Protein AF-A0A349J5E4-F1 (afdb_monomer_lite)

Foldseek 3Di:
DVVVVVLLVVQQPDFWDWDWPFADDQFAKTKIWTAGADDFQAKKKKKKFKAAPVGTQWIWIDIDRGNNCSNVIDITITGGPHDHDDKIKIKMWMWTDDVVDHTDIGIDIDTGQHLVNLLVLLVVLVVVCVVVVPLFLFLVLLSQLLVVLVVVPDDRVSSVSSNVSSVVSVVVVVVDDDAQDPAAKDKGWFADPPPRDIWIKMKGFADDADAAEEEEEEELEPDQADSNRDFDADVVVVVLCSVVRHMYMYTRQNRVNPCLDDRVVCVVRVVVVCVVRGVYDVVVDYHYDYDYGPDDDDPDDRPPPDDDDDVVSVVVVVVVDPDDDDDFDAQVLPVVFAAAEEFFAQDDPVQSVQSVVLLVVVQVQCCLAVVDGHHYDYLPDDPVRRPRHAYEYGAACNRRVVVVVQPFPFQWHDDQFWIAGPPGDIDGVVSFFWFWAWDAHPVGHIYIYTYGHHDPCPSHNVSRPDHRDRSDDDPPPVD

Structure (mmCIF, N/CA/C/O backbone):
data_AF-A0A349J5E4-F1
#
_entry.id   AF-A0A349J5E4-F1
#
loop_
_atom_site.group_PDB
_atom_site.id
_atom_site.type_symbol
_atom_site.label_atom_id
_atom_site.label_alt_id
_atom_site.label_comp_id
_atom_site.label_asym_id
_atom_site.label_entity_id
_atom_site.label_seq_id
_atom_site.pdbx_PDB_ins_code
_atom_site.Cartn_x
_atom_site.Cartn_y
_atom_site.Cartn_z
_atom_site.occupancy
_atom_site.B_iso_or_equiv
_atom_site.auth_seq_id
_atom_site.auth_comp_id
_atom_site.auth_asym_id
_atom_site.auth_atom_id
_atom_site.pdbx_PDB_model_num
ATOM 1 N N . MET A 1 1 ? 15.452 -4.633 -60.585 1.00 49.34 1 MET A N 1
ATOM 2 C CA . MET A 1 1 ? 15.510 -3.163 -60.392 1.00 49.34 1 MET A CA 1
ATOM 3 C C . MET A 1 1 ? 14.248 -2.551 -59.779 1.00 49.34 1 MET A C 1
ATOM 5 O O . MET A 1 1 ? 14.249 -2.421 -58.568 1.00 49.34 1 MET A O 1
ATOM 9 N N . PHE A 1 2 ? 13.167 -2.200 -60.501 1.00 36.41 2 PHE A N 1
ATOM 10 C CA . PHE A 1 2 ? 12.018 -1.497 -59.868 1.00 36.41 2 PHE A CA 1
ATOM 11 C C . PHE A 1 2 ? 11.253 -2.345 -58.825 1.00 36.41 2 PHE A C 1
ATOM 13 O O . PHE A 1 2 ? 10.823 -1.817 -57.806 1.00 36.41 2 PHE A O 1
ATOM 20 N N . GLY A 1 3 ? 11.136 -3.664 -59.037 1.00 39.84 3 GLY A N 1
ATOM 21 C CA . GLY A 1 3 ? 10.510 -4.585 -58.073 1.00 39.84 3 GLY A CA 1
ATOM 22 C C . GLY A 1 3 ? 11.336 -4.827 -56.800 1.00 39.84 3 GLY A C 1
ATOM 23 O O . GLY A 1 3 ? 10.765 -4.922 -55.721 1.00 39.84 3 GLY A O 1
ATOM 24 N N . GLU A 1 4 ? 12.669 -4.846 -56.902 1.00 45.88 4 GLU A N 1
ATOM 25 C CA . GLU A 1 4 ? 13.575 -4.957 -55.740 1.00 45.88 4 GLU A CA 1
ATOM 26 C C . GLU A 1 4 ? 13.586 -3.669 -54.908 1.00 45.88 4 GLU A C 1
ATOM 28 O O . GLU A 1 4 ? 13.624 -3.730 -53.685 1.00 45.88 4 GLU A O 1
ATOM 33 N N . LEU A 1 5 ? 13.465 -2.505 -55.557 1.00 43.25 5 LEU A N 1
ATOM 34 C CA . LEU A 1 5 ? 13.349 -1.206 -54.887 1.00 43.25 5 LEU A CA 1
ATOM 35 C C . LEU A 1 5 ? 12.043 -1.070 -54.081 1.00 43.25 5 LEU A C 1
ATOM 37 O O . LEU A 1 5 ? 12.052 -0.513 -52.983 1.00 43.25 5 LEU A O 1
ATOM 41 N N . ILE A 1 6 ? 10.929 -1.605 -54.595 1.00 46.94 6 ILE A N 1
ATOM 42 C CA . ILE A 1 6 ? 9.629 -1.609 -53.900 1.00 46.94 6 ILE A CA 1
ATOM 43 C C . ILE A 1 6 ? 9.631 -2.604 -52.732 1.00 46.94 6 ILE A C 1
ATOM 45 O O . ILE A 1 6 ? 9.138 -2.267 -51.657 1.00 46.94 6 ILE A O 1
ATOM 49 N N . LEU A 1 7 ? 10.229 -3.791 -52.901 1.00 47.06 7 LEU A N 1
ATOM 50 C CA . LEU A 1 7 ? 10.351 -4.778 -51.823 1.00 47.06 7 LEU A CA 1
ATOM 51 C C . LEU A 1 7 ? 11.263 -4.267 -50.691 1.00 47.06 7 LEU A C 1
ATOM 53 O O . LEU A 1 7 ? 10.892 -4.361 -49.526 1.00 47.06 7 LEU A O 1
ATOM 57 N N . ALA A 1 8 ? 12.396 -3.635 -51.026 1.00 47.28 8 ALA A N 1
ATOM 58 C CA . ALA A 1 8 ? 13.285 -3.003 -50.049 1.00 47.28 8 ALA A CA 1
ATOM 59 C C . ALA A 1 8 ? 12.616 -1.828 -49.309 1.00 47.28 8 ALA A C 1
ATOM 61 O O . ALA A 1 8 ? 12.838 -1.651 -48.116 1.00 47.28 8 ALA A O 1
ATOM 62 N N . SER A 1 9 ? 11.752 -1.058 -49.982 1.00 42.22 9 SER A N 1
ATOM 63 C CA . SER A 1 9 ? 11.014 0.052 -49.354 1.00 42.22 9 SER A CA 1
ATOM 64 C C . SER A 1 9 ? 9.872 -0.421 -48.441 1.00 42.22 9 SER A C 1
ATOM 66 O O . SER A 1 9 ? 9.592 0.229 -47.439 1.00 42.22 9 SER A O 1
ATOM 68 N N . LEU A 1 10 ? 9.219 -1.545 -48.763 1.00 43.94 10 LEU A N 1
ATOM 69 C CA . LEU A 1 10 ? 8.153 -2.137 -47.940 1.00 43.94 10 LEU A CA 1
ATOM 70 C C . LEU A 1 10 ? 8.703 -2.871 -46.710 1.00 43.94 10 LEU A C 1
ATOM 72 O O . LEU A 1 10 ? 8.102 -2.790 -45.645 1.00 43.94 10 LEU A O 1
ATOM 76 N N . LEU A 1 11 ? 9.860 -3.531 -46.831 1.00 48.22 11 LEU A N 1
ATOM 77 C CA . LEU A 1 11 ? 10.562 -4.153 -45.699 1.00 48.22 11 LEU A CA 1
ATOM 78 C C . LEU A 1 11 ? 11.217 -3.126 -44.761 1.00 48.22 11 LEU A C 1
ATOM 80 O O . LEU A 1 11 ? 11.439 -3.423 -43.592 1.00 48.22 11 LEU A O 1
ATOM 84 N N . ALA A 1 12 ? 11.492 -1.913 -45.250 1.00 50.94 12 ALA A N 1
ATOM 85 C CA . ALA A 1 12 ? 12.039 -0.813 -44.456 1.00 50.94 12 ALA A CA 1
ATOM 86 C C . ALA A 1 12 ? 10.985 -0.025 -43.653 1.00 50.94 12 ALA A C 1
ATOM 88 O O . ALA A 1 12 ? 11.364 0.851 -42.875 1.00 50.94 12 ALA A O 1
ATOM 89 N N . ALA A 1 13 ? 9.685 -0.286 -43.844 1.00 54.62 13 ALA A N 1
ATOM 90 C CA . ALA A 1 13 ? 8.632 0.473 -43.165 1.00 54.62 13 ALA A CA 1
ATOM 91 C C . ALA A 1 13 ? 8.558 0.159 -41.661 1.00 54.62 13 ALA A C 1
ATOM 93 O O . ALA A 1 13 ? 8.334 1.068 -40.863 1.00 54.62 13 ALA A O 1
ATOM 94 N N . ASP A 1 14 ? 8.835 -1.090 -41.283 1.00 69.69 14 ASP A N 1
ATOM 95 C CA . ASP A 1 14 ? 8.861 -1.537 -39.895 1.00 69.69 14 ASP A CA 1
ATOM 96 C C . ASP A 1 14 ? 10.302 -1.937 -39.540 1.00 69.69 14 ASP A C 1
ATOM 98 O O . ASP A 1 14 ? 10.790 -3.010 -39.903 1.00 69.69 14 ASP A O 1
ATOM 102 N N . GLY A 1 15 ? 11.022 -1.027 -38.875 1.00 78.69 15 GLY A N 1
ATOM 103 C CA . GLY A 1 15 ? 12.356 -1.307 -38.335 1.00 78.69 15 GLY A CA 1
ATOM 104 C C . GLY A 1 15 ? 12.347 -2.475 -37.333 1.00 78.69 15 GLY A C 1
ATOM 105 O O . GLY A 1 15 ? 11.280 -2.960 -36.950 1.00 78.69 15 GLY A O 1
ATOM 106 N N . PRO A 1 16 ? 13.521 -2.945 -36.872 1.00 82.88 16 PRO A N 1
ATOM 107 C CA . PRO A 1 16 ? 13.572 -4.036 -35.906 1.00 82.88 16 PRO A CA 1
ATOM 108 C C . PRO A 1 16 ? 12.811 -3.687 -34.626 1.00 82.88 16 PRO A C 1
ATOM 110 O O . PRO A 1 16 ? 12.990 -2.613 -34.048 1.00 82.88 16 PRO A O 1
ATOM 113 N N . GLU A 1 17 ? 12.005 -4.628 -34.145 1.00 86.81 17 GLU A N 1
ATOM 114 C CA . GLU A 1 17 ? 11.397 -4.544 -32.828 1.00 86.81 17 GLU A CA 1
ATOM 115 C C . GLU A 1 17 ? 12.475 -4.835 -31.779 1.00 86.81 17 GLU A C 1
ATOM 117 O O . GLU A 1 17 ? 13.118 -5.890 -31.778 1.00 86.81 17 GLU A O 1
ATOM 122 N N . ILE A 1 18 ? 12.681 -3.873 -30.881 1.00 85.44 18 ILE A N 1
ATOM 123 C CA . ILE A 1 18 ? 13.620 -3.989 -29.770 1.00 85.44 18 ILE A CA 1
ATOM 124 C C . ILE A 1 18 ? 12.820 -4.135 -28.488 1.00 85.44 18 ILE A C 1
ATOM 126 O O . ILE A 1 18 ? 12.049 -3.247 -28.121 1.00 85.44 18 ILE A O 1
ATOM 130 N N . ARG A 1 19 ? 13.078 -5.214 -27.752 1.00 81.38 19 ARG A N 1
ATOM 131 C CA . ARG A 1 19 ? 12.546 -5.404 -26.408 1.00 81.38 19 ARG A CA 1
ATOM 132 C C . ARG A 1 19 ? 13.677 -5.579 -25.409 1.00 81.38 19 ARG A C 1
ATOM 134 O O . ARG A 1 19 ? 14.389 -6.580 -25.403 1.00 81.38 19 ARG A O 1
ATOM 141 N N . VAL A 1 20 ? 13.812 -4.608 -24.516 1.00 78.62 20 VAL A N 1
ATOM 142 C CA . VAL A 1 20 ? 14.740 -4.684 -23.388 1.00 78.62 20 VAL A CA 1
ATOM 143 C C . VAL A 1 20 ? 14.203 -5.695 -22.366 1.00 78.62 20 VAL A C 1
ATOM 145 O O . VAL A 1 20 ? 13.078 -5.578 -21.883 1.00 78.62 20 VAL A O 1
ATOM 148 N N . LEU A 1 21 ? 14.990 -6.726 -22.055 1.00 75.50 21 LEU A N 1
ATOM 149 C CA . LEU A 1 21 ? 14.620 -7.828 -21.159 1.00 75.50 21 LEU A CA 1
ATOM 150 C C . LEU A 1 21 ? 15.159 -7.591 -19.738 1.00 75.50 21 LEU A C 1
ATOM 152 O O . LEU A 1 21 ? 15.882 -8.424 -19.184 1.00 75.50 21 LEU A O 1
ATOM 156 N N . GLY A 1 22 ? 14.805 -6.441 -19.162 1.00 62.94 22 GLY A N 1
ATOM 157 C CA . GLY A 1 22 ? 15.201 -6.009 -17.819 1.00 62.94 22 GLY A CA 1
ATOM 158 C C . GLY A 1 22 ? 16.167 -4.812 -17.807 1.00 62.94 22 GLY A C 1
ATOM 159 O O . GLY A 1 22 ? 16.689 -4.425 -18.846 1.00 62.94 22 GLY A O 1
ATOM 160 N N . PRO A 1 23 ? 16.410 -4.207 -16.636 1.00 61.22 23 PRO A N 1
ATOM 161 C CA . PRO A 1 23 ? 17.174 -2.966 -16.494 1.00 61.22 23 PRO A CA 1
ATOM 162 C C . PRO A 1 23 ? 18.687 -3.178 -16.653 1.00 61.22 23 PRO A C 1
ATOM 164 O O . PRO A 1 23 ? 19.223 -4.233 -16.294 1.00 61.22 23 PRO A O 1
ATOM 167 N N . ALA A 1 24 ? 19.396 -2.149 -17.131 1.00 57.97 24 ALA A N 1
ATOM 168 C CA . ALA A 1 24 ? 20.861 -2.141 -17.179 1.00 57.97 24 ALA A CA 1
ATOM 169 C C . ALA A 1 24 ? 21.450 -2.064 -15.760 1.00 57.97 24 ALA A C 1
ATOM 171 O O . ALA A 1 24 ? 20.980 -1.290 -14.927 1.00 57.97 24 ALA A O 1
ATOM 172 N N . ARG A 1 25 ? 22.482 -2.866 -15.470 1.00 57.94 25 ARG A N 1
ATOM 173 C CA . ARG A 1 25 ? 23.154 -2.896 -14.160 1.00 57.94 25 ARG A CA 1
ATOM 174 C C . ARG A 1 25 ? 24.533 -2.245 -14.244 1.00 57.94 25 ARG A C 1
ATOM 176 O O . ARG A 1 25 ? 25.195 -2.332 -15.271 1.00 57.94 25 ARG A O 1
ATOM 183 N N . GLN A 1 26 ? 24.997 -1.709 -13.117 1.00 52.22 26 GLN A N 1
ATOM 184 C CA . GLN A 1 26 ? 26.356 -1.180 -12.945 1.00 52.22 26 GLN A CA 1
ATOM 185 C C . GLN A 1 26 ? 27.452 -2.263 -13.067 1.00 52.22 26 GLN A C 1
ATOM 187 O O . GLN A 1 26 ? 28.595 -1.935 -13.352 1.00 52.22 26 GLN A O 1
ATOM 192 N N . GLU A 1 27 ? 27.093 -3.546 -12.932 1.00 58.06 27 GLU A N 1
ATOM 193 C CA . GLU A 1 27 ? 27.999 -4.704 -13.077 1.00 58.06 27 GLU A CA 1
ATOM 194 C C . GLU A 1 27 ? 27.299 -5.922 -13.701 1.00 58.06 27 GLU A C 1
ATOM 196 O O . GLU A 1 27 ? 27.617 -7.077 -13.414 1.00 58.06 27 GLU A O 1
ATOM 201 N N . GLY A 1 28 ? 26.254 -5.708 -14.500 1.00 64.06 28 GLY A N 1
ATOM 202 C CA . GLY A 1 28 ? 25.465 -6.838 -14.964 1.00 64.06 28 GLY A CA 1
ATOM 203 C C . GLY A 1 28 ? 24.870 -6.681 -16.340 1.00 64.06 28 GLY A C 1
ATOM 204 O O . GLY A 1 28 ? 24.734 -5.598 -16.896 1.00 64.06 28 GLY A O 1
ATOM 205 N N . LEU A 1 29 ? 24.560 -7.848 -16.874 1.00 78.25 29 LEU A N 1
ATOM 206 C CA . LEU A 1 29 ? 24.224 -8.066 -18.260 1.00 78.25 29 LEU A CA 1
ATOM 207 C C . LEU A 1 29 ? 22.841 -7.481 -18.573 1.00 78.25 29 LEU A C 1
ATOM 209 O O . LEU A 1 29 ? 21.845 -7.897 -17.981 1.00 78.25 29 LEU A O 1
ATOM 213 N N . LEU A 1 30 ? 22.783 -6.549 -19.520 1.00 80.38 30 LEU A N 1
ATOM 214 C CA . LEU A 1 30 ? 21.549 -6.085 -20.140 1.00 80.38 30 LEU A CA 1
ATOM 215 C C . LEU A 1 30 ? 21.208 -7.031 -21.292 1.00 80.38 30 LEU A C 1
ATOM 217 O O . LEU A 1 30 ? 22.001 -7.226 -22.209 1.00 80.38 30 LEU A O 1
ATOM 221 N N . ARG A 1 31 ? 20.023 -7.632 -21.249 1.00 83.81 31 ARG A N 1
ATOM 222 C CA . ARG A 1 31 ? 19.535 -8.512 -22.313 1.00 83.81 31 ARG A CA 1
ATOM 223 C C . ARG A 1 31 ? 18.613 -7.736 -23.239 1.00 83.81 31 ARG A C 1
ATOM 225 O O . ARG A 1 31 ? 17.676 -7.096 -22.773 1.00 83.81 31 ARG A O 1
ATOM 232 N N . VAL A 1 32 ? 18.849 -7.826 -24.538 1.00 84.50 32 VAL A N 1
ATOM 233 C CA . VAL A 1 32 ? 18.045 -7.161 -25.565 1.00 84.50 32 VAL A CA 1
ATOM 234 C C . VAL A 1 32 ? 17.529 -8.221 -26.519 1.00 84.50 32 VAL A C 1
ATOM 236 O O . VAL A 1 32 ? 18.319 -8.878 -27.192 1.00 84.50 32 VAL A O 1
ATOM 239 N N . ALA A 1 33 ? 16.211 -8.400 -26.555 1.00 86.88 33 ALA A N 1
ATOM 240 C CA . ALA A 1 33 ? 15.566 -9.172 -27.599 1.00 86.88 33 ALA A CA 1
ATOM 241 C C . ALA A 1 33 ? 15.408 -8.306 -28.851 1.00 86.88 33 ALA A C 1
ATOM 243 O O . ALA A 1 33 ? 14.899 -7.187 -28.770 1.00 86.88 33 ALA A O 1
ATOM 244 N N . VAL A 1 34 ? 15.848 -8.835 -29.987 1.00 87.69 34 VAL A N 1
ATOM 245 C CA . VAL A 1 34 ? 15.713 -8.207 -31.302 1.00 87.69 34 VAL A CA 1
ATOM 246 C C . VAL A 1 34 ? 14.918 -9.146 -32.188 1.00 87.69 34 VAL A C 1
ATOM 248 O O . VAL A 1 34 ? 15.314 -10.301 -32.357 1.00 87.69 34 VAL A O 1
ATOM 251 N N . SER A 1 35 ? 13.821 -8.657 -32.756 1.00 89.38 35 SER A N 1
ATOM 252 C CA . SER A 1 35 ? 13.017 -9.391 -33.732 1.00 89.38 35 SER A CA 1
ATOM 253 C C . SER A 1 35 ? 12.677 -8.515 -34.927 1.00 89.38 35 SER A C 1
ATOM 255 O O . SER A 1 35 ? 12.452 -7.317 -34.794 1.00 89.38 35 SER A O 1
ATOM 257 N N . GLN A 1 36 ? 12.625 -9.117 -36.110 1.00 89.94 36 GLN A N 1
ATOM 258 C CA . GLN A 1 36 ? 12.110 -8.464 -37.309 1.00 89.94 36 GLN A CA 1
ATOM 259 C C . GLN A 1 36 ? 11.474 -9.521 -38.204 1.00 89.94 36 GLN A C 1
ATOM 261 O O . GLN A 1 36 ? 12.076 -10.560 -38.483 1.00 89.94 36 GLN A O 1
ATOM 266 N N . ALA A 1 37 ? 10.233 -9.270 -38.606 1.00 88.56 37 ALA A N 1
ATOM 267 C CA . ALA A 1 37 ? 9.499 -10.145 -39.504 1.00 88.56 37 ALA A CA 1
ATOM 268 C C . ALA A 1 37 ? 9.799 -9.794 -40.968 1.00 88.56 37 ALA A C 1
ATOM 270 O O . ALA A 1 37 ? 10.146 -8.662 -41.291 1.00 88.56 37 ALA A O 1
ATOM 271 N N . GLY A 1 38 ? 9.630 -10.769 -41.862 1.00 8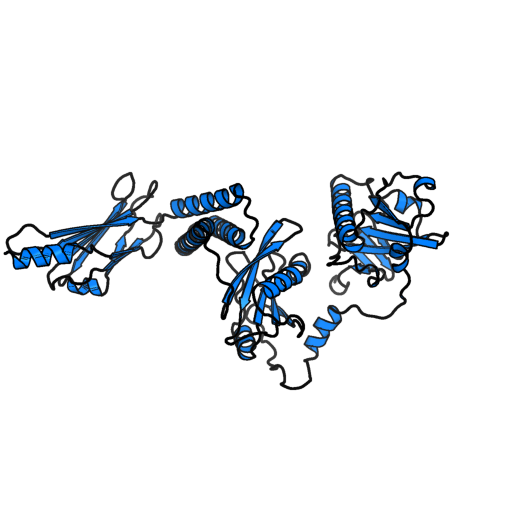5.38 38 GLY A N 1
ATOM 272 C CA . GLY A 1 38 ? 9.664 -10.533 -43.309 1.00 85.38 38 GLY A CA 1
ATOM 273 C C . GLY A 1 38 ? 11.054 -10.377 -43.932 1.00 85.38 38 GLY A C 1
ATOM 274 O O . GLY A 1 38 ? 11.136 -10.111 -45.127 1.00 85.38 38 GLY A O 1
ATOM 275 N N . LEU A 1 39 ? 12.142 -10.570 -43.181 1.00 86.31 39 LEU A N 1
ATOM 276 C CA . LEU A 1 39 ? 13.487 -10.514 -43.755 1.00 86.31 39 LEU A CA 1
ATOM 277 C C . LEU A 1 39 ? 13.750 -11.702 -44.702 1.00 86.31 39 LEU A C 1
ATOM 279 O O . LEU A 1 39 ? 13.326 -12.824 -44.403 1.00 86.31 39 LEU A O 1
ATOM 283 N N . PRO A 1 40 ? 14.450 -11.482 -45.833 1.00 88.31 40 PRO A N 1
ATOM 284 C CA . PRO A 1 40 ? 14.850 -12.560 -46.734 1.00 88.31 40 PRO A CA 1
ATOM 285 C C . PRO A 1 40 ? 15.832 -13.518 -46.044 1.00 88.31 40 PRO A C 1
ATOM 287 O O . PRO A 1 40 ? 16.489 -13.150 -45.072 1.00 88.31 40 PRO A O 1
ATOM 290 N N . ALA A 1 41 ? 15.956 -14.747 -46.554 1.00 91.94 41 ALA A N 1
ATOM 291 C CA . ALA A 1 41 ? 16.883 -15.758 -46.033 1.00 91.94 41 ALA A CA 1
ATOM 292 C C . ALA A 1 41 ? 18.339 -15.481 -46.458 1.00 91.94 41 ALA A C 1
ATOM 294 O O . ALA A 1 41 ? 18.971 -16.271 -47.157 1.00 91.94 41 ALA A O 1
ATOM 295 N N . GLU A 1 42 ? 18.844 -14.313 -46.071 1.00 93.31 42 GLU A N 1
ATOM 296 C CA . GLU A 1 42 ? 20.182 -13.807 -46.372 1.00 93.31 42 GLU A CA 1
ATOM 297 C C . GLU A 1 42 ? 20.957 -13.557 -45.072 1.00 93.31 42 GLU A C 1
ATOM 299 O O . GLU A 1 42 ? 20.334 -13.373 -44.022 1.00 93.31 42 GLU A O 1
ATOM 304 N N . PRO A 1 43 ? 22.300 -13.528 -45.099 1.00 95.50 43 PRO A N 1
ATOM 305 C CA . PRO A 1 43 ? 23.077 -13.200 -43.914 1.00 95.50 43 PRO A CA 1
ATOM 306 C C . PRO A 1 43 ? 22.736 -11.808 -43.371 1.00 95.50 43 PRO A C 1
ATOM 308 O O . PRO A 1 43 ? 22.534 -10.867 -44.134 1.00 95.50 43 PRO A O 1
ATOM 311 N N . VAL A 1 44 ? 22.716 -11.647 -42.050 1.00 95.94 44 VAL A N 1
ATOM 312 C CA . VAL A 1 44 ? 22.540 -10.338 -41.405 1.00 95.94 44 VAL A CA 1
ATOM 313 C C . VAL A 1 44 ? 23.506 -10.184 -40.244 1.00 95.94 44 VAL A C 1
ATOM 315 O O . VAL A 1 44 ? 23.670 -11.087 -39.419 1.00 95.94 44 VAL A O 1
ATOM 318 N N . GLN A 1 45 ? 24.137 -9.015 -40.176 1.00 96.75 45 GLN A N 1
ATOM 319 C CA . GLN A 1 45 ? 24.918 -8.592 -39.023 1.00 96.75 45 GLN A CA 1
ATOM 320 C C . GLN A 1 45 ? 24.064 -7.707 -38.130 1.00 96.75 45 GLN A C 1
ATOM 322 O O . GLN A 1 45 ? 23.342 -6.831 -38.602 1.00 96.75 45 GLN A O 1
ATOM 327 N N . ILE A 1 46 ? 24.162 -7.941 -36.830 1.00 95.75 46 ILE A N 1
ATOM 328 C CA . ILE A 1 46 ? 23.362 -7.276 -35.813 1.00 95.75 46 ILE A CA 1
ATOM 329 C C . ILE A 1 46 ? 24.334 -6.673 -34.820 1.00 95.75 46 ILE A C 1
ATOM 331 O O . ILE A 1 46 ? 25.155 -7.393 -34.257 1.00 95.75 46 ILE A O 1
ATOM 335 N N . LEU A 1 47 ? 24.228 -5.371 -34.593 1.00 96.75 47 LEU A N 1
ATOM 336 C CA . LEU A 1 47 ? 24.985 -4.646 -33.585 1.00 96.75 47 LEU A CA 1
ATOM 337 C C . LEU A 1 47 ? 23.999 -3.986 -32.628 1.00 96.75 47 LEU A C 1
ATOM 339 O O . LEU A 1 47 ? 23.184 -3.174 -33.054 1.00 96.75 47 LEU A O 1
ATOM 343 N N . ALA A 1 48 ? 24.072 -4.325 -31.347 1.00 95.44 48 ALA A N 1
ATOM 344 C CA . ALA A 1 48 ? 23.403 -3.587 -30.290 1.00 95.44 48 ALA A CA 1
ATOM 345 C C . ALA A 1 48 ? 24.434 -2.752 -29.531 1.00 95.44 48 ALA A C 1
ATOM 347 O O . ALA A 1 48 ? 25.458 -3.272 -29.095 1.00 95.44 48 ALA A O 1
ATOM 348 N N . GLU A 1 49 ? 24.134 -1.476 -29.332 1.00 95.38 49 GLU A N 1
ATOM 349 C CA . GLU A 1 49 ? 24.942 -0.542 -28.557 1.00 95.38 49 GLU A CA 1
ATOM 350 C C . GLU A 1 49 ? 24.097 0.039 -27.428 1.00 95.38 49 GLU A C 1
ATOM 352 O O . GLU A 1 49 ? 23.047 0.631 -27.672 1.00 95.38 49 GLU A O 1
ATOM 357 N N . LEU A 1 50 ? 24.561 -0.085 -26.188 1.00 92.56 50 LEU A N 1
ATOM 358 C CA . LEU A 1 50 ? 24.028 0.686 -25.071 1.00 92.56 50 LEU A CA 1
ATOM 359 C C . LEU A 1 50 ? 24.715 2.052 -25.061 1.00 92.56 50 LEU A C 1
ATOM 361 O O . LEU A 1 50 ? 25.925 2.120 -24.866 1.00 92.56 50 LEU A O 1
ATOM 365 N N . GLN A 1 51 ? 23.959 3.129 -25.232 1.00 93.06 51 GLN A N 1
ATOM 366 C CA . GLN A 1 51 ? 24.461 4.498 -25.324 1.00 93.06 51 GLN A CA 1
ATOM 367 C C . GLN A 1 51 ? 23.931 5.369 -24.181 1.00 93.06 51 GLN A C 1
ATOM 369 O O . GLN A 1 51 ? 22.779 5.230 -23.766 1.00 93.06 51 GLN A O 1
ATOM 374 N N . ASP A 1 52 ? 24.764 6.294 -23.708 1.00 89.25 52 ASP A N 1
ATOM 375 C CA . ASP A 1 52 ? 24.408 7.396 -22.810 1.00 89.25 52 ASP A CA 1
ATOM 376 C C . ASP A 1 52 ? 24.908 8.743 -23.376 1.00 89.25 52 ASP A C 1
ATOM 378 O O . ASP A 1 52 ? 25.403 8.818 -24.504 1.00 89.25 52 ASP A O 1
ATOM 382 N N . ALA A 1 53 ? 24.796 9.828 -22.601 1.00 87.00 53 ALA A N 1
ATOM 383 C CA . ALA A 1 53 ? 25.282 11.149 -23.017 1.00 87.00 53 ALA A CA 1
ATOM 384 C C . ALA A 1 53 ? 26.804 11.197 -23.275 1.00 87.00 53 ALA A C 1
ATOM 386 O O . ALA A 1 53 ? 27.282 12.089 -23.973 1.00 87.00 53 ALA A O 1
ATOM 387 N N . GLY A 1 54 ? 27.569 10.253 -22.720 1.00 88.06 54 GLY A N 1
ATOM 388 C CA . GLY A 1 54 ? 29.010 10.129 -22.912 1.00 88.06 54 GLY A CA 1
ATOM 389 C C . GLY A 1 54 ? 29.415 9.171 -24.038 1.00 88.06 54 GLY A C 1
ATOM 390 O O . GLY A 1 54 ? 30.603 8.854 -24.137 1.00 88.06 54 GLY A O 1
ATOM 391 N N . GLY A 1 55 ? 28.475 8.619 -24.817 1.00 92.38 55 GLY A N 1
ATOM 392 C CA . GLY A 1 55 ? 28.730 7.663 -25.908 1.00 92.38 55 GLY A CA 1
ATOM 393 C C . GLY A 1 55 ? 28.355 6.206 -25.593 1.00 92.38 55 GLY A C 1
ATOM 394 O O . GLY A 1 55 ? 27.502 5.941 -24.748 1.00 92.38 55 GLY A O 1
ATOM 395 N N . THR A 1 56 ? 28.975 5.251 -26.294 1.00 93.88 56 THR A N 1
ATOM 396 C CA . THR A 1 56 ? 28.690 3.810 -26.149 1.00 93.88 56 THR A CA 1
ATOM 397 C C . THR A 1 56 ? 29.290 3.256 -24.849 1.00 93.88 56 THR A C 1
ATOM 399 O O . THR A 1 56 ? 30.498 3.304 -24.628 1.00 93.88 56 THR A O 1
ATOM 402 N N . ALA A 1 57 ? 28.429 2.742 -23.970 1.00 89.56 57 ALA A N 1
ATOM 403 C CA . ALA A 1 57 ? 28.767 2.129 -22.686 1.00 89.56 57 ALA A CA 1
ATOM 404 C C . ALA A 1 57 ? 28.942 0.600 -22.776 1.00 89.56 57 ALA A C 1
ATOM 406 O O . ALA A 1 57 ? 29.664 0.015 -21.962 1.00 89.56 57 ALA A O 1
ATOM 407 N N . ALA A 1 58 ? 28.283 -0.047 -23.741 1.00 91.75 58 ALA A N 1
ATOM 408 C CA . ALA A 1 58 ? 28.416 -1.472 -24.042 1.00 91.75 58 ALA A CA 1
ATOM 409 C C . ALA A 1 58 ? 28.079 -1.735 -25.508 1.00 91.75 58 ALA A C 1
ATOM 411 O O . ALA A 1 58 ? 27.209 -1.064 -26.062 1.00 91.75 58 ALA A O 1
ATOM 412 N N . GLU A 1 59 ? 28.670 -2.773 -26.085 1.00 96.00 59 GLU A N 1
ATOM 413 C CA . GLU A 1 59 ? 28.304 -3.275 -27.405 1.00 96.00 59 GLU A CA 1
ATOM 414 C C . GLU A 1 59 ? 28.205 -4.801 -27.395 1.00 96.00 59 GLU A C 1
ATOM 416 O O . GLU A 1 59 ? 28.859 -5.481 -26.602 1.00 96.00 59 GLU A O 1
ATOM 421 N N . ALA A 1 60 ? 27.345 -5.337 -28.252 1.00 95.81 60 ALA A N 1
ATOM 422 C CA . ALA A 1 60 ? 27.231 -6.761 -28.513 1.00 95.81 60 ALA A CA 1
ATOM 423 C C . ALA A 1 60 ? 26.837 -6.955 -29.972 1.00 95.81 60 ALA A C 1
ATOM 425 O O . ALA A 1 60 ? 25.949 -6.263 -30.473 1.00 95.81 60 ALA A O 1
ATOM 426 N N . SER A 1 61 ? 27.467 -7.916 -30.640 1.00 96.56 61 SER A N 1
ATOM 427 C CA . SER A 1 61 ? 27.159 -8.241 -32.025 1.00 96.56 61 SER A CA 1
ATOM 428 C C . SER A 1 61 ? 26.816 -9.714 -32.207 1.00 96.56 61 SER A C 1
ATOM 430 O O . SER A 1 61 ? 27.221 -10.578 -31.426 1.00 96.56 61 SER A O 1
ATOM 432 N N . ALA A 1 62 ? 26.030 -9.990 -33.240 1.00 95.69 62 ALA A N 1
ATOM 433 C CA . ALA A 1 62 ? 25.758 -11.333 -33.719 1.00 95.69 62 ALA A CA 1
ATOM 434 C C . ALA A 1 62 ? 25.718 -11.334 -35.245 1.00 95.69 62 ALA A C 1
ATOM 436 O O . ALA A 1 62 ? 25.301 -10.361 -35.873 1.00 95.69 62 ALA A O 1
ATOM 437 N N . GLU A 1 63 ? 26.118 -12.454 -35.829 1.00 96.88 63 GLU A N 1
ATOM 438 C CA . GLU A 1 63 ? 25.963 -12.722 -37.250 1.00 96.88 63 GLU A CA 1
ATOM 439 C C . GLU A 1 63 ? 25.036 -13.922 -37.406 1.00 96.88 63 GLU A C 1
ATOM 441 O O . GLU A 1 63 ? 25.248 -14.975 -36.799 1.00 96.88 63 GLU A O 1
ATOM 446 N N . LEU A 1 64 ? 23.978 -13.748 -38.191 1.00 94.88 64 LEU A N 1
ATOM 447 C CA . LEU A 1 64 ? 23.066 -14.823 -38.544 1.00 94.88 64 LEU A CA 1
ATOM 448 C C . LEU A 1 64 ? 23.281 -15.153 -40.012 1.00 94.88 64 LEU A C 1
ATOM 450 O O . LEU A 1 64 ? 23.203 -14.269 -40.859 1.00 94.88 64 LEU A O 1
ATOM 454 N N . ALA A 1 65 ? 23.499 -16.432 -40.313 1.00 95.69 65 ALA A N 1
ATOM 455 C CA . ALA A 1 65 ? 23.589 -16.905 -41.694 1.00 95.69 65 ALA A CA 1
ATOM 456 C C . ALA A 1 65 ? 22.252 -16.778 -42.453 1.00 95.69 65 ALA A C 1
ATOM 458 O O . ALA A 1 65 ? 22.242 -16.788 -43.679 1.00 95.69 65 ALA A O 1
ATOM 459 N N . ASP A 1 66 ? 21.140 -16.672 -41.719 1.00 93.69 66 ASP A N 1
ATOM 460 C CA . ASP A 1 66 ? 19.779 -16.578 -42.241 1.00 93.69 66 ASP A CA 1
ATOM 461 C C . ASP A 1 66 ? 18.979 -15.558 -41.415 1.00 93.69 66 ASP A C 1
ATOM 463 O O . ASP A 1 66 ? 18.619 -15.814 -40.259 1.00 93.69 66 ASP A O 1
ATOM 467 N N . ALA A 1 67 ? 18.703 -14.392 -42.001 1.00 90.88 67 ALA A N 1
ATOM 468 C CA . ALA A 1 67 ? 17.980 -13.306 -41.352 1.00 90.88 67 ALA A CA 1
ATOM 469 C C . ALA A 1 67 ? 16.522 -13.658 -41.031 1.00 90.88 67 ALA A C 1
ATOM 471 O O . ALA A 1 67 ? 15.954 -13.064 -40.115 1.00 90.88 67 ALA A O 1
ATOM 472 N N . SER A 1 68 ? 15.922 -14.667 -41.675 1.00 89.94 68 SER A N 1
ATOM 473 C CA . SER A 1 68 ? 14.571 -15.124 -41.323 1.00 89.94 68 SER A CA 1
ATOM 474 C C . SER A 1 68 ? 14.495 -15.660 -39.885 1.00 89.94 68 SER A C 1
ATOM 476 O O . SER A 1 68 ? 13.432 -15.611 -39.252 1.00 89.94 68 SER A O 1
ATOM 478 N N . ALA A 1 69 ? 15.634 -16.080 -39.311 1.00 90.12 69 ALA A N 1
ATOM 479 C CA . ALA A 1 69 ? 15.741 -16.488 -37.915 1.00 90.12 69 ALA A CA 1
ATOM 480 C C . ALA A 1 69 ? 15.377 -15.365 -36.927 1.00 90.12 69 ALA A C 1
ATOM 482 O O . ALA A 1 69 ? 14.932 -15.680 -35.819 1.00 90.12 69 ALA A O 1
ATOM 483 N N . LEU A 1 70 ? 15.471 -14.088 -37.327 1.00 89.44 70 LEU A N 1
ATOM 484 C CA . LEU A 1 70 ? 15.029 -12.945 -36.517 1.00 89.44 70 LEU A CA 1
ATOM 485 C C . LEU A 1 70 ? 13.528 -12.941 -36.233 1.00 89.44 70 LEU A C 1
ATOM 487 O O . LEU A 1 70 ? 13.107 -12.349 -35.241 1.00 89.44 70 LEU A O 1
ATOM 491 N N . THR A 1 71 ? 12.725 -13.671 -37.008 1.00 86.94 71 THR A N 1
ATOM 492 C CA . THR A 1 71 ? 11.293 -13.850 -36.721 1.00 86.94 71 THR A CA 1
ATOM 493 C C . THR A 1 71 ? 11.066 -14.553 -35.376 1.00 86.94 71 THR A C 1
ATOM 495 O O . THR A 1 71 ? 10.055 -14.329 -34.717 1.00 86.94 71 THR A O 1
ATOM 498 N N . ARG A 1 72 ? 12.014 -15.392 -34.931 1.00 82.56 72 ARG A N 1
ATOM 499 C CA . ARG A 1 72 ? 11.968 -16.057 -33.612 1.00 82.56 72 ARG A CA 1
ATOM 500 C C . ARG A 1 72 ? 12.553 -15.204 -32.483 1.00 82.56 72 ARG A C 1
ATOM 502 O O . ARG A 1 72 ? 12.464 -15.599 -31.323 1.00 82.56 72 ARG A O 1
ATOM 509 N N . GLY A 1 73 ? 13.137 -14.060 -32.827 1.00 87.56 73 GLY A N 1
ATOM 510 C CA . GLY A 1 73 ? 13.904 -13.216 -31.930 1.00 87.56 73 GLY A CA 1
ATOM 511 C C . GLY A 1 73 ? 15.289 -13.783 -31.615 1.00 87.56 73 GLY A C 1
ATOM 512 O O . GLY A 1 73 ? 15.490 -14.995 -31.515 1.00 87.56 73 GLY A O 1
ATOM 513 N N . ILE A 1 74 ? 16.255 -12.893 -31.417 1.00 88.75 74 ILE A N 1
ATOM 514 C CA . ILE A 1 74 ? 17.541 -13.222 -30.795 1.00 88.75 74 ILE A CA 1
ATOM 515 C C . ILE A 1 74 ? 17.723 -12.419 -29.517 1.00 88.75 74 ILE A C 1
ATOM 517 O O . ILE A 1 74 ? 17.169 -11.332 -29.393 1.00 88.75 74 ILE A O 1
ATOM 521 N N . VAL A 1 75 ? 18.517 -12.933 -28.578 1.00 90.25 75 VAL A N 1
ATOM 522 C CA . VAL A 1 75 ? 18.863 -12.209 -27.350 1.00 90.25 75 VAL A CA 1
ATOM 523 C C . VAL A 1 75 ? 20.337 -11.838 -27.386 1.00 90.25 75 VAL A C 1
ATOM 525 O O . VAL A 1 75 ? 21.200 -12.709 -27.296 1.00 90.25 75 VAL A O 1
ATOM 528 N N . LEU A 1 76 ? 20.614 -10.542 -27.480 1.00 87.62 76 LEU A N 1
ATOM 529 C CA . LEU A 1 76 ? 21.947 -9.975 -27.313 1.00 87.62 76 LEU A CA 1
ATOM 530 C C . LEU A 1 76 ? 22.178 -9.624 -25.847 1.00 87.62 76 LEU A C 1
ATOM 532 O O . LEU A 1 76 ? 21.251 -9.245 -25.127 1.00 87.62 76 LEU A O 1
ATOM 536 N N . VAL A 1 77 ? 23.421 -9.772 -25.400 1.00 87.62 77 VAL A N 1
ATOM 537 C CA . VAL A 1 77 ? 23.813 -9.552 -24.010 1.00 87.62 77 VAL A CA 1
ATOM 538 C C . VAL A 1 77 ? 24.867 -8.453 -23.965 1.00 87.62 77 VAL A C 1
ATOM 540 O O . VAL A 1 77 ? 26.009 -8.666 -24.350 1.00 87.62 77 VAL A O 1
ATOM 543 N N . LEU A 1 78 ? 24.469 -7.279 -23.490 1.00 88.19 78 LEU A N 1
ATOM 544 C CA . LEU A 1 78 ? 25.305 -6.093 -23.348 1.00 88.19 78 LEU A CA 1
ATOM 545 C C . LEU A 1 78 ? 25.894 -6.062 -21.935 1.00 88.19 78 LEU A C 1
ATOM 547 O O . LEU A 1 78 ? 25.152 -6.125 -20.956 1.00 88.19 78 LEU A O 1
ATOM 551 N N . ALA A 1 79 ? 27.216 -5.960 -21.819 1.00 85.50 79 ALA A N 1
ATOM 552 C CA . ALA A 1 79 ? 27.918 -5.829 -20.543 1.00 85.50 79 ALA A CA 1
ATOM 553 C C . ALA A 1 79 ? 28.454 -4.391 -20.395 1.00 85.50 79 ALA A C 1
ATOM 555 O O . ALA A 1 79 ? 29.465 -4.066 -21.020 1.00 85.50 79 ALA A O 1
ATOM 556 N N . PRO A 1 80 ? 27.787 -3.510 -19.623 1.00 82.81 80 PRO A N 1
ATOM 557 C CA . PRO A 1 80 ? 28.234 -2.132 -19.428 1.00 82.81 80 PRO A CA 1
ATOM 558 C C . PRO A 1 80 ? 29.644 -2.083 -18.849 1.00 82.81 80 PRO A C 1
ATOM 560 O O . PRO A 1 80 ? 29.924 -2.690 -17.820 1.00 82.81 80 PRO A O 1
ATOM 563 N N . THR A 1 81 ? 30.529 -1.342 -19.510 1.00 81.62 81 THR A N 1
ATOM 564 C CA . THR A 1 81 ? 31.916 -1.133 -19.058 1.00 81.62 81 THR A CA 1
ATOM 565 C C . THR A 1 81 ? 32.045 0.038 -18.084 1.00 81.62 81 THR A C 1
ATOM 567 O O . THR A 1 81 ? 33.086 0.221 -17.456 1.00 81.62 81 THR A O 1
ATOM 570 N N . ARG A 1 82 ? 30.983 0.840 -17.953 1.00 79.06 82 ARG A N 1
ATOM 571 C CA . ARG A 1 82 ? 30.898 2.003 -17.070 1.00 79.06 82 ARG A CA 1
ATOM 572 C C . ARG A 1 82 ? 29.467 2.226 -16.593 1.00 79.06 82 ARG A C 1
ATOM 574 O O . ARG A 1 82 ? 28.512 1.790 -17.237 1.00 79.06 82 ARG A O 1
ATOM 581 N N . THR A 1 83 ? 29.324 2.974 -15.504 1.00 69.44 83 THR A N 1
ATOM 582 C CA . THR A 1 83 ? 28.041 3.549 -15.093 1.00 69.44 83 THR A CA 1
ATOM 583 C C . THR A 1 83 ? 27.567 4.561 -16.118 1.00 69.44 83 THR A C 1
ATOM 585 O O . THR A 1 83 ? 28.304 5.489 -16.456 1.00 69.44 83 THR A O 1
ATOM 588 N N . GLY A 1 84 ? 26.332 4.390 -16.582 1.00 67.12 84 GLY A N 1
ATOM 589 C CA . GLY A 1 84 ? 25.675 5.392 -17.402 1.00 67.12 84 GLY A CA 1
ATOM 590 C C . GLY A 1 84 ? 25.415 6.668 -16.618 1.00 67.12 84 GLY A C 1
ATOM 591 O O . GLY A 1 84 ? 24.903 6.602 -15.504 1.00 67.12 84 GLY A O 1
ATOM 592 N N . ASN A 1 85 ? 25.711 7.820 -17.213 1.00 65.62 85 ASN A N 1
ATOM 593 C CA . ASN A 1 85 ? 25.255 9.103 -16.683 1.00 65.62 85 ASN A CA 1
ATOM 594 C C . ASN A 1 85 ? 23.999 9.546 -17.444 1.00 65.62 85 ASN A C 1
ATOM 596 O O . ASN A 1 85 ? 24.077 9.976 -18.596 1.00 65.62 85 ASN A O 1
ATOM 600 N N . GLY A 1 86 ? 22.839 9.458 -16.789 1.00 71.31 86 GLY A N 1
ATOM 601 C CA . GLY A 1 86 ? 21.563 9.943 -17.320 1.00 71.31 86 GLY A CA 1
ATOM 602 C C . GLY A 1 86 ? 20.749 8.895 -18.086 1.00 71.31 86 GLY A C 1
ATOM 603 O O . GLY A 1 86 ? 20.781 7.705 -17.772 1.00 71.31 86 GLY A O 1
ATOM 604 N N . ALA A 1 87 ? 19.956 9.360 -19.055 1.00 78.94 87 ALA A N 1
ATOM 605 C CA . ALA A 1 87 ? 19.095 8.498 -19.860 1.00 78.94 87 ALA A CA 1
ATOM 606 C C . ALA A 1 87 ? 19.941 7.594 -20.766 1.00 78.94 87 ALA A C 1
ATOM 608 O O . ALA A 1 87 ? 20.750 8.084 -21.555 1.00 78.94 87 ALA A O 1
ATOM 609 N N . MET A 1 88 ? 19.734 6.283 -20.657 1.00 85.69 88 MET A N 1
ATOM 610 C CA . MET A 1 88 ? 20.371 5.301 -21.527 1.00 85.69 88 MET A CA 1
ATOM 611 C C . MET A 1 88 ? 19.417 4.868 -22.637 1.00 85.69 88 MET A C 1
ATOM 613 O O . MET A 1 88 ? 18.197 4.865 -22.468 1.00 85.69 88 MET A O 1
ATOM 617 N N . GLN A 1 89 ? 19.971 4.475 -23.776 1.00 92.31 89 GLN A N 1
ATOM 618 C CA . GLN A 1 89 ? 19.225 3.909 -24.895 1.00 92.31 89 GLN A CA 1
ATOM 619 C C . GLN A 1 89 ? 20.002 2.748 -25.507 1.00 92.31 89 GLN A C 1
ATOM 621 O O . GLN A 1 89 ? 21.227 2.771 -25.543 1.00 92.31 89 GLN A O 1
ATOM 626 N N . VAL A 1 90 ? 19.298 1.746 -26.013 1.00 92.31 90 VAL A N 1
ATOM 627 C CA . VAL A 1 90 ? 19.867 0.731 -26.893 1.00 92.31 90 VAL A CA 1
ATOM 628 C C . VAL A 1 90 ? 19.619 1.158 -28.330 1.00 92.31 90 VAL A C 1
ATOM 630 O O . VAL A 1 90 ? 18.473 1.373 -28.726 1.00 92.31 90 VAL A O 1
ATOM 633 N N . LEU A 1 91 ? 20.690 1.268 -29.105 1.00 95.62 91 LEU A N 1
ATOM 634 C CA . LEU A 1 91 ? 20.661 1.380 -30.556 1.00 95.62 91 LEU A CA 1
ATOM 635 C C . LEU A 1 91 ? 20.921 -0.011 -31.134 1.00 95.62 91 LEU A C 1
ATOM 637 O O . LEU A 1 91 ? 21.986 -0.572 -30.902 1.00 95.62 91 LEU A O 1
ATOM 641 N N . VAL A 1 92 ? 19.964 -0.572 -31.870 1.00 95.25 92 VAL A N 1
ATOM 642 C CA . VAL A 1 92 ? 20.194 -1.789 -32.660 1.00 95.25 92 VAL A CA 1
ATOM 643 C C . VAL A 1 92 ? 20.334 -1.395 -34.115 1.00 95.25 92 VAL A C 1
ATOM 645 O O . VAL A 1 92 ? 19.459 -0.715 -34.644 1.00 95.25 92 VAL A O 1
ATOM 648 N N . THR A 1 93 ? 21.409 -1.847 -34.748 1.00 96.31 93 THR A N 1
ATOM 649 C CA . THR A 1 93 ? 21.683 -1.690 -36.173 1.00 96.31 93 THR A CA 1
ATOM 650 C C . THR A 1 93 ? 21.744 -3.065 -36.823 1.00 96.31 93 THR A C 1
ATOM 652 O O . THR A 1 93 ? 22.474 -3.944 -36.364 1.00 96.31 93 THR A O 1
ATOM 655 N N . LEU A 1 94 ? 20.972 -3.242 -37.890 1.00 95.00 94 LEU A N 1
ATOM 656 C CA . LEU A 1 94 ? 21.008 -4.411 -38.757 1.00 95.00 94 LEU A CA 1
ATOM 657 C C . LEU A 1 94 ? 21.664 -4.023 -40.072 1.00 95.00 94 LEU A C 1
ATOM 659 O O . LEU A 1 94 ? 21.255 -3.044 -40.697 1.00 95.00 94 LEU A O 1
ATOM 663 N N . THR A 1 95 ? 22.651 -4.806 -40.485 1.00 96.00 95 THR A N 1
ATOM 664 C CA . THR A 1 95 ? 23.374 -4.624 -41.742 1.00 96.00 95 THR A CA 1
ATOM 665 C C . THR A 1 95 ? 23.178 -5.868 -42.594 1.00 96.00 95 THR A C 1
ATOM 667 O O . THR A 1 95 ? 23.642 -6.954 -42.236 1.00 96.00 95 THR A O 1
ATOM 670 N N . GLN A 1 96 ? 22.491 -5.709 -43.722 1.00 93.19 96 GLN A N 1
ATOM 671 C CA . GLN A 1 96 ? 22.250 -6.773 -44.693 1.00 93.19 96 GLN A CA 1
ATOM 672 C C . GLN A 1 96 ? 23.089 -6.527 -45.955 1.00 93.19 96 GLN A C 1
ATOM 674 O O . GLN A 1 96 ? 23.027 -5.434 -46.529 1.00 93.19 96 GLN A O 1
ATOM 679 N N . PRO A 1 97 ? 23.896 -7.501 -46.406 1.00 91.50 97 PRO A N 1
ATOM 680 C CA . PRO A 1 97 ? 24.643 -7.380 -47.645 1.00 91.50 97 PRO A CA 1
ATOM 681 C C . PRO A 1 97 ? 23.679 -7.433 -48.833 1.00 91.50 97 PRO A C 1
ATOM 683 O O . PRO A 1 97 ? 22.895 -8.363 -48.960 1.00 91.50 97 PRO A O 1
ATOM 686 N N . VAL A 1 98 ? 23.772 -6.456 -49.735 1.00 90.00 98 VAL A N 1
ATOM 687 C CA . VAL A 1 98 ? 23.002 -6.450 -50.985 1.00 90.00 98 VAL A CA 1
ATOM 688 C C . VAL A 1 98 ? 23.928 -6.882 -52.124 1.00 90.00 98 VAL A C 1
ATOM 690 O O . VAL A 1 98 ? 24.961 -6.235 -52.333 1.00 90.00 98 VAL A O 1
ATOM 693 N N . PRO A 1 99 ? 23.609 -7.946 -52.883 1.00 88.06 99 PRO A N 1
ATOM 694 C CA . PRO A 1 99 ? 24.438 -8.386 -54.001 1.00 88.06 99 PRO A CA 1
ATOM 695 C C . PRO A 1 99 ? 24.694 -7.259 -55.012 1.00 88.06 99 PRO A C 1
ATOM 697 O O . PRO A 1 99 ? 23.772 -6.732 -55.629 1.00 88.06 99 PRO A O 1
ATOM 700 N N . GLY A 1 100 ? 25.965 -6.879 -55.181 1.00 91.81 100 GLY A N 1
ATOM 701 C CA . GLY A 1 100 ? 26.375 -5.828 -56.121 1.00 91.81 100 GLY A CA 1
ATOM 702 C C . GLY A 1 100 ? 25.989 -4.398 -55.717 1.00 91.81 100 GLY A C 1
ATOM 703 O O . GLY A 1 100 ? 26.122 -3.493 -56.540 1.00 91.81 100 GLY A O 1
ATOM 704 N N . GLY A 1 101 ? 25.527 -4.183 -54.482 1.00 91.75 101 GLY A N 1
ATOM 705 C CA . GLY A 1 101 ? 25.100 -2.883 -53.966 1.00 91.75 101 GLY A CA 1
ATOM 706 C C . GLY A 1 101 ? 25.766 -2.502 -52.644 1.00 91.75 101 GLY A C 1
ATOM 707 O O . GLY A 1 101 ? 26.559 -3.250 -52.074 1.00 91.75 101 GLY A O 1
ATOM 708 N N . ALA A 1 102 ? 25.435 -1.306 -52.153 1.00 90.75 102 ALA A N 1
ATOM 709 C CA . ALA A 1 102 ? 25.746 -0.919 -50.781 1.00 90.75 102 ALA A CA 1
ATOM 710 C C . ALA A 1 102 ? 24.877 -1.737 -49.804 1.00 90.75 102 ALA A C 1
ATOM 712 O O . ALA A 1 102 ? 23.732 -2.045 -50.144 1.00 90.75 102 ALA A O 1
ATOM 713 N N . PRO A 1 103 ? 25.384 -2.086 -48.608 1.00 91.62 103 PRO A N 1
ATOM 714 C CA . PRO A 1 103 ? 24.597 -2.818 -47.626 1.00 91.62 103 PRO A CA 1
ATOM 715 C C . PRO A 1 103 ? 23.365 -2.011 -47.204 1.00 91.62 103 PRO A C 1
ATOM 717 O O . PRO A 1 103 ? 23.431 -0.789 -47.045 1.00 91.62 103 PRO A O 1
ATOM 720 N N . LEU A 1 104 ? 22.247 -2.706 -47.001 1.00 89.44 104 LEU A N 1
ATOM 721 C CA . LEU A 1 104 ? 21.052 -2.123 -46.410 1.00 89.44 104 LEU A CA 1
ATOM 722 C C . LEU A 1 104 ? 21.267 -2.023 -44.898 1.00 89.44 104 LEU A C 1
ATOM 724 O O . LEU A 1 104 ? 21.580 -3.021 -44.248 1.00 89.44 104 LEU A O 1
ATOM 728 N N . ILE A 1 105 ? 21.114 -0.816 -44.354 1.00 92.50 105 ILE A N 1
ATOM 729 C CA . ILE A 1 105 ? 21.298 -0.537 -42.930 1.00 92.50 105 ILE A CA 1
ATOM 730 C C . ILE A 1 105 ? 19.978 -0.033 -42.362 1.00 92.50 105 ILE A C 1
ATOM 732 O O . ILE A 1 105 ? 19.460 0.993 -42.804 1.00 92.50 105 ILE A O 1
ATOM 736 N N . THR A 1 106 ? 19.458 -0.730 -41.358 1.00 91.75 106 THR A N 1
ATOM 737 C CA . THR A 1 106 ? 18.294 -0.285 -40.584 1.00 91.75 106 THR A CA 1
ATOM 738 C C . THR A 1 106 ? 18.670 -0.175 -39.120 1.00 91.75 106 THR A C 1
ATOM 740 O O . THR A 1 106 ? 19.258 -1.106 -38.568 1.00 91.75 106 THR A O 1
ATOM 743 N N . SER A 1 107 ? 18.296 0.928 -38.478 1.00 92.50 107 SER A N 1
ATOM 744 C CA . SER A 1 107 ? 18.589 1.148 -37.064 1.00 92.50 107 SER A CA 1
ATOM 745 C C . SER A 1 107 ? 17.345 1.565 -36.293 1.00 92.50 107 SER A C 1
ATOM 747 O O . SER A 1 107 ? 16.561 2.379 -36.775 1.00 92.50 107 SER A O 1
ATOM 749 N N . GLN A 1 108 ? 17.204 1.062 -35.069 1.00 93.62 108 GLN A N 1
ATOM 750 C CA . GLN A 1 108 ? 16.132 1.432 -34.147 1.00 93.62 108 GLN A CA 1
ATOM 751 C C . GLN A 1 108 ? 16.721 1.781 -32.779 1.00 93.62 108 GLN A C 1
ATOM 753 O O . GLN A 1 108 ? 17.692 1.173 -32.327 1.00 93.62 108 GLN A O 1
ATOM 758 N N . ARG A 1 109 ? 16.131 2.776 -32.108 1.00 93.44 109 ARG A N 1
ATOM 759 C CA . ARG A 1 109 ? 16.482 3.152 -30.732 1.00 93.44 109 ARG A CA 1
ATOM 760 C C . ARG A 1 109 ? 15.375 2.747 -29.771 1.00 93.44 109 ARG A C 1
ATOM 762 O O . ARG A 1 109 ? 14.196 2.928 -30.067 1.00 93.44 109 ARG A O 1
ATOM 769 N N . CYS A 1 110 ? 15.765 2.243 -28.609 1.00 88.31 110 CYS A N 1
ATOM 770 C CA . CYS A 1 110 ? 14.869 1.891 -27.516 1.00 88.31 110 CYS A CA 1
ATOM 771 C C . CYS A 1 110 ? 15.422 2.478 -26.208 1.00 88.31 110 CYS A C 1
ATOM 773 O O . CYS A 1 110 ? 16.576 2.198 -25.880 1.00 88.31 110 CYS A O 1
ATOM 775 N N . PRO A 1 111 ? 14.668 3.304 -25.462 1.00 85.62 111 PRO A N 1
ATOM 776 C CA . PRO A 1 111 ? 15.128 3.791 -24.166 1.00 85.62 111 PRO A CA 1
ATOM 777 C C . PRO A 1 111 ? 15.335 2.621 -23.195 1.00 85.62 111 PRO A C 1
ATOM 779 O O . PRO A 1 111 ? 14.556 1.670 -23.174 1.00 85.62 111 PRO A O 1
ATOM 782 N N . VAL A 1 112 ? 16.380 2.705 -22.375 1.00 82.00 112 VAL A N 1
ATOM 783 C CA . VAL A 1 112 ? 16.650 1.749 -21.300 1.00 82.00 112 VAL A CA 1
ATOM 784 C C . VAL A 1 112 ? 16.370 2.416 -19.971 1.00 82.00 112 VAL A C 1
ATOM 786 O O . VAL A 1 112 ? 16.979 3.426 -19.615 1.00 82.00 112 VAL A O 1
ATOM 789 N N . ALA A 1 113 ? 15.474 1.804 -19.211 1.00 73.31 113 ALA A N 1
ATOM 790 C CA . ALA A 1 113 ? 15.243 2.149 -17.827 1.00 73.31 113 ALA A CA 1
ATOM 791 C C . ALA A 1 113 ? 16.495 1.799 -16.999 1.00 73.31 113 ALA A C 1
ATOM 793 O O . ALA A 1 113 ? 16.810 0.628 -16.766 1.00 73.31 113 ALA A O 1
ATOM 794 N N . THR A 1 114 ? 17.254 2.818 -16.592 1.00 72.81 114 THR A N 1
ATOM 795 C CA . THR A 1 114 ? 18.312 2.655 -15.587 1.00 72.81 114 THR A CA 1
ATOM 796 C C . THR A 1 114 ? 17.688 2.659 -14.192 1.00 72.81 114 THR A C 1
ATOM 798 O O . THR A 1 114 ? 16.644 3.291 -14.007 1.00 72.81 114 THR A O 1
ATOM 801 N N . PRO A 1 115 ? 18.302 2.006 -13.189 1.00 71.94 115 PRO A N 1
ATOM 802 C CA . PRO A 1 115 ? 17.826 2.088 -11.810 1.00 71.94 115 PRO A CA 1
ATOM 803 C C . PRO A 1 115 ? 17.616 3.534 -11.337 1.00 71.94 115 PRO A C 1
ATOM 805 O O . PRO A 1 115 ? 16.583 3.831 -10.742 1.00 71.94 115 PRO A O 1
ATOM 808 N N . ASP A 1 116 ? 18.527 4.446 -11.689 1.00 72.19 116 ASP A N 1
ATOM 809 C CA . ASP A 1 116 ? 18.430 5.868 -11.338 1.00 72.19 116 ASP A CA 1
ATOM 810 C C . ASP A 1 116 ? 17.287 6.586 -12.066 1.00 72.19 116 ASP A C 1
ATOM 812 O O . ASP A 1 116 ? 16.575 7.383 -11.459 1.00 72.19 116 ASP A O 1
ATOM 816 N N . ALA A 1 117 ? 17.067 6.300 -13.354 1.00 75.31 117 ALA A N 1
ATOM 817 C CA . ALA A 1 117 ? 15.954 6.883 -14.104 1.00 75.31 117 ALA A CA 1
ATOM 818 C C . ALA A 1 117 ? 14.599 6.377 -13.588 1.00 75.31 117 ALA A C 1
ATOM 820 O O . ALA A 1 117 ? 13.653 7.154 -13.461 1.00 75.31 117 ALA A O 1
ATOM 821 N N . VAL A 1 118 ? 14.517 5.090 -13.245 1.00 77.38 118 VAL A N 1
ATOM 822 C CA . VAL A 1 118 ? 13.335 4.466 -12.638 1.00 77.38 118 VAL A CA 1
ATOM 823 C C . VAL A 1 118 ? 13.056 5.062 -11.257 1.00 77.38 118 VAL A C 1
ATOM 825 O O . VAL A 1 118 ? 11.916 5.420 -10.959 1.00 77.38 118 VAL A O 1
ATOM 828 N N . LEU A 1 119 ? 14.099 5.247 -10.442 1.00 78.19 119 LEU A N 1
ATOM 829 C CA . LEU A 1 119 ? 14.026 5.939 -9.157 1.00 78.19 119 LEU A CA 1
ATOM 830 C C . LEU A 1 119 ? 13.517 7.376 -9.328 1.00 78.19 119 LEU A C 1
ATOM 832 O O . LEU A 1 119 ? 12.551 7.767 -8.673 1.00 78.19 119 LEU A O 1
ATOM 836 N N . ALA A 1 120 ? 14.127 8.151 -10.226 1.00 80.75 120 ALA A N 1
ATOM 837 C CA . ALA A 1 120 ? 13.736 9.532 -10.483 1.00 80.75 120 ALA A CA 1
ATOM 838 C C . ALA A 1 120 ? 12.276 9.632 -10.953 1.00 80.75 120 ALA A C 1
ATOM 840 O O . ALA A 1 120 ? 11.536 10.494 -10.478 1.00 80.75 120 ALA A O 1
ATOM 841 N N . ALA A 1 121 ? 11.835 8.721 -11.825 1.00 81.81 121 ALA A N 1
ATOM 842 C CA . ALA A 1 121 ? 10.453 8.657 -12.287 1.00 81.81 121 ALA A CA 1
ATOM 843 C C . ALA A 1 121 ? 9.472 8.333 -11.146 1.00 81.81 121 ALA A C 1
ATOM 845 O O . ALA A 1 121 ? 8.445 9.001 -11.017 1.00 81.81 121 ALA A O 1
ATOM 846 N N . ALA A 1 122 ? 9.792 7.358 -10.288 1.00 83.75 122 ALA A N 1
ATOM 847 C CA . ALA A 1 122 ? 8.958 7.004 -9.139 1.00 83.75 122 ALA A CA 1
ATOM 848 C C . ALA A 1 122 ? 8.853 8.155 -8.120 1.00 83.75 122 ALA A C 1
ATOM 850 O O . ALA A 1 122 ? 7.755 8.466 -7.651 1.00 83.75 122 ALA A O 1
ATOM 851 N N . VAL A 1 123 ? 9.969 8.834 -7.821 1.00 87.12 123 VAL A N 1
ATOM 852 C CA . VAL A 1 123 ? 9.999 10.011 -6.935 1.00 87.12 123 VAL A CA 1
ATOM 853 C C . VAL A 1 123 ? 9.172 11.154 -7.520 1.00 87.12 123 VAL A C 1
ATOM 855 O O . VAL A 1 123 ? 8.296 11.683 -6.835 1.00 87.12 123 VAL A O 1
ATOM 858 N N . ALA A 1 124 ? 9.382 11.493 -8.795 1.00 87.94 124 ALA A N 1
ATOM 859 C CA . ALA A 1 124 ? 8.631 12.549 -9.469 1.00 87.94 124 ALA A CA 1
ATOM 860 C C . ALA A 1 124 ? 7.121 12.256 -9.482 1.00 87.94 124 ALA A C 1
ATOM 862 O O . ALA A 1 124 ? 6.304 13.148 -9.228 1.00 87.94 124 ALA A O 1
ATOM 863 N N . ALA A 1 125 ? 6.735 10.998 -9.717 1.00 88.25 125 AL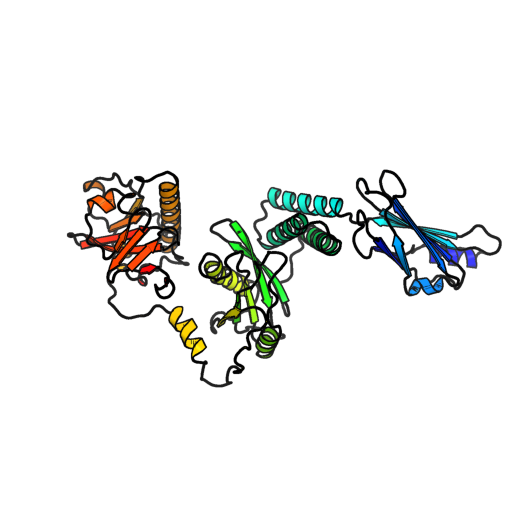A A N 1
ATOM 864 C CA . ALA A 1 125 ? 5.340 10.585 -9.677 1.00 88.25 125 ALA A CA 1
ATOM 865 C C . ALA A 1 125 ? 4.737 10.715 -8.265 1.00 88.25 125 ALA A C 1
ATOM 867 O O . ALA A 1 125 ? 3.638 11.252 -8.117 1.00 88.25 125 ALA A O 1
ATOM 868 N N . ALA A 1 126 ? 5.460 10.305 -7.219 1.00 89.00 126 ALA A N 1
ATOM 869 C CA . ALA A 1 126 ? 5.023 10.460 -5.830 1.00 89.00 126 ALA A CA 1
ATOM 870 C C . ALA A 1 126 ? 4.896 11.939 -5.408 1.00 89.00 126 ALA A C 1
ATOM 872 O O . ALA A 1 126 ? 3.947 12.325 -4.722 1.00 89.00 126 ALA A O 1
ATOM 873 N N . GLU A 1 127 ? 5.814 12.802 -5.843 1.00 92.69 127 GLU A N 1
ATOM 874 C CA . GLU A 1 127 ? 5.724 14.247 -5.610 1.00 92.69 127 GLU A CA 1
ATOM 875 C C . GLU A 1 127 ? 4.530 14.881 -6.322 1.00 92.69 127 GLU A C 1
ATOM 877 O O . GLU A 1 127 ? 3.876 15.768 -5.769 1.00 92.69 127 GLU A O 1
ATOM 882 N N . GLN A 1 128 ? 4.222 14.429 -7.536 1.00 93.56 128 GLN A N 1
ATOM 883 C CA . GLN A 1 128 ? 3.045 14.879 -8.269 1.00 93.56 128 GLN A CA 1
ATOM 884 C C . GLN A 1 128 ? 1.747 14.458 -7.559 1.00 93.56 128 GLN A C 1
ATOM 886 O O . GLN A 1 128 ? 0.850 15.294 -7.432 1.00 93.56 128 GLN A O 1
ATOM 891 N N . LEU A 1 129 ? 1.661 13.232 -7.015 1.00 94.31 129 LEU A N 1
ATOM 892 C CA . LEU A 1 129 ? 0.531 12.823 -6.161 1.00 94.31 129 LEU A CA 1
ATOM 893 C C . LEU A 1 129 ? 0.363 13.789 -4.984 1.00 94.31 129 LEU A C 1
ATOM 895 O O . LEU A 1 129 ? -0.726 14.324 -4.774 1.00 94.31 129 LEU A O 1
ATOM 899 N N . ARG A 1 130 ? 1.461 14.090 -4.278 1.00 94.38 130 ARG A N 1
ATOM 900 C CA . ARG A 1 130 ? 1.464 15.035 -3.153 1.00 94.38 130 ARG A CA 1
ATOM 901 C C . ARG A 1 130 ? 0.958 16.420 -3.560 1.00 94.38 130 ARG A C 1
ATOM 903 O O . ARG A 1 130 ? 0.104 16.973 -2.876 1.00 94.38 130 ARG A O 1
ATOM 910 N N . ARG A 1 131 ? 1.457 16.969 -4.674 1.00 96.25 131 ARG A N 1
ATOM 911 C CA . ARG A 1 131 ? 1.061 18.295 -5.185 1.00 96.25 131 ARG A CA 1
ATOM 912 C C . ARG A 1 131 ? -0.400 18.351 -5.624 1.00 96.25 131 ARG A C 1
ATOM 914 O O . ARG A 1 131 ? -1.039 19.379 -5.438 1.00 96.25 131 ARG A O 1
ATOM 921 N N . SER A 1 132 ? -0.928 17.260 -6.176 1.00 95.94 132 SER A N 1
ATOM 922 C CA . SER A 1 132 ? -2.332 17.174 -6.597 1.00 95.94 132 SER A CA 1
ATOM 923 C C . SER A 1 132 ? -3.326 17.057 -5.435 1.00 95.94 132 SER A C 1
ATOM 925 O O . SER A 1 132 ? -4.524 17.220 -5.643 1.00 95.94 132 SER A O 1
ATOM 927 N N . GLY A 1 133 ? -2.848 16.773 -4.217 1.00 96.19 133 GLY A N 1
ATOM 928 C CA . GLY A 1 133 ? -3.714 16.507 -3.071 1.00 96.19 133 GLY A CA 1
ATOM 929 C C . GLY A 1 133 ? -4.448 15.165 -3.154 1.00 96.19 133 GLY A C 1
ATOM 930 O O . GLY A 1 133 ? -5.450 14.999 -2.463 1.00 96.19 133 GLY A O 1
ATOM 931 N N . GLU A 1 134 ? -3.969 14.221 -3.975 1.00 97.12 134 GLU A N 1
ATOM 932 C CA . GLU A 1 134 ? -4.544 12.878 -4.105 1.00 97.12 134 GLU A CA 1
ATOM 933 C C . GLU A 1 134 ? -4.626 12.188 -2.734 1.00 97.12 134 GLU A C 1
ATOM 935 O O . GLU A 1 134 ? -3.644 12.133 -1.986 1.00 97.12 134 GLU A O 1
ATOM 940 N N . ARG A 1 135 ? -5.804 11.653 -2.402 1.00 96.06 135 ARG A N 1
ATOM 941 C CA . ARG A 1 135 ? -6.092 10.996 -1.115 1.00 96.06 135 ARG A CA 1
ATOM 942 C C . ARG A 1 135 ? -6.367 9.507 -1.255 1.00 96.06 135 ARG A C 1
ATOM 944 O O . ARG A 1 135 ? -6.300 8.806 -0.239 1.00 96.06 135 ARG A O 1
ATOM 951 N N . ASP A 1 136 ? -6.634 9.020 -2.465 1.00 96.25 136 ASP A N 1
ATOM 952 C CA . ASP A 1 136 ? -6.872 7.602 -2.710 1.00 96.25 136 ASP A CA 1
ATOM 953 C C . ASP A 1 136 ? -5.676 6.769 -2.212 1.00 96.25 136 ASP A C 1
ATOM 955 O O . ASP A 1 136 ? -4.535 7.071 -2.562 1.00 96.25 136 ASP A O 1
ATOM 959 N N . PRO A 1 137 ? -5.877 5.759 -1.351 1.00 96.81 137 PRO A N 1
ATOM 960 C CA . PRO A 1 137 ? -4.774 4.970 -0.808 1.00 96.81 137 PRO A CA 1
ATOM 961 C C . PRO A 1 137 ? -4.008 4.180 -1.877 1.00 96.81 137 PRO A C 1
ATOM 963 O O . PRO A 1 137 ? -2.827 3.902 -1.686 1.00 96.81 137 PRO A O 1
ATOM 966 N N . GLN A 1 138 ? -4.633 3.823 -2.999 1.00 96.81 138 GLN A N 1
ATOM 967 C CA . GLN A 1 138 ? -4.048 2.929 -3.993 1.00 96.81 138 GLN A CA 1
ATOM 968 C C . GLN A 1 138 ? -2.751 3.456 -4.636 1.00 96.81 138 GLN A C 1
ATOM 970 O O . GLN A 1 138 ? -1.747 2.741 -4.600 1.00 96.81 138 GLN A O 1
ATOM 975 N N . PRO A 1 139 ? -2.702 4.676 -5.204 1.00 97.25 139 PRO A N 1
ATOM 976 C CA . PRO A 1 139 ? -1.463 5.220 -5.757 1.00 97.25 139 PRO A CA 1
ATOM 977 C C . PRO A 1 139 ? -0.397 5.468 -4.681 1.00 97.25 139 PRO A C 1
ATOM 979 O O . PRO A 1 139 ? 0.795 5.326 -4.945 1.00 97.25 139 PRO A O 1
ATOM 982 N N . TRP A 1 140 ? -0.800 5.783 -3.449 1.00 97.31 140 TRP A N 1
ATOM 983 C CA . TRP A 1 140 ? 0.142 5.960 -2.345 1.00 97.31 140 TRP A CA 1
ATOM 984 C C . TRP A 1 140 ? 0.792 4.646 -1.912 1.00 97.31 140 TRP A C 1
ATOM 986 O O . TRP A 1 140 ? 1.991 4.642 -1.644 1.00 97.31 140 TRP A O 1
ATOM 996 N N . LEU A 1 141 ? 0.053 3.532 -1.930 1.00 96.12 141 LEU A N 1
ATOM 997 C CA . LEU A 1 141 ? 0.632 2.209 -1.706 1.00 96.12 141 LEU A CA 1
ATOM 998 C C . LEU A 1 141 ? 1.750 1.934 -2.713 1.00 96.12 141 LEU A C 1
ATOM 1000 O O . LEU A 1 141 ? 2.841 1.528 -2.326 1.00 96.12 141 LEU A O 1
ATOM 1004 N N . TRP A 1 142 ? 1.496 2.178 -4.000 1.00 96.25 142 TRP A N 1
ATOM 1005 C CA . TRP A 1 142 ? 2.497 1.959 -5.041 1.00 96.25 142 TRP A CA 1
ATOM 1006 C C . TRP A 1 142 ? 3.736 2.835 -4.823 1.00 96.25 142 TRP A C 1
ATOM 1008 O O . TRP A 1 142 ? 4.857 2.343 -4.913 1.00 96.25 142 TRP A O 1
ATOM 1018 N N . ALA A 1 143 ? 3.558 4.109 -4.467 1.00 94.94 143 ALA A N 1
ATOM 1019 C CA . ALA A 1 143 ? 4.676 4.997 -4.153 1.00 94.94 143 ALA A CA 1
ATOM 1020 C C . ALA A 1 143 ? 5.521 4.488 -2.966 1.00 94.94 143 ALA A C 1
ATOM 1022 O O . ALA A 1 143 ? 6.750 4.511 -3.026 1.00 94.94 143 ALA A O 1
ATOM 1023 N N . GLU A 1 144 ? 4.882 3.990 -1.906 1.00 93.88 144 GLU A N 1
ATOM 1024 C CA . GLU A 1 144 ? 5.579 3.403 -0.758 1.00 93.88 144 GLU A CA 1
ATOM 1025 C C . GLU A 1 144 ? 6.283 2.087 -1.111 1.00 93.88 144 GLU A C 1
ATOM 1027 O O . GLU A 1 144 ? 7.401 1.857 -0.658 1.00 93.88 144 GLU A O 1
ATOM 1032 N N . GLN A 1 145 ? 5.670 1.247 -1.949 1.00 93.44 145 GLN A N 1
ATOM 1033 C CA . GLN A 1 145 ? 6.282 0.019 -2.460 1.00 93.44 145 GLN A CA 1
ATOM 1034 C C . GLN A 1 145 ? 7.535 0.317 -3.288 1.00 93.44 145 GLN A C 1
ATOM 1036 O O . GLN A 1 145 ? 8.570 -0.315 -3.086 1.00 93.44 145 GLN A O 1
ATOM 1041 N N . ALA A 1 146 ? 7.479 1.320 -4.171 1.00 92.12 146 ALA A N 1
ATOM 1042 C CA . ALA A 1 146 ? 8.658 1.774 -4.898 1.00 92.12 146 ALA A CA 1
ATOM 1043 C C . ALA A 1 146 ? 9.755 2.233 -3.932 1.00 92.12 146 ALA A C 1
ATOM 1045 O O . ALA A 1 146 ? 10.889 1.770 -4.034 1.00 92.12 146 ALA A O 1
ATOM 1046 N N . ALA A 1 147 ? 9.420 3.097 -2.970 1.00 90.06 147 ALA A N 1
ATOM 1047 C CA . ALA A 1 147 ? 10.380 3.593 -1.987 1.00 90.06 147 ALA A CA 1
ATOM 1048 C C . ALA A 1 147 ? 11.036 2.455 -1.187 1.00 90.06 147 ALA A C 1
ATOM 1050 O O . ALA A 1 147 ? 12.241 2.485 -0.941 1.00 90.06 147 ALA A O 1
ATOM 1051 N N . GLU A 1 148 ? 10.267 1.432 -0.817 1.00 90.62 148 GLU A N 1
ATOM 1052 C CA . GLU A 1 148 ? 10.783 0.281 -0.084 1.00 90.62 148 GLU A CA 1
ATOM 1053 C C . GLU A 1 148 ? 11.720 -0.593 -0.935 1.00 90.62 148 GLU A C 1
ATOM 1055 O O . GLU A 1 148 ? 12.798 -0.969 -0.473 1.00 90.62 148 GLU A O 1
ATOM 1060 N N . LEU A 1 149 ? 11.359 -0.863 -2.197 1.00 88.12 149 LEU A N 1
ATOM 1061 C CA . LEU A 1 149 ? 12.219 -1.585 -3.147 1.00 88.12 149 LEU A CA 1
ATOM 1062 C C . LEU A 1 149 ? 13.548 -0.865 -3.377 1.00 88.12 149 LEU A C 1
ATOM 1064 O O . LEU A 1 149 ? 14.588 -1.510 -3.497 1.00 88.12 149 LEU A O 1
ATOM 1068 N N . LEU A 1 150 ? 13.512 0.465 -3.416 1.00 83.19 150 LEU A N 1
ATOM 1069 C CA . LEU A 1 150 ? 14.692 1.308 -3.572 1.00 83.19 150 LEU A CA 1
ATOM 1070 C C . LEU A 1 150 ? 15.571 1.281 -2.315 1.00 83.19 150 LEU A C 1
ATOM 1072 O O . LEU A 1 150 ? 16.789 1.144 -2.421 1.00 83.19 150 LEU A O 1
ATOM 1076 N N . ALA A 1 151 ? 14.963 1.334 -1.127 1.00 84.81 151 ALA A N 1
ATOM 1077 C CA . ALA A 1 151 ? 15.676 1.229 0.146 1.00 84.81 151 ALA A CA 1
ATOM 1078 C C . ALA A 1 151 ? 16.322 -0.153 0.359 1.00 84.81 151 ALA A C 1
ATOM 1080 O O . ALA A 1 151 ? 17.373 -0.250 0.989 1.00 84.81 151 ALA A O 1
ATOM 1081 N N . GLY A 1 152 ? 15.723 -1.216 -0.191 1.00 82.00 152 GLY A N 1
ATOM 1082 C CA . GLY A 1 152 ? 16.256 -2.582 -0.153 1.00 82.00 152 GLY A CA 1
ATOM 1083 C C . GLY A 1 152 ? 17.474 -2.833 -1.053 1.00 82.00 152 GLY A C 1
ATOM 1084 O O . GLY A 1 152 ? 18.030 -3.931 -1.020 1.00 82.00 152 GLY A O 1
ATOM 1085 N N . GLY A 1 153 ? 17.896 -1.836 -1.837 1.00 76.62 153 GLY A N 1
ATOM 1086 C CA . GLY A 1 153 ? 18.993 -1.931 -2.794 1.00 76.62 153 GLY A CA 1
ATOM 1087 C C . GLY A 1 153 ? 18.514 -2.230 -4.218 1.00 76.62 153 GLY A C 1
ATOM 1088 O O . GLY A 1 153 ? 17.621 -3.049 -4.461 1.00 76.62 153 GLY A O 1
ATOM 1089 N N . ALA A 1 154 ? 19.134 -1.560 -5.189 1.00 65.06 154 ALA A N 1
ATOM 1090 C CA . ALA A 1 154 ? 18.838 -1.760 -6.600 1.00 65.06 154 ALA A CA 1
ATOM 1091 C C . ALA A 1 154 ? 19.323 -3.148 -7.059 1.00 65.06 154 ALA A C 1
ATOM 1093 O O . ALA A 1 154 ? 20.515 -3.419 -7.175 1.00 65.06 154 ALA A O 1
ATOM 1094 N N . SER A 1 155 ? 18.377 -4.032 -7.351 1.00 67.06 155 SER A N 1
ATOM 1095 C CA . SER A 1 155 ? 18.573 -5.292 -8.063 1.00 67.06 155 SER A CA 1
ATOM 1096 C C . SER A 1 155 ? 17.805 -5.217 -9.385 1.00 67.06 155 SER A C 1
ATOM 1098 O O . SER A 1 155 ? 16.936 -4.362 -9.545 1.00 67.06 155 SER A O 1
ATOM 1100 N N . SER A 1 156 ? 18.060 -6.110 -10.348 1.00 56.88 156 SER A N 1
ATOM 1101 C CA . SER A 1 156 ? 17.245 -6.092 -11.579 1.00 56.88 156 SER A CA 1
ATOM 1102 C C . SER A 1 156 ? 15.778 -6.420 -11.322 1.00 56.88 156 SER A C 1
ATOM 1104 O O . SER A 1 156 ? 14.918 -5.887 -12.009 1.00 56.88 156 SER A O 1
ATOM 1106 N N . ALA A 1 157 ? 15.504 -7.298 -10.351 1.00 63.31 157 ALA A N 1
ATOM 1107 C CA . ALA A 1 157 ? 14.141 -7.639 -9.970 1.00 63.31 157 ALA A CA 1
ATOM 1108 C C . ALA A 1 157 ? 13.432 -6.404 -9.398 1.00 63.31 157 ALA A C 1
ATOM 1110 O O . ALA A 1 157 ? 12.369 -6.037 -9.887 1.00 63.31 157 ALA A O 1
ATOM 1111 N N . SER A 1 158 ? 14.079 -5.692 -8.466 1.00 77.62 158 SER A N 1
ATOM 1112 C CA . SER A 1 158 ? 13.502 -4.471 -7.901 1.00 77.62 158 SER A CA 1
ATOM 1113 C C . SER A 1 158 ? 13.387 -3.344 -8.927 1.00 77.62 158 SER A C 1
ATOM 1115 O O . SER A 1 158 ? 12.374 -2.664 -8.935 1.00 77.62 158 SER A O 1
ATOM 1117 N N . ALA A 1 159 ? 14.335 -3.164 -9.848 1.00 76.06 159 ALA A N 1
ATOM 1118 C CA . ALA A 1 159 ? 14.220 -2.112 -10.859 1.00 76.06 159 ALA A CA 1
ATOM 1119 C C . ALA A 1 159 ? 13.090 -2.374 -11.878 1.00 76.06 159 ALA A C 1
ATOM 1121 O O . ALA A 1 159 ? 12.352 -1.442 -12.186 1.00 76.06 159 ALA A O 1
ATOM 1122 N N . SER A 1 160 ? 12.867 -3.618 -12.326 1.00 75.56 160 SER A N 1
ATOM 1123 C CA . SER A 1 160 ? 11.682 -3.942 -13.143 1.00 75.56 160 SER A CA 1
ATOM 1124 C C . SER A 1 160 ? 10.367 -3.753 -12.378 1.00 75.56 160 SER A C 1
ATOM 1126 O O . SER A 1 160 ? 9.384 -3.280 -12.946 1.00 75.56 160 SER A O 1
ATOM 1128 N N . GLU A 1 161 ? 10.329 -4.096 -11.088 1.00 84.31 161 GLU A N 1
ATOM 1129 C CA . GLU A 1 161 ? 9.149 -3.871 -10.245 1.00 84.31 161 GLU A CA 1
ATOM 1130 C C . GLU A 1 161 ? 8.873 -2.377 -10.025 1.00 84.31 161 GLU A C 1
ATOM 1132 O O . GLU A 1 161 ? 7.729 -1.941 -10.156 1.00 84.31 161 GLU A O 1
ATOM 1137 N N . VAL A 1 162 ? 9.907 -1.573 -9.753 1.00 86.75 162 VAL A N 1
ATOM 1138 C CA . VAL A 1 162 ? 9.772 -0.117 -9.593 1.00 86.75 162 VAL A CA 1
ATOM 1139 C C . VAL A 1 162 ? 9.359 0.534 -10.915 1.00 86.75 162 VAL A C 1
ATOM 1141 O O . VAL A 1 162 ? 8.524 1.432 -10.899 1.00 86.75 162 VAL A O 1
ATOM 1144 N N . GLU A 1 163 ? 9.861 0.069 -12.062 1.00 84.50 163 GLU A N 1
ATOM 1145 C CA . GLU A 1 163 ? 9.424 0.552 -13.378 1.00 84.50 163 GLU A CA 1
ATOM 1146 C C . GLU A 1 163 ? 7.933 0.268 -13.611 1.00 84.50 163 GLU A C 1
ATOM 1148 O O . GLU A 1 163 ? 7.177 1.167 -13.986 1.00 84.50 163 GLU A O 1
ATOM 1153 N N . ALA A 1 164 ? 7.475 -0.950 -13.306 1.00 88.00 164 ALA A N 1
ATOM 1154 C CA . ALA A 1 164 ? 6.059 -1.302 -13.392 1.00 88.00 164 ALA A CA 1
ATOM 1155 C C . ALA A 1 164 ? 5.190 -0.457 -12.443 1.00 88.00 164 ALA A C 1
ATOM 1157 O O . ALA A 1 164 ? 4.070 -0.076 -12.791 1.00 88.00 164 ALA A O 1
ATOM 1158 N N . ILE A 1 165 ? 5.694 -0.140 -11.249 1.00 91.19 165 ILE A N 1
ATOM 1159 C CA . ILE A 1 165 ? 5.037 0.769 -10.305 1.00 91.19 165 ILE A CA 1
ATOM 1160 C C . ILE A 1 165 ? 4.980 2.200 -10.859 1.00 91.19 165 ILE A C 1
ATOM 1162 O O . ILE A 1 165 ? 3.918 2.825 -10.817 1.00 91.19 165 ILE A O 1
ATOM 1166 N N . ALA A 1 166 ? 6.084 2.713 -11.404 1.00 89.31 166 ALA A N 1
ATOM 1167 C CA . ALA A 1 166 ? 6.151 4.046 -11.994 1.00 89.31 166 ALA A CA 1
ATOM 1168 C C . ALA A 1 166 ? 5.164 4.189 -13.164 1.00 89.31 166 ALA A C 1
ATOM 1170 O O . ALA A 1 166 ? 4.466 5.200 -13.258 1.00 89.31 166 ALA A O 1
ATOM 1171 N N . ASP A 1 167 ? 5.026 3.154 -13.999 1.00 88.88 167 ASP A N 1
ATOM 1172 C CA . ASP A 1 167 ? 4.021 3.127 -15.062 1.00 88.88 167 ASP A CA 1
ATOM 1173 C C . ASP A 1 167 ? 2.588 3.213 -14.513 1.00 88.88 167 ASP A C 1
ATOM 1175 O O . ASP A 1 167 ? 1.799 4.042 -14.971 1.00 88.88 167 ASP A O 1
ATOM 1179 N N . ARG A 1 168 ? 2.253 2.428 -13.477 1.00 94.56 168 ARG A N 1
ATOM 1180 C CA . ARG A 1 168 ? 0.929 2.491 -12.825 1.00 94.56 168 ARG A CA 1
ATOM 1181 C C . ARG A 1 168 ? 0.634 3.875 -12.255 1.00 94.56 168 ARG A C 1
ATOM 1183 O O . ARG A 1 168 ? -0.483 4.367 -12.405 1.00 94.56 168 ARG A O 1
ATOM 1190 N N . LEU A 1 169 ? 1.624 4.503 -11.622 1.00 94.06 169 LEU A N 1
ATOM 1191 C CA . LEU A 1 169 ? 1.504 5.849 -11.062 1.00 94.06 169 LEU A CA 1
ATOM 1192 C C . LEU A 1 169 ? 1.255 6.899 -12.149 1.00 94.06 169 LEU A C 1
ATOM 1194 O O . LEU A 1 169 ? 0.367 7.736 -11.997 1.00 94.06 169 LEU A O 1
ATOM 1198 N N . ARG A 1 170 ? 1.989 6.836 -13.263 1.00 91.31 170 ARG A N 1
ATOM 1199 C CA . ARG A 1 170 ? 1.775 7.719 -14.416 1.00 91.31 170 ARG A CA 1
ATOM 1200 C C . ARG A 1 170 ? 0.380 7.529 -15.009 1.00 91.31 170 ARG A C 1
ATOM 1202 O O . ARG A 1 170 ? -0.361 8.496 -15.146 1.00 91.31 170 ARG A O 1
ATOM 1209 N N . ARG A 1 171 ? -0.028 6.284 -15.266 1.00 94.81 171 ARG A N 1
ATOM 1210 C CA . ARG A 1 171 ? -1.372 5.979 -15.778 1.00 94.81 171 ARG A CA 1
ATOM 1211 C C . ARG A 1 171 ? -2.462 6.491 -14.836 1.00 94.81 171 ARG A C 1
ATOM 1213 O O . ARG A 1 171 ? -3.465 7.033 -15.292 1.00 94.81 171 ARG A O 1
ATOM 1220 N N . TRP A 1 172 ? -2.267 6.371 -13.521 1.00 95.69 172 TRP A N 1
ATOM 1221 C CA . TRP A 1 172 ? -3.181 6.949 -12.533 1.00 95.69 172 TRP A CA 1
ATOM 1222 C C . TRP A 1 172 ? -3.339 8.462 -12.697 1.00 95.69 172 TRP A C 1
ATOM 1224 O O . TRP A 1 172 ? -4.458 8.980 -12.667 1.00 95.69 172 TRP A O 1
ATOM 1234 N N . GLN A 1 173 ? -2.234 9.176 -12.898 1.00 93.62 173 GLN A N 1
ATOM 1235 C CA . GLN A 1 173 ? -2.242 10.623 -13.132 1.00 93.62 173 GLN A CA 1
ATOM 1236 C C . GLN A 1 173 ? -2.943 10.995 -14.445 1.00 93.62 173 GLN A C 1
ATOM 1238 O O . GLN A 1 173 ? -3.577 12.043 -14.519 1.00 93.62 173 GLN A O 1
ATOM 1243 N N . GLU A 1 174 ? -2.909 10.110 -15.440 1.00 95.12 174 GLU A N 1
ATOM 1244 C CA . GLU A 1 174 ? -3.633 10.233 -16.715 1.00 95.12 174 GLU A CA 1
ATOM 1245 C C . GLU A 1 174 ? -5.126 9.855 -16.609 1.00 95.12 174 GLU A C 1
ATOM 1247 O O . GLU A 1 174 ? -5.843 9.833 -17.607 1.00 95.12 174 GLU A O 1
ATOM 1252 N N . GLY A 1 175 ? -5.621 9.561 -15.403 1.00 96.38 175 GLY A N 1
ATOM 1253 C CA . GLY A 1 175 ? -7.028 9.244 -15.146 1.00 96.38 175 GLY A CA 1
ATOM 1254 C C . GLY A 1 175 ? -7.368 7.756 -15.220 1.00 96.38 175 GLY A C 1
ATOM 1255 O O . GLY A 1 175 ? -8.511 7.384 -14.955 1.00 96.38 175 GLY A O 1
ATOM 1256 N N . TRP A 1 176 ? -6.402 6.877 -15.506 1.00 96.81 176 TRP A N 1
ATOM 1257 C CA . TRP A 1 176 ? -6.630 5.437 -15.406 1.00 96.81 176 TRP A CA 1
ATOM 1258 C C . TRP A 1 176 ? -6.907 5.044 -13.950 1.00 96.81 176 TRP A C 1
ATOM 1260 O O . TRP A 1 176 ? -6.270 5.534 -13.017 1.00 96.81 176 TRP A O 1
ATOM 1270 N N . ARG A 1 177 ? -7.860 4.137 -13.741 1.00 94.00 177 ARG A N 1
ATOM 1271 C CA . ARG A 1 177 ? -8.166 3.551 -12.433 1.00 94.00 177 ARG A CA 1
ATOM 1272 C C . ARG A 1 177 ? -8.228 2.030 -12.583 1.00 94.00 177 ARG A C 1
ATOM 1274 O O . ARG A 1 177 ? -8.757 1.562 -13.596 1.00 94.00 177 ARG A O 1
ATOM 1281 N N . PRO A 1 178 ? -7.700 1.247 -11.625 1.00 90.38 178 PRO A N 1
ATOM 1282 C CA . PRO A 1 178 ? -7.878 -0.198 -11.631 1.00 90.38 178 PRO A CA 1
ATOM 1283 C C . PRO A 1 178 ? -9.370 -0.532 -11.654 1.00 90.38 178 PRO A C 1
ATOM 1285 O O . PRO A 1 178 ? -10.143 0.026 -10.873 1.00 90.38 178 PRO A O 1
ATOM 1288 N N . ALA A 1 179 ? -9.783 -1.426 -12.551 1.00 87.62 179 ALA A N 1
ATOM 1289 C CA . ALA A 1 179 ? -11.148 -1.931 -12.532 1.00 87.62 179 ALA A CA 1
ATOM 1290 C C . ALA A 1 179 ? -11.392 -2.690 -11.221 1.00 87.62 179 ALA A C 1
ATOM 1292 O O . ALA A 1 179 ? -10.499 -3.383 -10.726 1.00 87.62 179 ALA A O 1
ATOM 1293 N N . ALA A 1 180 ? -12.607 -2.582 -10.681 1.00 82.81 180 ALA A N 1
ATOM 1294 C CA . ALA A 1 180 ? -13.024 -3.450 -9.591 1.00 82.81 180 ALA A CA 1
ATOM 1295 C C . ALA A 1 180 ? -12.883 -4.917 -10.041 1.00 82.81 180 ALA A C 1
ATOM 1297 O O . ALA A 1 180 ? -13.284 -5.248 -11.164 1.00 82.81 180 ALA A O 1
ATOM 1298 N N . PRO A 1 181 ? -12.297 -5.799 -9.217 1.00 83.25 181 PRO A N 1
ATOM 1299 C CA . PRO A 1 181 ? -12.151 -7.192 -9.597 1.00 83.25 181 PRO A CA 1
ATOM 1300 C C . PRO A 1 181 ? -13.517 -7.836 -9.798 1.00 83.25 181 PRO A C 1
ATOM 1302 O O . PRO A 1 181 ? -14.360 -7.806 -8.907 1.00 83.25 181 PRO A O 1
ATOM 1305 N N . ALA A 1 182 ? -13.713 -8.454 -10.960 1.00 85.25 182 ALA A N 1
ATOM 1306 C CA . ALA A 1 182 ? -14.845 -9.348 -11.183 1.00 85.25 182 ALA A CA 1
ATOM 1307 C C . ALA A 1 182 ? -14.539 -10.766 -10.674 1.00 85.25 182 ALA A C 1
ATOM 1309 O O . ALA A 1 182 ? -15.421 -11.442 -10.161 1.00 85.25 182 ALA A O 1
ATOM 1310 N N . THR A 1 183 ? -13.284 -11.207 -10.806 1.00 89.56 183 THR A N 1
ATOM 1311 C CA . THR A 1 183 ? -12.797 -12.538 -10.413 1.00 89.56 183 THR A CA 1
ATOM 1312 C C . THR A 1 183 ? -11.297 -12.494 -10.128 1.00 89.56 183 THR A C 1
ATOM 1314 O O . THR A 1 183 ? -10.595 -11.621 -10.642 1.00 89.56 183 THR A O 1
ATOM 1317 N N . GLY A 1 184 ? -10.776 -13.490 -9.411 1.00 92.44 184 GLY A N 1
ATOM 1318 C CA . GLY A 1 184 ? -9.338 -13.670 -9.223 1.00 92.44 184 GLY A CA 1
ATOM 1319 C C . GLY A 1 184 ? -8.772 -12.809 -8.097 1.00 92.44 184 GLY A C 1
ATOM 1320 O O . GLY A 1 184 ? -9.485 -12.448 -7.165 1.00 92.44 184 GLY A O 1
ATOM 1321 N N . ARG A 1 185 ? -7.469 -12.525 -8.159 1.00 93.25 185 ARG A N 1
ATOM 1322 C CA . ARG A 1 185 ? -6.732 -11.806 -7.112 1.00 93.25 185 ARG A CA 1
ATOM 1323 C C . ARG A 1 185 ? -6.564 -10.333 -7.472 1.00 93.25 185 ARG A C 1
ATOM 1325 O O . ARG A 1 185 ? -6.136 -10.008 -8.575 1.00 93.25 185 ARG A O 1
ATOM 1332 N N . SER A 1 186 ? -6.816 -9.454 -6.512 1.00 93.00 186 SER A N 1
ATOM 1333 C CA . SER A 1 186 ? -6.502 -8.028 -6.585 1.00 93.00 186 SER A CA 1
ATOM 1334 C C . SER A 1 186 ? -5.738 -7.571 -5.362 1.00 93.00 186 SER A C 1
ATOM 1336 O O . SER A 1 186 ? -6.016 -8.007 -4.250 1.00 93.00 186 SER A O 1
ATOM 1338 N N . GLU A 1 187 ? -4.779 -6.680 -5.584 1.00 94.06 187 GLU A N 1
ATOM 1339 C CA . GLU A 1 187 ? -4.066 -5.986 -4.522 1.00 94.06 187 GLU A CA 1
ATOM 1340 C C . GLU A 1 187 ? -4.613 -4.571 -4.403 1.00 94.06 187 GLU A C 1
ATOM 1342 O O . GLU A 1 187 ? -4.687 -3.829 -5.383 1.00 94.06 187 GLU A O 1
ATOM 1347 N N . LEU A 1 188 ? -5.033 -4.242 -3.193 1.00 95.38 188 LEU A N 1
ATOM 1348 C CA . LEU A 1 188 ? -5.792 -3.058 -2.855 1.00 95.38 188 LEU A CA 1
ATOM 1349 C C . LEU A 1 188 ? -5.138 -2.358 -1.667 1.00 95.38 188 LEU A C 1
ATOM 1351 O O . LEU A 1 188 ? -4.254 -2.907 -1.009 1.00 95.38 188 LEU A O 1
ATOM 1355 N N . ALA A 1 189 ? -5.568 -1.135 -1.389 1.00 96.38 189 ALA A N 1
ATOM 1356 C CA . ALA A 1 189 ? -5.015 -0.335 -0.310 1.00 96.38 189 ALA A CA 1
ATOM 1357 C C . ALA A 1 189 ? -6.112 0.333 0.513 1.00 96.38 189 ALA A C 1
ATOM 1359 O O . ALA A 1 189 ? -7.112 0.790 -0.040 1.00 96.38 189 ALA A O 1
ATOM 1360 N N . VAL A 1 190 ? -5.889 0.446 1.820 1.00 95.56 190 VAL A N 1
ATOM 1361 C CA . VAL A 1 190 ? -6.707 1.236 2.744 1.00 95.56 190 VAL A CA 1
ATOM 1362 C C . VAL A 1 190 ? -5.831 2.259 3.463 1.00 95.56 190 VAL A C 1
ATOM 1364 O O . VAL A 1 190 ? -4.647 2.021 3.690 1.00 95.56 190 VAL A O 1
ATOM 1367 N N . ARG A 1 191 ? -6.408 3.408 3.811 1.00 94.56 191 ARG A N 1
ATOM 1368 C CA . ARG A 1 191 ? -5.749 4.465 4.585 1.00 94.56 191 ARG A CA 1
ATOM 1369 C C . ARG A 1 191 ? -6.202 4.369 6.037 1.00 94.56 191 ARG A C 1
ATOM 1371 O O . ARG A 1 191 ? -7.405 4.350 6.293 1.00 94.56 191 ARG A O 1
ATOM 1378 N N . ASP A 1 192 ? -5.259 4.282 6.965 1.00 89.00 192 ASP A N 1
ATOM 1379 C CA . ASP A 1 192 ? -5.555 4.268 8.394 1.00 89.00 192 ASP A CA 1
ATOM 1380 C C . ASP A 1 192 ? -5.902 5.693 8.861 1.00 89.00 192 ASP A C 1
ATOM 1382 O O . ASP A 1 192 ? -5.095 6.608 8.687 1.00 89.00 192 ASP A O 1
ATOM 1386 N N . PRO A 1 193 ? -7.091 5.930 9.440 1.00 86.19 193 PRO A N 1
ATOM 1387 C CA . PRO A 1 193 ? -7.509 7.271 9.839 1.00 86.19 193 PRO A CA 1
ATOM 1388 C C . PRO A 1 193 ? -6.721 7.836 11.032 1.00 86.19 193 PRO A C 1
ATOM 1390 O O . PRO A 1 193 ? -6.846 9.024 11.316 1.00 86.19 193 PRO A O 1
ATOM 1393 N N . ILE A 1 194 ? -5.949 7.016 11.755 1.00 80.06 194 ILE A N 1
ATOM 1394 C CA . ILE A 1 194 ? -5.230 7.451 12.962 1.00 80.06 194 ILE A CA 1
ATOM 1395 C C . ILE A 1 194 ? -3.907 8.133 12.617 1.00 80.06 194 ILE A C 1
ATOM 1397 O O . ILE A 1 194 ? -3.566 9.153 13.215 1.00 80.06 194 ILE A O 1
ATOM 1401 N N . ASP A 1 195 ? -3.148 7.560 11.687 1.00 84.62 195 ASP A N 1
ATOM 1402 C CA . ASP A 1 195 ? -1.793 8.010 11.345 1.00 84.62 195 ASP A CA 1
ATOM 1403 C C . ASP A 1 195 ? -1.604 8.305 9.850 1.00 84.62 195 ASP A C 1
ATOM 1405 O O . ASP A 1 195 ? -0.494 8.621 9.426 1.00 84.62 195 ASP A O 1
ATOM 1409 N N . ASP A 1 196 ? -2.685 8.248 9.067 1.00 88.19 196 ASP A N 1
ATOM 1410 C CA . ASP A 1 196 ? -2.706 8.480 7.619 1.00 88.19 196 ASP A CA 1
ATOM 1411 C C . ASP A 1 196 ? -1.834 7.494 6.819 1.00 88.19 196 ASP A C 1
ATOM 1413 O O . ASP A 1 196 ? -1.552 7.708 5.636 1.00 88.19 196 ASP A O 1
ATOM 1417 N N . SER A 1 197 ? -1.396 6.397 7.444 1.00 91.69 197 SER A N 1
ATOM 1418 C CA . SER A 1 197 ? -0.566 5.403 6.775 1.00 91.69 197 SER A CA 1
ATOM 1419 C C . SER A 1 197 ? -1.392 4.539 5.826 1.00 91.69 197 SER A C 1
ATOM 1421 O O . SER A 1 197 ? -2.578 4.269 6.034 1.00 91.69 197 SER A O 1
ATOM 1423 N N . VAL A 1 198 ? -0.761 4.121 4.729 1.00 95.06 198 VAL A N 1
ATOM 1424 C CA . VAL A 1 198 ? -1.401 3.270 3.729 1.00 95.06 198 VAL A CA 1
ATOM 1425 C C . VAL A 1 198 ? -1.030 1.816 3.976 1.00 95.06 198 VAL A C 1
ATOM 1427 O O . VAL A 1 198 ? 0.141 1.467 4.156 1.00 95.06 198 VAL A O 1
ATOM 1430 N N . HIS A 1 199 ? -2.046 0.959 3.988 1.00 94.00 199 HIS A N 1
ATOM 1431 C CA . HIS A 1 199 ? -1.907 -0.463 4.245 1.00 94.00 199 HIS A CA 1
ATOM 1432 C C . HIS A 1 199 ? -2.452 -1.282 3.086 1.00 94.00 199 HIS A C 1
ATOM 1434 O O . HIS A 1 199 ? -3.616 -1.112 2.708 1.00 94.00 199 HIS A O 1
ATOM 1440 N N . PRO A 1 200 ? -1.634 -2.187 2.533 1.00 95.44 200 PRO A N 1
ATOM 1441 C CA . PRO A 1 200 ? -2.099 -3.053 1.476 1.00 95.44 200 PRO A CA 1
ATOM 1442 C C . PRO A 1 200 ? -3.015 -4.155 2.037 1.00 95.44 200 PRO A C 1
ATOM 1444 O O . PRO A 1 200 ? -2.910 -4.561 3.198 1.00 95.44 200 PRO A O 1
ATOM 1447 N N . TRP A 1 201 ? -3.907 -4.655 1.194 1.00 95.19 201 TRP A N 1
ATOM 1448 C CA . TRP A 1 201 ? -4.744 -5.829 1.428 1.00 95.19 201 TRP A CA 1
ATOM 1449 C C . TRP A 1 201 ? -5.025 -6.532 0.102 1.00 95.19 201 TRP A C 1
ATOM 1451 O O . TRP A 1 201 ? -4.961 -5.912 -0.958 1.00 95.19 201 TRP A O 1
ATOM 1461 N N . ARG A 1 202 ? -5.281 -7.839 0.126 1.00 94.50 202 ARG A N 1
ATOM 1462 C CA . ARG A 1 202 ? -5.606 -8.604 -1.085 1.00 94.50 202 ARG A CA 1
ATOM 1463 C C . ARG A 1 202 ? -7.035 -9.097 -1.026 1.00 94.50 202 ARG A C 1
ATOM 1465 O O . ARG A 1 202 ? -7.495 -9.525 0.027 1.00 94.50 202 ARG A O 1
ATOM 1472 N N . LEU A 1 203 ? -7.711 -9.049 -2.166 1.00 94.88 203 LEU A N 1
ATOM 1473 C CA . LEU A 1 203 ? -9.040 -9.609 -2.371 1.00 94.88 203 LEU A CA 1
ATOM 1474 C C . LEU A 1 203 ? -8.956 -10.739 -3.388 1.00 94.88 203 LEU A C 1
ATOM 1476 O O . LEU A 1 203 ? -8.413 -10.555 -4.477 1.00 94.88 203 LEU A O 1
ATOM 1480 N N . HIS A 1 204 ? -9.530 -11.881 -3.046 1.00 94.56 204 HIS A N 1
ATOM 1481 C CA . HIS A 1 204 ? -9.620 -13.054 -3.897 1.00 94.56 204 HIS A CA 1
ATOM 1482 C C . HIS A 1 204 ? -11.093 -13.357 -4.109 1.00 94.56 204 HIS A C 1
ATOM 1484 O O . HIS A 1 204 ? -11.807 -13.656 -3.153 1.00 94.56 204 HIS A O 1
ATOM 1490 N N . LEU A 1 205 ? -11.547 -13.257 -5.353 1.00 94.62 205 LEU A N 1
ATOM 1491 C CA . LEU A 1 205 ? -12.924 -13.540 -5.729 1.00 94.62 205 LEU A CA 1
ATOM 1492 C C . LEU A 1 205 ? -13.002 -14.875 -6.477 1.00 94.62 205 LEU A C 1
ATOM 1494 O O . LEU A 1 205 ? -12.226 -15.083 -7.421 1.00 94.62 205 LEU A O 1
ATOM 1498 N N . PRO A 1 206 ? -13.925 -15.771 -6.088 1.00 94.06 206 PRO A N 1
ATOM 1499 C CA . PRO A 1 206 ? -14.183 -16.992 -6.836 1.00 94.06 206 PRO A CA 1
ATOM 1500 C C . PRO A 1 206 ? -14.818 -16.651 -8.198 1.00 94.06 206 PRO A C 1
ATOM 1502 O O . PRO A 1 206 ? -15.308 -15.537 -8.399 1.00 94.06 206 PRO A O 1
ATOM 1505 N N . PRO A 1 207 ? -14.805 -17.578 -9.169 1.00 93.31 207 PRO A N 1
ATOM 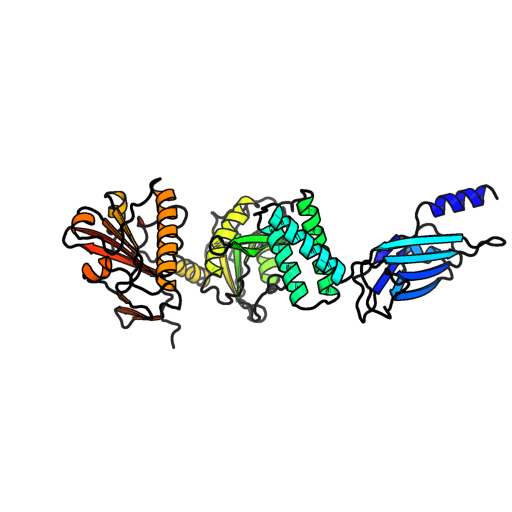1506 C CA . PRO A 1 207 ? -15.526 -17.380 -10.418 1.00 93.31 207 PRO A CA 1
ATOM 1507 C C . PRO A 1 207 ? -17.045 -17.376 -10.188 1.00 93.31 207 PRO A C 1
ATOM 1509 O O . PRO A 1 207 ? -17.563 -18.131 -9.366 1.00 93.31 207 PRO A O 1
ATOM 1512 N N . GLY A 1 208 ? -17.762 -16.580 -10.983 1.00 89.38 208 GLY A N 1
ATOM 1513 C CA . GLY A 1 208 ? -19.225 -16.515 -10.982 1.00 89.38 208 GLY A CA 1
ATOM 1514 C C . GLY A 1 208 ? -19.783 -15.207 -10.411 1.00 89.38 208 GLY A C 1
ATOM 1515 O O . GLY A 1 208 ? -19.038 -14.397 -9.867 1.00 89.38 208 GLY A O 1
ATOM 1516 N N . PRO A 1 209 ? -21.092 -14.957 -10.582 1.00 87.94 209 PRO A N 1
ATOM 1517 C CA . PRO A 1 209 ? -21.734 -13.771 -10.033 1.00 87.94 209 PRO A CA 1
ATOM 1518 C C . PRO A 1 209 ? -21.856 -13.868 -8.505 1.00 87.94 209 PRO A C 1
ATOM 1520 O O . PRO A 1 209 ? -22.118 -14.940 -7.957 1.00 87.94 209 PRO A O 1
ATOM 1523 N N . GLY A 1 210 ? -21.692 -12.731 -7.827 1.00 85.81 210 GLY A N 1
ATOM 1524 C CA . GLY A 1 210 ? -21.911 -12.607 -6.388 1.00 85.81 210 GLY A CA 1
ATOM 1525 C C . GLY A 1 210 ? -23.397 -12.661 -5.971 1.00 85.81 210 GLY A C 1
ATOM 1526 O O . GLY A 1 210 ? -24.281 -12.761 -6.824 1.00 85.81 210 GLY A O 1
ATOM 1527 N N . PRO A 1 211 ? -23.690 -12.550 -4.661 1.00 89.31 211 PRO A N 1
ATOM 1528 C CA . PRO A 1 211 ? -22.738 -12.184 -3.623 1.00 89.31 211 PRO A CA 1
ATOM 1529 C C . PRO A 1 211 ? -22.054 -13.385 -2.959 1.00 89.31 211 PRO A C 1
ATOM 1531 O O . PRO A 1 211 ? -22.664 -14.432 -2.738 1.00 89.31 211 PRO A O 1
ATOM 1534 N N . HIS A 1 212 ? -20.768 -13.229 -2.640 1.00 88.00 212 HIS A N 1
ATOM 1535 C CA . HIS A 1 212 ? -19.952 -14.303 -2.068 1.00 88.00 212 HIS A CA 1
ATOM 1536 C C . HIS A 1 212 ? -19.883 -14.197 -0.537 1.00 88.00 212 HIS A C 1
ATOM 1538 O O . HIS A 1 212 ? -19.704 -13.085 -0.027 1.00 88.00 212 HIS A O 1
ATOM 1544 N N . PRO A 1 213 ? -19.974 -15.323 0.202 1.00 88.12 213 PRO A N 1
ATOM 1545 C CA . PRO A 1 213 ? -19.584 -15.366 1.611 1.00 88.12 213 PRO A CA 1
ATOM 1546 C C . PRO A 1 213 ? -18.098 -15.021 1.766 1.00 88.12 213 PRO A C 1
ATOM 1548 O O . PRO A 1 213 ? -17.314 -15.217 0.836 1.00 88.12 213 PRO A O 1
ATOM 1551 N N . LEU A 1 214 ? -17.706 -14.516 2.939 1.00 88.50 214 LEU A N 1
ATOM 1552 C CA . LEU A 1 214 ? -16.398 -13.892 3.135 1.00 88.50 214 LEU A CA 1
ATOM 1553 C C . LEU A 1 214 ? -15.543 -14.585 4.204 1.00 88.50 214 LEU A C 1
ATOM 1555 O O . LEU A 1 214 ? -15.977 -14.814 5.336 1.00 88.50 214 LEU A O 1
ATOM 1559 N N . ALA A 1 215 ? -14.281 -14.833 3.862 1.00 89.81 215 ALA A N 1
ATOM 1560 C CA . ALA A 1 215 ? -13.223 -15.164 4.806 1.00 89.81 215 ALA A CA 1
ATOM 1561 C C . A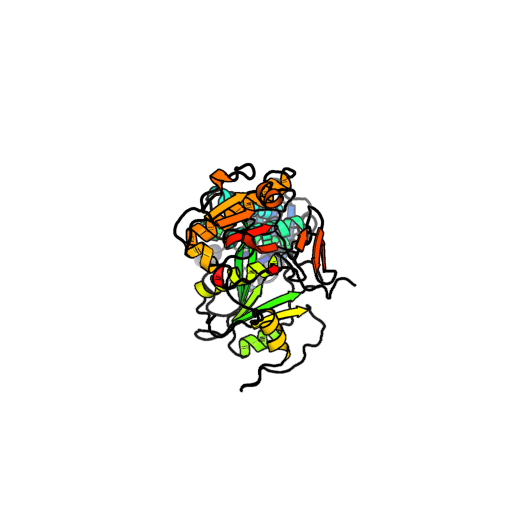LA A 1 215 ? -12.169 -14.051 4.864 1.00 89.81 215 ALA A C 1
ATOM 1563 O O . ALA A 1 215 ? -11.753 -13.518 3.842 1.00 89.81 215 ALA A O 1
ATOM 1564 N N . VAL A 1 216 ? -11.720 -13.716 6.068 1.00 89.25 216 VAL A N 1
ATOM 1565 C CA . VAL A 1 216 ? -10.604 -12.820 6.365 1.00 89.25 216 VAL A CA 1
ATOM 1566 C C . VAL A 1 216 ? -9.492 -13.656 6.980 1.00 89.25 216 VAL A C 1
ATOM 1568 O O . VAL A 1 216 ? -9.682 -14.349 7.982 1.00 89.25 216 VAL A O 1
ATOM 1571 N N . ILE A 1 217 ? -8.313 -13.580 6.382 1.00 87.19 217 ILE A N 1
ATOM 1572 C CA . ILE A 1 217 ? -7.140 -14.329 6.807 1.00 87.19 217 ILE A CA 1
ATOM 1573 C C . ILE A 1 217 ? -6.112 -13.355 7.369 1.00 87.19 217 ILE A C 1
ATOM 1575 O O . ILE A 1 217 ? -5.718 -12.380 6.723 1.00 87.19 217 ILE A O 1
ATOM 1579 N N . LEU A 1 218 ? -5.688 -13.645 8.595 1.00 86.25 218 LEU A N 1
ATOM 1580 C CA . LEU A 1 218 ? -4.718 -12.893 9.372 1.00 86.25 218 LEU A CA 1
ATOM 1581 C C . LEU A 1 218 ? -3.420 -13.705 9.424 1.00 86.25 218 LEU A C 1
ATOM 1583 O O . LEU A 1 218 ? -3.251 -14.605 10.247 1.00 86.25 218 LEU A O 1
ATOM 1587 N N . ALA A 1 219 ? -2.499 -13.428 8.504 1.00 81.38 219 ALA A N 1
ATOM 1588 C CA . ALA A 1 219 ? -1.222 -14.133 8.477 1.00 81.38 219 ALA A CA 1
ATOM 1589 C C . ALA A 1 219 ? -0.376 -13.763 9.705 1.00 81.38 219 ALA A C 1
ATOM 1591 O O . ALA A 1 219 ? -0.258 -12.584 10.051 1.00 81.38 219 ALA A O 1
ATOM 1592 N N . THR A 1 220 ? 0.241 -14.761 10.337 1.00 80.94 220 THR A N 1
ATOM 1593 C CA . THR A 1 220 ? 1.217 -14.593 11.426 1.00 80.94 220 THR A CA 1
ATOM 1594 C C . THR A 1 220 ? 2.604 -14.940 10.877 1.00 80.94 220 THR A C 1
ATOM 1596 O O . THR A 1 220 ? 3.037 -16.090 10.974 1.00 80.94 220 THR A O 1
ATOM 1599 N N . PRO A 1 221 ? 3.281 -14.002 10.190 1.00 79.69 221 PRO A N 1
ATOM 1600 C CA . PRO A 1 221 ? 4.490 -14.334 9.455 1.00 79.69 221 PRO A CA 1
ATOM 1601 C C . PRO A 1 221 ? 5.690 -14.530 10.379 1.00 79.69 221 PRO A C 1
ATOM 1603 O O . PRO A 1 221 ? 5.894 -13.768 11.327 1.00 79.69 221 PRO A O 1
ATOM 1606 N N . GLU A 1 222 ? 6.525 -15.518 10.053 1.00 78.81 222 GLU A N 1
ATOM 1607 C CA . GLU A 1 222 ? 7.796 -15.752 10.753 1.00 78.81 222 GLU A CA 1
ATOM 1608 C C . GLU A 1 222 ? 8.752 -14.557 10.610 1.00 78.81 222 GLU A C 1
ATOM 1610 O O . GLU A 1 222 ? 9.404 -14.136 11.570 1.00 78.81 222 GLU A O 1
ATOM 1615 N N . GLN A 1 223 ? 8.803 -13.972 9.410 1.00 80.19 223 GLN A N 1
ATOM 1616 C CA . GLN A 1 223 ? 9.606 -12.789 9.112 1.00 80.19 223 GLN A CA 1
ATOM 1617 C C . GLN A 1 223 ? 8.760 -11.509 9.175 1.00 80.19 223 GLN A C 1
ATOM 1619 O O . GLN A 1 223 ? 7.567 -11.547 8.868 1.00 80.19 223 GLN A O 1
ATOM 1624 N N . PRO A 1 224 ? 9.347 -10.355 9.549 1.00 81.81 224 PRO A N 1
ATOM 1625 C CA . PRO A 1 224 ? 8.657 -9.073 9.476 1.00 81.81 224 PRO A CA 1
ATOM 1626 C C . PRO A 1 224 ? 8.169 -8.820 8.041 1.00 81.81 224 PRO A C 1
ATOM 1628 O O . PRO A 1 224 ? 8.994 -8.731 7.130 1.00 81.81 224 PRO A O 1
ATOM 1631 N N . PRO A 1 225 ? 6.851 -8.723 7.816 1.00 85.38 225 PRO A N 1
ATOM 1632 C CA . PRO A 1 225 ? 6.317 -8.521 6.485 1.00 85.38 225 PRO A CA 1
ATOM 1633 C C . PRO A 1 225 ? 6.534 -7.074 6.074 1.00 85.38 225 PRO A C 1
ATOM 1635 O O . PRO A 1 225 ? 6.484 -6.158 6.901 1.00 85.38 225 PRO A O 1
ATOM 1638 N N . THR A 1 226 ? 6.708 -6.866 4.780 1.00 90.25 226 THR A N 1
ATOM 1639 C CA . THR A 1 226 ? 6.909 -5.537 4.218 1.00 90.25 226 THR A CA 1
ATOM 1640 C C . THR A 1 226 ? 5.846 -5.226 3.172 1.00 90.25 226 THR A C 1
ATOM 1642 O O . THR A 1 226 ? 5.067 -6.111 2.807 1.00 90.25 226 THR A O 1
ATOM 1645 N N . LYS A 1 227 ? 5.723 -3.972 2.720 1.00 90.38 227 LYS A N 1
ATOM 1646 C CA . LYS A 1 227 ? 4.653 -3.599 1.773 1.00 90.38 227 LYS A CA 1
ATOM 1647 C C . LYS A 1 227 ? 4.854 -4.254 0.407 1.00 90.38 227 LYS A C 1
ATOM 1649 O O . LYS A 1 227 ? 3.880 -4.425 -0.326 1.00 90.38 227 LYS A O 1
ATOM 1654 N N . VAL A 1 228 ? 6.088 -4.651 0.099 1.00 89.00 228 VAL A N 1
ATOM 1655 C CA . VAL A 1 228 ? 6.470 -5.329 -1.151 1.00 89.00 228 VAL A CA 1
ATOM 1656 C C . VAL A 1 228 ? 6.608 -6.833 -0.965 1.00 89.00 228 VAL A C 1
ATOM 1658 O O . VAL A 1 228 ? 6.265 -7.598 -1.860 1.00 89.00 228 VAL A O 1
ATOM 1661 N N . ARG A 1 229 ? 7.031 -7.283 0.223 1.00 84.00 229 ARG A N 1
ATOM 1662 C CA . ARG A 1 229 ? 7.123 -8.703 0.574 1.00 84.00 229 ARG A CA 1
ATOM 1663 C C . ARG A 1 229 ? 6.057 -9.070 1.580 1.00 84.00 229 ARG A C 1
ATOM 1665 O O . ARG A 1 229 ? 6.223 -8.994 2.798 1.00 84.00 229 ARG A O 1
ATOM 1672 N N . TRP A 1 230 ? 4.950 -9.500 1.011 1.00 84.00 230 TRP A N 1
ATOM 1673 C CA . TRP A 1 230 ? 3.881 -10.144 1.736 1.00 84.00 230 TRP A CA 1
ATOM 1674 C C . TRP A 1 230 ? 4.258 -11.583 2.065 1.00 84.00 230 TRP A C 1
ATOM 1676 O O . TRP A 1 230 ? 4.886 -12.245 1.240 1.00 84.00 230 TRP A O 1
ATOM 1686 N N . PRO A 1 231 ? 3.844 -12.092 3.227 1.00 73.00 231 PRO A N 1
ATOM 1687 C CA . PRO A 1 231 ? 3.932 -13.512 3.479 1.00 73.00 231 PRO A CA 1
ATOM 1688 C C . PRO A 1 231 ? 3.036 -14.255 2.491 1.00 73.00 231 PRO A C 1
ATOM 1690 O O . PRO A 1 231 ? 1.844 -13.961 2.377 1.00 73.00 231 PRO A O 1
ATOM 1693 N N . ASP A 1 232 ? 3.616 -15.218 1.784 1.00 71.31 232 ASP A N 1
ATOM 1694 C CA . ASP A 1 232 ? 2.829 -16.218 1.082 1.00 71.31 232 ASP A CA 1
ATOM 1695 C C . ASP A 1 232 ? 2.324 -17.241 2.104 1.00 71.31 232 ASP A C 1
ATOM 1697 O O . ASP A 1 232 ? 3.026 -17.656 3.030 1.00 71.31 232 ASP A O 1
ATOM 1701 N N . TRP A 1 233 ? 1.063 -17.613 1.958 1.00 76.00 233 TRP A N 1
ATOM 1702 C CA . TRP A 1 233 ? 0.369 -18.569 2.809 1.00 76.00 233 TRP A CA 1
ATOM 1703 C C . TRP A 1 233 ? 0.177 -19.879 2.052 1.00 76.00 233 TRP A C 1
ATOM 1705 O O . TRP A 1 233 ? 0.473 -19.975 0.858 1.00 76.00 233 TRP A O 1
ATOM 1715 N N . ASP A 1 234 ? -0.299 -20.911 2.752 1.00 74.38 234 ASP A N 1
ATOM 1716 C CA . ASP A 1 234 ? -0.608 -22.187 2.111 1.00 74.38 234 ASP A CA 1
ATOM 1717 C C . ASP A 1 234 ? -1.700 -21.980 1.053 1.00 74.38 234 ASP A C 1
ATOM 1719 O O . ASP A 1 234 ? -2.884 -21.837 1.370 1.00 74.38 234 ASP A O 1
ATOM 1723 N N . GLY A 1 235 ? -1.291 -21.988 -0.219 1.00 79.56 235 GLY A N 1
ATOM 1724 C CA . GLY A 1 235 ? -2.182 -21.814 -1.361 1.00 79.56 235 GLY A CA 1
ATOM 1725 C C . GLY A 1 235 ? -3.311 -22.847 -1.423 1.00 79.56 235 GLY A C 1
ATOM 1726 O O . GLY A 1 235 ? -4.284 -22.623 -2.138 1.00 79.56 235 GLY A O 1
ATOM 1727 N N . ARG A 1 236 ? -3.233 -23.948 -0.658 1.00 79.38 236 ARG A N 1
ATOM 1728 C CA . ARG A 1 236 ? -4.334 -24.911 -0.514 1.00 79.38 236 ARG A CA 1
ATOM 1729 C C . ARG A 1 236 ? -5.533 -24.320 0.213 1.00 79.38 236 ARG A C 1
ATOM 1731 O O . ARG A 1 236 ? -6.642 -24.479 -0.275 1.00 79.38 236 ARG A O 1
ATOM 1738 N N . LEU A 1 237 ? -5.328 -23.594 1.315 1.00 81.06 237 LEU A N 1
ATOM 1739 C CA . LEU A 1 237 ? -6.433 -22.964 2.050 1.00 81.06 237 LEU A CA 1
ATOM 1740 C C . LEU A 1 237 ? -7.154 -21.940 1.163 1.00 81.06 237 LEU A C 1
ATOM 1742 O O . LEU A 1 237 ? -8.383 -21.877 1.159 1.00 81.06 237 LEU A O 1
ATOM 1746 N N . LEU A 1 238 ? -6.387 -21.178 0.373 1.00 86.69 238 LEU A N 1
ATOM 1747 C CA . LEU A 1 238 ? -6.935 -20.249 -0.613 1.00 86.69 238 LEU A CA 1
ATOM 1748 C C . LEU A 1 238 ? -7.772 -20.984 -1.655 1.00 86.69 238 LEU A C 1
ATOM 1750 O O . LEU A 1 238 ? -8.907 -20.600 -1.925 1.00 86.69 238 LEU A O 1
ATOM 1754 N N . ALA A 1 239 ? -7.195 -22.030 -2.248 1.00 86.31 239 ALA A N 1
ATOM 1755 C CA . ALA A 1 239 ? -7.843 -22.810 -3.288 1.00 86.31 239 ALA A CA 1
ATOM 1756 C C . ALA A 1 239 ? -9.138 -23.457 -2.781 1.00 86.31 239 ALA A C 1
ATOM 1758 O O . ALA A 1 239 ? -10.153 -23.371 -3.466 1.00 86.31 239 ALA A O 1
ATOM 1759 N N . ASP A 1 240 ? -9.127 -24.029 -1.575 1.00 84.62 240 ASP A N 1
ATOM 1760 C CA . ASP A 1 240 ? -10.291 -24.667 -0.960 1.00 84.62 240 ASP A CA 1
ATOM 1761 C C . ASP A 1 240 ? -11.406 -23.648 -0.668 1.00 84.62 240 ASP A C 1
ATOM 1763 O O . ASP A 1 240 ? -12.572 -23.904 -0.972 1.00 84.62 240 ASP A O 1
ATOM 1767 N N . ALA A 1 241 ? -11.065 -22.464 -0.143 1.00 87.19 241 ALA A N 1
ATOM 1768 C CA . ALA A 1 241 ? -12.037 -21.396 0.103 1.00 87.19 241 ALA A CA 1
ATOM 1769 C C . ALA A 1 241 ? -12.671 -20.882 -1.201 1.00 87.19 241 ALA A C 1
ATOM 1771 O O . ALA A 1 241 ? -13.895 -20.754 -1.293 1.00 87.19 241 ALA A O 1
ATOM 1772 N N . LEU A 1 242 ? -11.856 -20.645 -2.236 1.00 90.06 242 LEU A N 1
ATOM 1773 C CA . LEU A 1 242 ? -12.349 -20.215 -3.547 1.00 90.06 242 LEU A CA 1
ATOM 1774 C C . LEU A 1 242 ? -13.190 -21.306 -4.226 1.00 90.06 242 LEU A C 1
ATOM 1776 O O . LEU A 1 242 ? -14.218 -20.996 -4.826 1.00 90.06 242 LEU A O 1
ATOM 1780 N N . ALA A 1 243 ? -12.804 -22.579 -4.101 1.00 87.06 243 ALA A N 1
ATOM 1781 C CA . ALA A 1 243 ? -13.573 -23.715 -4.613 1.00 87.06 243 ALA A CA 1
ATOM 1782 C C . ALA A 1 243 ? -14.926 -23.878 -3.898 1.00 87.06 243 ALA A C 1
ATOM 1784 O O . ALA A 1 243 ? -15.896 -24.314 -4.513 1.00 87.06 243 ALA A O 1
ATOM 1785 N N . ALA A 1 244 ? -15.017 -23.469 -2.629 1.00 86.94 244 ALA A N 1
ATOM 1786 C CA . ALA A 1 244 ? -16.266 -23.392 -1.875 1.00 86.94 244 ALA A CA 1
ATOM 1787 C C . ALA A 1 244 ? -17.121 -22.150 -2.212 1.00 86.94 244 ALA A C 1
ATOM 1789 O O . ALA A 1 244 ? -18.155 -21.924 -1.583 1.00 86.94 244 ALA A O 1
ATOM 1790 N N . GLY A 1 245 ? -16.707 -21.331 -3.187 1.00 90.62 245 GLY A N 1
ATOM 1791 C CA . GLY A 1 245 ? -17.425 -20.124 -3.596 1.00 90.62 245 GLY A CA 1
ATOM 1792 C C . GLY A 1 245 ? -17.295 -18.957 -2.613 1.00 90.62 245 GLY A C 1
ATOM 1793 O O . GLY A 1 245 ? -18.109 -18.034 -2.666 1.00 90.62 245 GLY A O 1
ATOM 1794 N N . MET A 1 246 ? -16.297 -18.982 -1.722 1.00 91.12 246 MET A N 1
ATOM 1795 C CA . MET A 1 246 ? -16.023 -17.896 -0.782 1.00 91.12 246 MET A CA 1
ATOM 1796 C C . MET A 1 246 ? -15.067 -16.870 -1.386 1.00 91.12 246 MET A C 1
ATOM 1798 O O . MET A 1 246 ? -14.086 -17.226 -2.035 1.00 91.12 246 MET A O 1
ATOM 1802 N N . ALA A 1 247 ? -15.317 -15.592 -1.116 1.00 93.69 247 ALA A N 1
ATOM 1803 C CA . ALA A 1 247 ? -14.312 -14.554 -1.271 1.00 93.69 247 ALA A CA 1
ATOM 1804 C C . ALA A 1 247 ? -13.332 -14.595 -0.094 1.00 93.69 247 ALA A C 1
ATOM 1806 O O . ALA A 1 247 ? -13.721 -14.889 1.040 1.00 93.69 247 ALA A O 1
ATOM 1807 N N . VAL A 1 248 ? -12.069 -14.261 -0.351 1.00 93.62 248 VAL A N 1
ATOM 1808 C CA . VAL A 1 248 ? -11.026 -14.215 0.677 1.00 93.62 248 VAL A CA 1
ATOM 1809 C C . VAL A 1 248 ? -10.360 -12.847 0.703 1.00 93.62 248 VAL A C 1
ATOM 1811 O O . VAL A 1 248 ? -9.997 -12.306 -0.339 1.00 93.62 248 VAL A O 1
ATOM 1814 N N . ILE A 1 249 ? -10.179 -12.300 1.900 1.00 93.88 249 ILE A N 1
ATOM 1815 C CA . ILE A 1 249 ? -9.413 -11.088 2.167 1.00 93.88 249 ILE A CA 1
ATOM 1816 C C . ILE A 1 249 ? -8.148 -11.455 2.940 1.00 93.88 249 ILE A C 1
ATOM 1818 O O . ILE A 1 249 ? -8.228 -12.059 4.008 1.00 93.88 249 ILE A O 1
ATOM 1822 N N . GLU A 1 250 ? -6.992 -11.027 2.443 1.00 93.06 250 GLU A N 1
ATOM 1823 C CA . GLU A 1 250 ? -5.726 -11.055 3.181 1.00 93.06 250 GLU A CA 1
ATOM 1824 C C . GLU A 1 250 ? -5.392 -9.635 3.644 1.00 93.06 250 GLU A C 1
ATOM 1826 O O . GLU A 1 250 ? -5.341 -8.712 2.827 1.00 93.06 250 GLU A O 1
ATOM 1831 N N . ILE A 1 251 ? -5.135 -9.440 4.936 1.00 91.50 251 ILE A N 1
ATOM 1832 C CA . ILE A 1 251 ? -4.806 -8.114 5.483 1.00 91.50 251 ILE A CA 1
ATOM 1833 C C . ILE A 1 251 ? -3.332 -8.069 5.876 1.00 91.50 251 ILE A C 1
ATOM 1835 O O . ILE A 1 251 ? -2.820 -8.986 6.518 1.00 91.50 251 ILE A O 1
ATOM 1839 N N . HIS A 1 252 ? -2.645 -6.982 5.512 1.00 89.69 252 HIS A N 1
ATOM 1840 C CA . HIS A 1 252 ? -1.257 -6.772 5.914 1.00 89.69 252 HIS A CA 1
ATOM 1841 C C . HIS A 1 252 ? -1.176 -6.392 7.399 1.00 89.69 252 HIS A C 1
ATOM 1843 O O . HIS A 1 252 ? -1.797 -5.406 7.809 1.00 89.69 252 HIS A O 1
ATOM 1849 N N . PRO A 1 253 ? -0.376 -7.097 8.214 1.00 86.19 253 PRO A N 1
ATOM 1850 C CA . PRO A 1 253 ? -0.241 -6.771 9.635 1.00 86.19 253 PRO A CA 1
ATOM 1851 C C . PRO A 1 253 ? 0.577 -5.486 9.892 1.00 86.19 253 PRO A C 1
ATOM 1853 O O . PRO A 1 253 ? 0.510 -4.906 10.970 1.00 86.19 253 PRO A O 1
ATOM 1856 N N . ALA A 1 254 ? 1.346 -4.995 8.916 1.00 80.94 254 ALA A N 1
ATOM 1857 C CA . ALA A 1 254 ? 2.184 -3.790 8.993 1.00 80.94 254 ALA A CA 1
ATOM 1858 C C . ALA A 1 254 ? 2.993 -3.659 10.300 1.00 80.94 254 ALA A C 1
ATOM 1860 O O . ALA A 1 254 ? 2.807 -2.730 11.085 1.00 80.94 254 ALA A O 1
ATOM 1861 N N . GLY A 1 255 ? 3.886 -4.622 10.536 1.00 78.81 255 GLY A N 1
ATOM 1862 C CA . GLY A 1 255 ? 4.758 -4.681 11.716 1.00 78.81 255 GLY A CA 1
ATOM 1863 C C . GLY A 1 255 ? 4.133 -5.347 12.949 1.00 78.81 255 GLY A C 1
ATOM 1864 O O . GLY A 1 255 ? 4.869 -5.930 13.747 1.00 78.81 255 GLY A O 1
ATOM 1865 N N . ASP A 1 256 ? 2.803 -5.356 13.070 1.00 81.00 256 ASP A N 1
ATOM 1866 C CA . ASP A 1 256 ? 2.059 -6.023 14.148 1.00 81.00 256 ASP A CA 1
ATOM 1867 C C . ASP A 1 256 ? 1.861 -7.515 13.833 1.00 81.00 256 ASP A C 1
ATOM 1869 O O . ASP A 1 256 ? 0.812 -7.974 13.387 1.00 81.00 256 ASP A O 1
ATOM 1873 N N . ARG A 1 257 ? 2.933 -8.289 14.026 1.00 78.75 257 ARG A N 1
ATOM 1874 C CA . ARG A 1 257 ? 2.987 -9.720 13.681 1.00 78.75 257 ARG A CA 1
ATOM 1875 C C . ARG A 1 257 ? 2.000 -10.587 14.460 1.00 78.75 257 ARG A C 1
ATOM 1877 O O . ARG A 1 257 ? 1.693 -11.678 13.996 1.00 78.75 257 ARG A O 1
ATOM 1884 N N . ARG A 1 258 ? 1.564 -10.140 15.637 1.00 76.69 258 ARG A N 1
ATOM 1885 C CA . ARG A 1 258 ? 0.708 -10.911 16.548 1.00 76.69 258 ARG A CA 1
ATOM 1886 C C . ARG A 1 258 ? -0.763 -10.531 16.451 1.00 76.69 258 ARG A C 1
ATOM 1888 O O . ARG A 1 258 ? -1.576 -11.229 17.042 1.00 76.69 258 ARG A O 1
ATOM 1895 N N . TRP A 1 259 ? -1.095 -9.492 15.683 1.00 76.25 259 TRP A N 1
ATOM 1896 C CA . TRP A 1 259 ? -2.448 -8.944 15.602 1.00 76.25 259 TRP A CA 1
ATOM 1897 C C . TRP A 1 259 ? -2.982 -8.471 16.961 1.00 76.25 259 TRP A C 1
ATOM 1899 O O . TRP A 1 259 ? -4.190 -8.481 17.188 1.00 76.25 259 TRP A O 1
ATOM 1909 N N . ASP A 1 260 ? -2.090 -8.054 17.862 1.00 72.50 260 ASP A N 1
ATOM 1910 C CA . ASP A 1 260 ? -2.421 -7.648 19.233 1.00 72.50 260 ASP A CA 1
ATOM 1911 C C . ASP A 1 260 ? -2.574 -6.124 19.388 1.00 72.50 260 ASP A C 1
ATOM 1913 O O . ASP A 1 260 ? -2.939 -5.640 20.462 1.00 72.50 260 ASP A O 1
ATOM 1917 N N . GLY A 1 261 ? -2.365 -5.356 18.311 1.00 75.19 261 GLY A N 1
ATOM 1918 C CA . GLY A 1 261 ? -2.411 -3.900 18.333 1.00 75.19 261 GLY A CA 1
ATOM 1919 C C . GLY A 1 261 ? -3.099 -3.275 17.119 1.00 75.19 261 GLY A C 1
ATOM 1920 O O . GLY A 1 261 ? -4.288 -3.470 16.850 1.00 75.19 261 GLY A O 1
ATOM 1921 N N . ALA A 1 262 ? -2.362 -2.412 16.418 1.00 71.25 262 ALA A N 1
ATOM 1922 C CA . ALA A 1 262 ? -2.908 -1.564 15.364 1.00 71.25 262 ALA A CA 1
ATOM 1923 C C . ALA A 1 262 ? -3.425 -2.348 14.147 1.00 71.25 262 ALA A C 1
ATOM 1925 O O . ALA A 1 262 ? -4.272 -1.826 13.429 1.00 71.25 262 ALA A O 1
ATOM 1926 N N . ALA A 1 263 ? -2.969 -3.579 13.895 1.00 76.81 263 ALA A N 1
ATOM 1927 C CA . ALA A 1 263 ? -3.450 -4.340 12.744 1.00 76.81 263 ALA A CA 1
ATOM 1928 C C . ALA A 1 263 ? -4.912 -4.770 12.894 1.00 76.81 263 ALA A C 1
ATOM 1930 O O . ALA A 1 263 ? -5.661 -4.736 11.915 1.00 76.81 263 ALA A O 1
ATOM 1931 N N . TRP A 1 264 ? -5.354 -5.079 14.117 1.00 78.44 264 TRP A N 1
ATOM 1932 C CA . TRP A 1 264 ? -6.729 -5.511 14.381 1.00 78.44 264 TRP A CA 1
ATOM 1933 C C . TRP A 1 264 ? -7.764 -4.462 13.956 1.00 78.44 264 TRP A C 1
ATOM 1935 O O . TRP A 1 264 ? -8.797 -4.778 13.365 1.00 78.44 264 TRP A O 1
ATOM 1945 N N . ARG A 1 265 ? -7.455 -3.176 14.170 1.00 77.62 265 ARG A N 1
ATOM 1946 C CA . ARG A 1 265 ? -8.351 -2.060 13.820 1.00 77.62 265 ARG A CA 1
ATOM 1947 C C . ARG A 1 265 ? -8.553 -1.889 12.311 1.00 77.62 265 ARG A C 1
ATOM 1949 O O . ARG A 1 265 ? -9.506 -1.237 11.899 1.00 77.62 265 ARG A O 1
ATOM 1956 N N . ARG A 1 266 ? -7.671 -2.458 11.483 1.00 83.62 266 ARG A N 1
ATOM 1957 C CA . ARG A 1 266 ? -7.737 -2.342 10.017 1.00 83.62 266 ARG A CA 1
ATOM 1958 C C . ARG A 1 266 ? -8.741 -3.308 9.406 1.00 83.62 266 ARG A C 1
ATOM 1960 O O . ARG A 1 266 ? -9.243 -3.030 8.323 1.00 83.62 266 ARG A O 1
ATOM 1967 N N . ILE A 1 267 ? -9.081 -4.390 10.110 1.00 85.38 267 ILE A N 1
ATOM 1968 C CA . ILE A 1 267 ? -10.080 -5.375 9.677 1.00 85.38 267 ILE A CA 1
ATOM 1969 C C . ILE A 1 267 ? -11.404 -4.701 9.277 1.00 85.38 267 ILE A C 1
ATOM 1971 O O . ILE A 1 267 ? -11.805 -4.853 8.122 1.00 85.38 267 ILE A O 1
ATOM 1975 N N . PRO A 1 268 ? -12.069 -3.903 10.139 1.00 83.00 268 PRO A N 1
ATOM 1976 C CA . PRO A 1 268 ? -13.315 -3.237 9.756 1.00 83.00 268 PRO A CA 1
ATOM 1977 C C . PRO A 1 268 ? -13.145 -2.238 8.600 1.00 83.00 268 PRO A C 1
ATOM 1979 O O . PRO A 1 268 ? -14.044 -2.125 7.770 1.00 83.00 268 PRO A O 1
ATOM 1982 N N . LEU A 1 269 ? -11.997 -1.556 8.491 1.00 87.06 269 LEU A N 1
ATOM 1983 C CA . LEU A 1 269 ? -11.726 -0.626 7.384 1.00 87.06 269 LEU A CA 1
ATOM 1984 C C . LEU A 1 269 ? -11.654 -1.363 6.040 1.00 87.06 269 LEU A C 1
ATOM 1986 O O . LEU A 1 269 ? -12.268 -0.941 5.058 1.00 87.06 269 LEU A O 1
ATOM 1990 N N . VAL A 1 270 ? -10.938 -2.490 6.014 1.00 92.50 270 VAL A N 1
ATOM 1991 C CA . VAL A 1 270 ? -10.820 -3.348 4.832 1.00 92.50 270 VAL A CA 1
ATOM 1992 C C . VAL A 1 270 ? -12.175 -3.950 4.465 1.00 92.50 270 VAL A C 1
ATOM 1994 O O . VAL A 1 270 ? -12.565 -3.891 3.303 1.00 92.50 270 VAL A O 1
ATOM 1997 N N . LEU A 1 271 ? -12.940 -4.456 5.438 1.00 88.75 271 LEU A N 1
ATOM 1998 C CA . LEU A 1 271 ? -14.281 -5.006 5.204 1.00 88.75 271 LEU A CA 1
ATOM 1999 C C . LEU A 1 271 ? -15.240 -3.969 4.599 1.00 88.75 271 LEU A C 1
ATOM 2001 O O . LEU A 1 271 ? -15.961 -4.269 3.642 1.00 88.75 271 LEU A O 1
ATOM 2005 N N . ALA A 1 272 ? -15.223 -2.736 5.112 1.00 86.75 272 ALA A N 1
ATOM 2006 C CA . ALA A 1 272 ? -16.034 -1.641 4.588 1.00 86.75 272 ALA A CA 1
ATOM 2007 C C . ALA A 1 272 ? -15.620 -1.235 3.163 1.00 86.75 272 ALA A C 1
ATOM 2009 O O . ALA A 1 272 ? -16.465 -0.892 2.335 1.00 86.75 272 ALA A O 1
ATOM 2010 N N . GLN A 1 273 ? -14.324 -1.266 2.842 1.00 90.62 273 GLN A N 1
ATOM 2011 C CA . GLN A 1 273 ? -13.853 -1.018 1.480 1.00 90.62 273 GLN A CA 1
ATOM 2012 C C . GLN A 1 273 ? -14.234 -2.162 0.533 1.00 90.62 273 GLN A C 1
ATOM 2014 O O . GLN A 1 273 ? -14.784 -1.901 -0.534 1.00 90.62 273 GLN A O 1
ATOM 2019 N N . ALA A 1 274 ? -14.013 -3.413 0.939 1.00 90.06 274 ALA A N 1
ATOM 2020 C CA . ALA A 1 274 ? -14.329 -4.601 0.155 1.00 90.06 274 ALA A CA 1
ATOM 2021 C C . ALA A 1 274 ? -15.821 -4.676 -0.205 1.00 90.06 274 ALA A C 1
ATOM 2023 O O . ALA A 1 274 ? -16.164 -4.908 -1.362 1.00 90.06 274 ALA A O 1
ATOM 2024 N N . SER A 1 275 ? -16.704 -4.368 0.750 1.00 85.75 275 SER A N 1
ATOM 2025 C CA . SER A 1 275 ? -18.160 -4.332 0.530 1.00 85.75 275 SER A CA 1
ATOM 2026 C C . SER A 1 275 ? -18.601 -3.278 -0.494 1.00 85.75 275 SER A C 1
ATOM 2028 O O . SER A 1 275 ? -19.654 -3.418 -1.105 1.00 85.75 275 SER A O 1
ATOM 2030 N N . ARG A 1 276 ? -17.817 -2.204 -0.686 1.00 86.50 276 ARG A N 1
ATOM 2031 C CA . ARG A 1 276 ? -18.119 -1.144 -1.665 1.00 86.50 276 ARG A CA 1
ATOM 2032 C C . ARG A 1 276 ? -17.654 -1.483 -3.077 1.00 86.50 276 ARG A C 1
ATOM 2034 O O . ARG A 1 276 ? -18.295 -1.069 -4.035 1.00 86.50 276 ARG A O 1
ATOM 2041 N N . ILE A 1 277 ? -16.523 -2.176 -3.207 1.00 84.62 277 ILE A N 1
ATOM 2042 C CA . ILE A 1 277 ? -15.889 -2.441 -4.511 1.00 84.62 277 ILE A CA 1
ATOM 2043 C C . ILE A 1 277 ? -16.277 -3.795 -5.105 1.00 84.62 277 ILE A C 1
ATOM 2045 O O . ILE A 1 277 ? -16.075 -4.030 -6.290 1.00 84.62 277 ILE A O 1
ATOM 2049 N N . SER A 1 278 ? -16.805 -4.693 -4.284 1.00 77.56 278 SER A N 1
ATOM 2050 C CA . SER A 1 278 ? -17.224 -6.028 -4.683 1.00 77.56 278 SER A CA 1
ATOM 2051 C C . SER A 1 278 ? -18.555 -6.320 -4.012 1.00 77.56 278 SER A C 1
ATOM 2053 O O . SER A 1 278 ? -18.758 -5.921 -2.869 1.00 77.56 278 SER A O 1
ATOM 2055 N N . GLY A 1 279 ? -19.475 -6.983 -4.715 1.00 74.12 279 GLY A N 1
ATOM 2056 C CA . GLY A 1 279 ? -20.779 -7.374 -4.171 1.00 74.12 279 GLY A CA 1
ATOM 2057 C C . GLY A 1 279 ? -20.649 -8.480 -3.124 1.00 74.12 279 GLY A C 1
ATOM 2058 O O . GLY A 1 279 ? -21.191 -9.558 -3.311 1.00 74.12 279 GLY A O 1
ATOM 2059 N N . LEU A 1 280 ? -19.859 -8.268 -2.075 1.00 84.00 280 LEU A N 1
ATOM 2060 C CA . LEU A 1 280 ? -19.641 -9.219 -0.994 1.00 84.00 280 LEU A CA 1
ATOM 2061 C C . LEU A 1 280 ? -20.831 -9.205 -0.046 1.00 84.00 280 LEU A C 1
ATOM 2063 O O . LEU A 1 280 ? -21.350 -8.143 0.295 1.00 84.00 280 LEU A O 1
ATOM 2067 N N . ASP A 1 281 ? -21.222 -10.387 0.422 1.00 76.88 281 ASP A N 1
ATOM 2068 C CA . ASP A 1 281 ? -22.220 -10.508 1.474 1.00 76.88 281 ASP A CA 1
ATOM 2069 C C . ASP A 1 281 ? -21.527 -10.545 2.838 1.00 76.88 281 ASP A C 1
ATOM 2071 O O . ASP A 1 281 ? -21.192 -11.609 3.362 1.00 76.88 281 ASP A O 1
ATOM 2075 N N . THR A 1 282 ? -21.307 -9.373 3.434 1.00 74.25 282 THR A N 1
ATOM 2076 C CA . THR A 1 282 ? -20.784 -9.286 4.805 1.00 74.25 282 THR A CA 1
ATOM 2077 C C . THR A 1 282 ? -21.819 -9.661 5.870 1.00 74.25 282 THR A C 1
ATOM 2079 O O . THR A 1 282 ? -21.448 -9.847 7.028 1.00 74.25 282 THR A O 1
ATOM 2082 N N . SER A 1 283 ? -23.096 -9.842 5.502 1.00 68.75 283 SER A N 1
ATOM 2083 C CA . SER A 1 283 ? -24.166 -10.248 6.424 1.00 68.75 283 SER A CA 1
ATOM 2084 C C . SER A 1 283 ? -24.202 -11.759 6.676 1.00 68.75 283 SER A C 1
ATOM 2086 O O . SER A 1 283 ? -24.648 -12.199 7.735 1.00 68.75 283 SER A O 1
ATOM 2088 N N . ARG A 1 284 ? -23.659 -12.568 5.755 1.00 63.94 284 ARG A N 1
ATOM 2089 C CA . ARG A 1 284 ? -23.582 -14.039 5.859 1.00 63.94 284 ARG A CA 1
ATOM 2090 C C . ARG A 1 284 ? -22.469 -14.577 6.766 1.00 63.94 284 ARG A C 1
ATOM 2092 O O . ARG A 1 284 ? -22.231 -15.784 6.799 1.00 63.94 284 ARG A O 1
ATOM 2099 N N . GLY A 1 285 ? -21.856 -13.697 7.553 1.00 58.06 285 GLY A N 1
ATOM 2100 C CA . GLY A 1 285 ? -20.807 -14.021 8.512 1.00 58.06 285 GLY A CA 1
ATOM 2101 C C . GLY A 1 285 ? -19.413 -13.873 7.910 1.00 58.06 285 GLY A C 1
ATOM 2102 O O . GLY A 1 285 ? -19.146 -14.298 6.789 1.00 58.06 285 GLY A O 1
ATOM 2103 N N . VAL A 1 286 ? -18.519 -13.259 8.683 1.00 65.06 286 VAL A N 1
ATOM 2104 C CA . VAL A 1 286 ? -17.098 -13.133 8.354 1.00 65.06 286 VAL A CA 1
ATOM 2105 C C . VAL A 1 286 ? -16.340 -14.202 9.126 1.00 65.06 286 VAL A C 1
ATOM 2107 O O . VAL A 1 286 ? -16.381 -14.236 10.354 1.00 65.06 286 VAL A O 1
ATOM 2110 N N . THR A 1 287 ? -15.631 -15.065 8.406 1.00 60.44 287 THR A N 1
ATOM 2111 C CA . THR A 1 287 ? -14.657 -15.973 9.025 1.00 60.44 287 THR A CA 1
ATOM 2112 C C . THR A 1 287 ? -13.377 -15.200 9.300 1.00 60.44 287 THR A C 1
ATOM 2114 O O . THR A 1 287 ? -12.841 -14.639 8.355 1.00 60.44 287 THR A O 1
ATOM 2117 N N . ILE A 1 288 ? -12.846 -15.188 10.523 1.00 66.12 288 ILE A N 1
ATOM 2118 C CA . ILE A 1 288 ? -11.507 -14.637 10.794 1.00 66.12 288 ILE A CA 1
ATOM 2119 C C . ILE A 1 288 ? -10.593 -15.785 11.217 1.00 66.12 288 ILE A C 1
ATOM 2121 O O . ILE A 1 288 ? -10.892 -16.492 12.177 1.00 66.12 288 ILE A O 1
ATOM 2125 N N . CYS A 1 289 ? -9.494 -15.998 10.496 1.00 64.81 289 CYS A N 1
ATOM 2126 C CA . CYS A 1 289 ? -8.526 -17.055 10.794 1.00 64.81 289 CYS A CA 1
ATOM 2127 C C . CYS A 1 289 ? -7.125 -16.470 10.955 1.00 64.81 289 CYS A C 1
ATOM 2129 O O . CYS A 1 289 ? -6.592 -15.900 10.005 1.00 64.81 289 CYS A O 1
ATOM 2131 N N . ALA A 1 290 ? -6.520 -16.646 12.133 1.00 64.75 290 ALA A N 1
ATOM 2132 C CA . ALA A 1 290 ? -5.094 -16.409 12.329 1.00 64.75 290 ALA A CA 1
ATOM 2133 C C . ALA A 1 290 ? -4.318 -17.677 11.961 1.00 64.75 290 ALA A C 1
ATOM 2135 O O . ALA A 1 290 ? -4.593 -18.747 12.508 1.00 64.75 290 ALA A O 1
ATOM 2136 N N . VAL A 1 291 ? -3.388 -17.569 11.012 1.00 60.88 291 VAL A N 1
ATOM 2137 C CA . VAL A 1 291 ? -2.683 -18.729 10.452 1.00 60.88 291 VAL A CA 1
ATOM 2138 C C . VAL A 1 291 ? -1.172 -18.506 10.513 1.00 60.88 291 VAL A C 1
ATOM 2140 O O . VAL A 1 291 ? -0.692 -17.527 9.928 1.00 60.88 291 VAL A O 1
ATOM 2143 N N . PRO A 1 292 ? -0.403 -19.407 11.158 1.00 62.19 292 PRO A N 1
ATOM 2144 C CA . PRO A 1 292 ? 1.047 -19.426 11.016 1.00 62.19 292 PRO A CA 1
ATOM 2145 C C . PRO A 1 292 ? 1.424 -19.620 9.543 1.00 62.19 292 PRO A C 1
ATOM 2147 O O . PRO A 1 292 ? 0.843 -20.459 8.852 1.00 62.19 292 PRO A O 1
ATOM 2150 N N . THR A 1 293 ? 2.399 -18.866 9.043 1.00 58.28 293 THR A N 1
ATOM 2151 C CA . THR A 1 293 ? 2.937 -19.100 7.694 1.00 58.28 293 THR A CA 1
ATOM 2152 C C . THR A 1 293 ? 3.650 -20.456 7.618 1.00 58.28 293 THR A C 1
ATOM 2154 O O . THR A 1 293 ? 4.395 -20.780 8.529 1.00 58.28 293 THR A O 1
ATOM 2157 N N . ALA A 1 294 ? 3.398 -21.218 6.543 1.00 52.12 294 ALA A N 1
ATOM 2158 C CA . ALA A 1 294 ? 4.057 -22.457 6.086 1.00 52.12 294 ALA A CA 1
ATOM 2159 C C . ALA A 1 294 ? 4.708 -23.391 7.143 1.00 52.12 294 ALA A C 1
ATOM 2161 O O . ALA A 1 294 ? 5.768 -23.105 7.679 1.00 52.12 294 ALA A O 1
ATOM 2162 N N . GLY A 1 295 ? 4.160 -24.604 7.315 1.00 45.78 295 GLY A N 1
ATOM 2163 C CA . GLY A 1 295 ? 4.856 -25.722 7.986 1.00 45.78 295 GLY A CA 1
ATOM 2164 C C . GLY A 1 295 ? 4.116 -26.356 9.163 1.00 45.78 295 GLY A C 1
ATOM 2165 O O . GLY A 1 295 ? 4.465 -27.459 9.582 1.00 45.78 295 GLY A O 1
ATOM 2166 N N . THR A 1 296 ? 3.051 -25.729 9.665 1.00 42.09 296 THR A N 1
ATOM 2167 C CA . THR A 1 296 ? 2.169 -26.350 10.661 1.00 42.09 296 THR A CA 1
ATOM 2168 C C . THR A 1 296 ? 1.038 -27.093 9.941 1.00 42.09 296 THR A C 1
ATOM 2170 O O . THR A 1 296 ? 0.313 -26.469 9.164 1.00 42.09 296 THR A O 1
ATOM 2173 N N . PRO A 1 297 ? 0.864 -28.415 10.133 1.00 41.84 297 PRO A N 1
ATOM 2174 C CA . PRO A 1 297 ? -0.226 -29.144 9.501 1.00 41.84 297 PRO A CA 1
ATOM 2175 C C . PRO A 1 297 ? -1.563 -28.598 10.002 1.00 41.84 297 PRO A C 1
ATOM 2177 O O . PRO A 1 297 ? -1.910 -28.737 11.174 1.00 41.84 297 PRO A O 1
ATOM 2180 N N . TYR A 1 298 ? -2.316 -27.975 9.098 1.00 40.97 298 TYR A N 1
ATOM 2181 C CA . TYR A 1 298 ? -3.685 -27.564 9.367 1.00 40.97 298 TYR A CA 1
ATOM 2182 C C . TYR A 1 298 ? -4.536 -28.817 9.630 1.00 40.97 298 TYR A C 1
ATOM 2184 O O . TYR A 1 298 ? -4.471 -29.767 8.834 1.00 40.97 298 TYR A O 1
ATOM 2192 N N . PRO A 1 299 ? -5.344 -28.873 10.703 1.00 38.09 299 PRO A N 1
ATOM 2193 C CA . PRO A 1 299 ? -6.298 -29.957 10.862 1.00 38.09 299 PRO A CA 1
ATOM 2194 C C . PRO A 1 299 ? -7.312 -29.889 9.713 1.00 38.09 299 PRO A C 1
ATOM 2196 O O . PRO A 1 299 ? -8.113 -28.962 9.613 1.00 38.09 299 PRO A O 1
ATOM 2199 N N . ARG A 1 300 ? -7.249 -30.883 8.817 1.00 34.75 300 ARG A N 1
ATOM 2200 C CA . ARG A 1 300 ? -8.203 -31.091 7.722 1.00 34.75 300 ARG A CA 1
ATOM 2201 C C . ARG A 1 300 ? -9.560 -31.468 8.307 1.00 34.75 300 ARG A C 1
ATOM 2203 O O . ARG A 1 300 ? -9.857 -32.649 8.467 1.00 34.75 300 ARG A O 1
ATOM 2210 N N . GLN A 1 301 ? -10.401 -30.492 8.598 1.00 34.78 301 GLN A N 1
ATOM 2211 C CA . GLN A 1 301 ? -11.835 -30.738 8.578 1.00 34.78 301 GLN A CA 1
ATOM 2212 C C . GLN A 1 301 ? -12.454 -29.824 7.527 1.00 34.78 301 GLN A C 1
ATOM 2214 O O . GLN A 1 301 ? -12.443 -28.608 7.720 1.00 34.78 301 GLN A O 1
ATOM 2219 N N . PRO A 1 302 ? -12.951 -30.374 6.402 1.00 32.28 302 PRO A N 1
ATOM 2220 C CA . PRO A 1 302 ? -13.739 -29.577 5.477 1.00 32.28 302 PRO A CA 1
ATOM 2221 C C . PRO A 1 302 ? -14.944 -29.004 6.239 1.00 32.28 302 PRO A C 1
ATOM 2223 O O . PRO A 1 302 ? -15.489 -29.702 7.104 1.00 32.28 302 PRO A O 1
ATOM 2226 N N . PRO A 1 303 ? -15.371 -27.762 5.952 1.00 36.50 303 PRO A N 1
ATOM 2227 C CA . PRO A 1 303 ? -16.609 -27.232 6.502 1.00 36.50 303 PRO A CA 1
ATOM 2228 C C . PRO A 1 303 ? -17.735 -28.193 6.109 1.00 36.50 303 PRO A C 1
ATOM 2230 O O . PRO A 1 303 ? -18.061 -28.350 4.933 1.00 36.50 303 PRO A O 1
ATOM 2233 N N . SER A 1 304 ? -18.262 -28.930 7.088 1.00 37.03 304 SER A N 1
ATOM 2234 C CA . SER A 1 304 ? -19.291 -29.933 6.836 1.00 37.03 304 SER A CA 1
ATOM 2235 C C . SER A 1 304 ? -20.515 -29.248 6.237 1.00 37.03 304 SER A C 1
ATOM 2237 O O . SER A 1 304 ? -20.981 -28.244 6.776 1.00 37.03 304 SER A O 1
ATOM 2239 N N . ALA A 1 305 ? -21.056 -29.815 5.160 1.00 38.47 305 ALA A N 1
ATOM 2240 C CA . ALA A 1 305 ? -22.187 -29.284 4.400 1.00 38.47 305 ALA A CA 1
ATOM 2241 C C . ALA A 1 305 ? -23.527 -29.213 5.172 1.00 38.47 305 ALA A C 1
ATOM 2243 O O . ALA A 1 305 ? -24.562 -28.945 4.572 1.00 38.47 305 ALA A O 1
ATOM 2244 N N . ALA A 1 306 ? -23.549 -29.425 6.489 1.00 37.59 306 ALA A N 1
ATOM 2245 C CA . ALA A 1 306 ? -24.736 -29.234 7.311 1.00 37.59 306 ALA A CA 1
ATOM 2246 C C . ALA A 1 306 ? -24.365 -29.003 8.786 1.00 37.59 306 ALA A C 1
ATOM 2248 O O . ALA A 1 306 ? -23.939 -29.915 9.486 1.00 37.59 306 ALA A O 1
ATOM 2249 N N . GLY A 1 307 ? -24.579 -27.781 9.276 1.00 39.12 307 GLY A N 1
ATOM 2250 C CA . GLY A 1 307 ? -25.033 -27.529 10.651 1.00 39.12 307 GLY A CA 1
ATOM 2251 C C . GLY A 1 307 ? -24.051 -27.630 11.826 1.00 39.12 307 GLY A C 1
ATOM 2252 O O . GLY A 1 307 ? -24.388 -27.106 12.884 1.00 39.12 307 GLY A O 1
ATOM 2253 N N . SER A 1 308 ? -22.857 -28.213 11.699 1.00 38.00 308 SER A N 1
ATOM 2254 C CA . SER A 1 308 ? -21.862 -28.196 12.788 1.00 38.00 308 SER A CA 1
ATOM 2255 C C . SER A 1 308 ? -20.637 -27.371 12.409 1.00 38.00 308 SER A C 1
ATOM 2257 O O . SER A 1 308 ? -19.712 -27.861 11.763 1.00 38.00 308 SER A O 1
ATOM 2259 N N . GLN A 1 309 ? -20.629 -26.101 12.815 1.00 44.00 309 GLN A N 1
ATOM 2260 C CA . GLN A 1 309 ? -19.401 -25.307 12.841 1.00 44.00 309 GLN A CA 1
ATOM 2261 C C . GLN A 1 309 ? -18.412 -25.964 13.829 1.00 44.00 309 GLN A C 1
ATOM 2263 O O . GLN A 1 309 ? -18.834 -26.311 14.934 1.00 44.00 309 GLN A O 1
ATOM 2268 N N . PRO A 1 310 ? -17.132 -26.171 13.466 1.00 41.84 310 PRO A N 1
ATOM 2269 C CA . PRO A 1 310 ? -16.139 -26.788 14.351 1.00 41.84 310 PRO A CA 1
ATOM 2270 C C . PRO A 1 310 ? -15.977 -26.025 15.676 1.00 41.84 310 PRO A C 1
ATOM 2272 O O . PRO A 1 310 ? -16.021 -24.805 15.688 1.00 41.84 310 PRO A O 1
ATOM 2275 N N . ASP A 1 311 ? -15.697 -26.683 16.801 1.00 41.03 311 ASP A N 1
ATOM 2276 C CA . ASP A 1 311 ? -15.596 -25.997 18.108 1.00 41.03 311 ASP A CA 1
ATOM 2277 C C . ASP A 1 311 ? -14.505 -24.907 18.187 1.00 41.03 311 ASP A C 1
ATOM 2279 O O . ASP A 1 311 ? -14.602 -23.977 18.992 1.00 41.03 311 ASP A O 1
ATOM 2283 N N . TRP A 1 312 ? -13.476 -24.965 17.333 1.00 41.12 312 TRP A N 1
ATOM 2284 C CA . TRP A 1 312 ? -12.476 -23.894 17.241 1.00 41.12 312 TRP A CA 1
ATOM 2285 C C . TRP A 1 312 ? -13.054 -22.604 16.632 1.00 41.12 312 TRP A C 1
ATOM 2287 O O . TRP A 1 312 ? -12.627 -21.513 17.005 1.00 41.12 312 TRP A O 1
ATOM 2297 N N . TRP A 1 313 ? -14.076 -22.721 15.777 1.00 38.62 313 TRP A N 1
ATOM 2298 C CA . TRP A 1 313 ? -14.837 -21.603 15.220 1.00 38.62 313 TRP A CA 1
ATOM 2299 C C . TRP A 1 313 ? -15.635 -20.864 16.302 1.00 38.62 313 TRP A C 1
ATOM 2301 O O . TRP A 1 313 ? -15.596 -19.636 16.361 1.00 38.62 313 TRP A O 1
ATOM 2311 N N . ARG A 1 314 ? -16.296 -21.596 17.216 1.00 39.28 314 ARG A N 1
ATOM 2312 C CA . ARG A 1 314 ? -16.984 -20.980 18.367 1.00 39.28 314 ARG A CA 1
ATOM 2313 C C . ARG A 1 314 ? -16.020 -20.241 19.279 1.00 39.28 314 ARG A C 1
ATOM 2315 O O . ARG A 1 314 ? -16.345 -19.145 19.688 1.00 39.28 314 ARG A O 1
ATOM 2322 N N . LYS A 1 315 ? -14.817 -20.756 19.545 1.00 37.38 315 LYS A N 1
ATOM 2323 C CA . LYS A 1 315 ? -13.862 -20.072 20.441 1.00 37.38 315 LYS A CA 1
ATOM 2324 C C . LYS A 1 315 ? -13.380 -18.716 19.918 1.00 37.38 315 LYS A C 1
ATOM 2326 O O . LYS A 1 315 ? -13.205 -17.806 20.717 1.00 37.38 315 LYS A O 1
ATOM 2331 N N . VAL A 1 316 ? -13.198 -18.565 18.606 1.00 37.03 316 VAL A N 1
ATOM 2332 C CA . VAL A 1 316 ? -12.798 -17.282 17.995 1.00 37.03 316 VAL A CA 1
ATOM 2333 C C . VAL A 1 316 ? -13.978 -16.301 17.955 1.00 37.03 316 VAL A C 1
ATOM 2335 O O . VAL A 1 316 ? -13.804 -15.113 18.219 1.00 37.03 316 VAL A O 1
ATOM 2338 N N . VAL A 1 317 ? -15.194 -16.797 17.704 1.00 34.22 317 VAL A N 1
ATOM 2339 C CA . VAL A 1 317 ? -16.426 -15.988 17.707 1.00 34.22 317 VAL A CA 1
ATOM 2340 C C . VAL A 1 317 ? -16.867 -15.612 19.130 1.00 34.22 317 VAL A C 1
ATOM 2342 O O . VAL A 1 317 ? -17.249 -14.471 19.347 1.00 34.22 317 VAL A O 1
ATOM 2345 N N . ASP A 1 318 ? -16.738 -16.499 20.115 1.00 31.17 318 ASP A N 1
ATOM 2346 C CA . ASP A 1 318 ? -17.076 -16.265 21.529 1.00 31.17 318 ASP A CA 1
ATOM 2347 C C . ASP A 1 318 ? -16.071 -15.326 22.219 1.00 31.17 318 ASP A C 1
ATOM 2349 O O . ASP A 1 318 ? -16.428 -14.636 23.168 1.00 31.17 318 ASP A O 1
ATOM 2353 N N . GLN A 1 319 ? -14.828 -15.245 21.728 1.00 36.12 319 GLN A N 1
ATOM 2354 C CA . GLN A 1 319 ? -13.858 -14.220 22.144 1.00 36.12 319 GLN A CA 1
ATOM 2355 C C . GLN A 1 319 ? -14.107 -12.861 21.469 1.00 36.12 319 GLN A C 1
ATOM 2357 O O . GLN A 1 319 ? -13.740 -11.823 22.020 1.00 36.12 319 GLN A O 1
ATOM 2362 N N . ALA A 1 320 ? -14.756 -12.853 20.300 1.00 30.06 320 ALA A N 1
ATOM 2363 C CA . ALA A 1 320 ? -15.186 -11.643 19.599 1.00 30.06 320 ALA A CA 1
ATOM 2364 C C . ALA A 1 320 ? -16.591 -11.157 20.023 1.00 30.06 320 ALA A C 1
ATOM 2366 O O . ALA A 1 320 ? -16.948 -10.005 19.769 1.00 30.06 320 ALA A O 1
ATOM 2367 N N . GLN A 1 321 ? -17.384 -12.001 20.689 1.00 25.75 321 GLN A N 1
ATOM 2368 C CA . GLN A 1 321 ? -18.697 -11.667 21.237 1.00 25.75 321 GLN A CA 1
ATOM 2369 C C . GLN A 1 321 ? -18.559 -11.119 22.673 1.00 25.75 321 GLN A C 1
ATOM 2371 O O . GLN A 1 321 ? -17.912 -11.732 23.522 1.00 25.75 321 GLN A O 1
ATOM 2376 N N . PRO A 1 322 ? -19.177 -9.970 23.003 1.00 28.45 322 PRO A N 1
ATOM 2377 C CA . PRO A 1 322 ? -19.304 -9.501 24.379 1.00 28.45 322 PRO A CA 1
ATOM 2378 C C . PRO A 1 322 ? -20.016 -10.551 25.243 1.00 28.45 322 PRO A C 1
ATOM 2380 O O . PRO A 1 322 ? -21.192 -10.829 25.026 1.00 28.45 322 PRO A O 1
ATOM 2383 N N . SER A 1 323 ? -19.347 -11.098 26.259 1.00 26.77 323 SER A N 1
ATOM 2384 C CA . SER A 1 323 ? -20.010 -11.953 27.244 1.00 26.77 323 SER A CA 1
ATOM 2385 C C . SER A 1 323 ? -21.092 -11.162 27.995 1.00 26.77 323 SER A C 1
ATOM 2387 O O . SER A 1 323 ? -20.837 -10.217 28.746 1.00 26.77 323 SER A O 1
ATOM 2389 N N . SER A 1 324 ? -22.347 -11.531 27.755 1.00 28.81 324 SER A N 1
ATOM 2390 C CA . SER A 1 324 ? -23.530 -10.889 28.313 1.00 28.81 324 SER A CA 1
ATOM 2391 C C . SER A 1 324 ? -23.966 -11.563 29.618 1.00 28.81 324 SER A C 1
ATOM 2393 O O . SER A 1 324 ? -24.778 -12.480 29.608 1.00 28.81 324 SER A O 1
ATOM 2395 N N . ALA A 1 325 ? -23.484 -11.071 30.760 1.00 28.31 325 ALA A N 1
ATOM 2396 C CA . ALA A 1 325 ? -24.176 -11.200 32.057 1.00 28.31 325 ALA A CA 1
ATOM 2397 C C . ALA A 1 325 ? -23.651 -10.155 33.059 1.00 28.31 325 ALA A C 1
ATOM 2399 O O . ALA A 1 325 ? -22.439 -10.002 33.138 1.00 28.31 325 ALA A O 1
ATOM 2400 N N . VAL A 1 326 ? -24.552 -9.448 33.765 1.00 29.44 326 VAL A N 1
ATOM 2401 C CA . VAL A 1 326 ? -24.393 -8.314 34.729 1.00 29.44 326 VAL A CA 1
ATOM 2402 C C . VAL A 1 326 ? -24.990 -6.967 34.228 1.00 29.44 326 VAL A C 1
ATOM 2404 O O . VAL A 1 326 ? -24.926 -6.625 33.054 1.00 29.44 326 VAL A O 1
ATOM 2407 N N . ALA A 1 327 ? -25.707 -6.264 35.111 1.00 30.17 327 ALA A N 1
ATOM 2408 C CA . ALA A 1 327 ? -26.809 -5.320 34.850 1.00 30.17 327 ALA A CA 1
ATOM 2409 C C . ALA A 1 327 ? -26.479 -3.984 34.120 1.00 30.17 327 ALA A C 1
ATOM 2411 O O . ALA A 1 327 ? -25.351 -3.505 34.135 1.00 30.17 327 ALA A O 1
ATOM 2412 N N . HIS A 1 328 ? -27.506 -3.387 33.486 1.00 31.84 328 HIS A N 1
ATOM 2413 C CA . HIS A 1 328 ? -27.463 -2.320 32.462 1.00 31.84 328 HIS A CA 1
ATOM 2414 C C . HIS A 1 328 ? -27.973 -0.935 32.955 1.00 31.84 328 HIS A C 1
ATOM 2416 O O . HIS A 1 328 ? -29.125 -0.601 32.697 1.00 31.84 328 HIS A O 1
ATOM 2422 N N . ALA A 1 329 ? -27.180 -0.087 33.631 1.00 37.44 329 ALA A N 1
ATOM 2423 C CA . ALA A 1 329 ? -27.725 1.195 34.152 1.00 37.44 329 ALA A CA 1
ATOM 2424 C C . ALA A 1 329 ? -26.868 2.476 33.982 1.00 37.44 329 ALA A C 1
ATOM 2426 O O . ALA A 1 329 ? -27.307 3.565 34.361 1.00 37.44 329 ALA A O 1
ATOM 2427 N N . GLY A 1 330 ? -25.653 2.404 33.430 1.00 43.34 330 GLY A N 1
ATOM 2428 C CA . GLY A 1 330 ? -24.732 3.555 33.423 1.00 43.34 330 GLY A CA 1
ATOM 2429 C C . GLY A 1 330 ? -24.979 4.604 32.330 1.00 43.34 330 GLY A C 1
ATOM 2430 O O . GLY A 1 330 ? -24.887 5.800 32.596 1.00 43.34 330 GLY A O 1
ATOM 2431 N N . LEU A 1 331 ? -25.284 4.172 31.102 1.00 54.12 331 LEU A N 1
ATOM 2432 C CA . LEU A 1 331 ? -24.948 4.957 29.901 1.00 54.12 331 LEU A CA 1
ATOM 2433 C C . LEU A 1 331 ? -26.141 5.629 29.205 1.00 54.12 331 LEU A C 1
ATOM 2435 O O . LEU A 1 331 ? -25.950 6.654 28.555 1.00 54.12 331 LEU A O 1
ATOM 2439 N N . ALA A 1 332 ? -27.369 5.160 29.453 1.00 52.34 332 ALA A N 1
ATOM 2440 C CA . ALA A 1 332 ? -28.593 5.887 29.088 1.00 52.34 332 ALA A CA 1
ATOM 2441 C C . ALA A 1 332 ? -28.635 7.296 29.718 1.00 52.34 332 ALA A C 1
ATOM 2443 O O . ALA A 1 332 ? -29.076 8.256 29.097 1.00 52.34 332 ALA A O 1
ATOM 2444 N N . ALA A 1 333 ? -28.041 7.461 30.906 1.00 53.12 333 ALA A N 1
ATOM 2445 C CA . ALA A 1 333 ? -28.042 8.734 31.625 1.00 53.12 333 ALA A CA 1
ATOM 2446 C C . ALA A 1 333 ? -27.353 9.892 30.877 1.00 53.12 333 ALA A C 1
ATOM 2448 O O . ALA A 1 333 ? -27.656 11.045 31.169 1.00 53.12 333 ALA A O 1
ATOM 2449 N N . PHE A 1 334 ? -26.443 9.613 29.935 1.00 63.31 334 PHE A N 1
ATOM 2450 C CA . PHE A 1 334 ? -25.785 10.647 29.123 1.00 63.31 334 PHE A CA 1
ATOM 2451 C C . PHE A 1 334 ? -26.597 11.058 27.888 1.00 63.31 334 PHE A C 1
ATOM 2453 O O . PHE A 1 334 ? -26.357 12.135 27.350 1.00 63.31 334 PHE A O 1
ATOM 2460 N N . ALA A 1 335 ? -27.552 10.229 27.454 1.00 57.94 335 ALA A N 1
ATOM 2461 C CA . ALA A 1 335 ? -28.529 10.599 26.432 1.00 57.94 335 ALA A CA 1
ATOM 2462 C C . ALA A 1 335 ? -29.660 11.459 27.028 1.00 57.94 335 ALA A C 1
ATOM 2464 O O . ALA A 1 335 ? -30.157 12.366 26.367 1.00 57.94 335 ALA A O 1
ATOM 2465 N N . ASP A 1 336 ? -30.005 11.215 28.297 1.00 59.50 336 ASP A N 1
ATOM 2466 C CA . ASP A 1 336 ? -31.177 11.815 28.949 1.00 59.50 336 ASP A CA 1
ATOM 2467 C C . ASP A 1 336 ? -30.875 13.095 29.757 1.00 59.50 336 ASP A C 1
ATOM 2469 O O . ASP A 1 336 ? -31.798 13.773 30.212 1.00 59.50 336 ASP A O 1
ATOM 2473 N N . ALA A 1 337 ? -29.600 13.446 29.970 1.00 70.56 337 ALA A N 1
ATOM 2474 C CA . ALA A 1 337 ? -29.206 14.614 30.761 1.00 70.56 337 ALA A CA 1
ATOM 2475 C C . ALA A 1 337 ? -27.904 15.268 30.257 1.00 70.56 337 ALA A C 1
ATOM 2477 O O . ALA A 1 337 ? -26.999 14.572 29.787 1.00 70.56 337 ALA A O 1
ATOM 2478 N N . PRO A 1 338 ? -27.765 16.606 30.383 1.00 83.88 338 PRO A N 1
ATOM 2479 C CA . PRO A 1 338 ? -26.596 17.327 29.895 1.00 83.88 338 PRO A CA 1
ATOM 2480 C C . PRO A 1 338 ? -25.318 16.848 30.587 1.00 83.88 338 PRO A C 1
ATOM 2482 O O . PRO A 1 338 ? -25.281 16.646 31.805 1.00 83.88 338 PRO A O 1
ATOM 2485 N N . PHE A 1 339 ? -24.243 16.727 29.813 1.00 92.75 339 PHE A N 1
ATOM 2486 C CA . PHE A 1 339 ? -22.917 16.418 30.333 1.00 92.75 339 PHE A CA 1
ATOM 2487 C C . PHE A 1 339 ? -21.882 17.449 29.893 1.00 92.75 339 PHE A C 1
ATOM 2489 O O . PHE A 1 339 ? -22.101 18.210 28.952 1.00 92.75 339 PHE A O 1
ATOM 2496 N N . THR A 1 340 ? -20.744 17.455 30.582 1.00 95.50 340 THR A N 1
ATOM 2497 C CA . THR A 1 340 ? -19.558 18.231 30.214 1.00 95.50 340 THR A CA 1
ATOM 2498 C C . THR A 1 340 ? -18.345 17.312 30.115 1.00 95.50 340 THR A C 1
ATOM 2500 O O . THR A 1 340 ? -18.135 16.446 30.966 1.00 95.50 340 THR A O 1
ATOM 2503 N N . LEU A 1 341 ? -17.528 17.540 29.090 1.00 96.81 341 LEU A N 1
ATOM 2504 C CA . LEU A 1 341 ? -16.207 16.949 28.932 1.00 96.81 341 LEU A CA 1
ATOM 2505 C C . LEU A 1 341 ? -15.173 17.748 29.736 1.00 96.81 341 LEU A C 1
ATOM 2507 O O . LEU A 1 341 ? -15.114 18.970 29.632 1.00 96.81 341 LEU A O 1
ATOM 2511 N N . VAL A 1 342 ? -14.337 17.070 30.514 1.00 97.81 342 VAL A N 1
ATOM 2512 C CA . VAL A 1 342 ? -13.246 17.678 31.282 1.00 97.81 342 VAL A CA 1
ATOM 2513 C C . VAL A 1 342 ? -11.946 16.980 30.921 1.00 97.81 342 VAL A C 1
ATOM 2515 O O . VAL A 1 342 ? -11.777 15.791 31.193 1.00 97.81 342 VAL A O 1
ATOM 2518 N N . VAL A 1 343 ? -11.015 17.716 30.317 1.00 97.25 343 VAL A N 1
ATOM 2519 C CA . VAL A 1 343 ? -9.766 17.151 29.794 1.00 97.25 343 VAL A CA 1
ATOM 2520 C C . VAL A 1 343 ? -8.608 17.443 30.736 1.00 97.25 343 VAL A C 1
ATOM 2522 O O . VAL A 1 343 ? -8.294 18.605 30.980 1.00 97.25 343 VAL A O 1
ATOM 2525 N N . GLY A 1 344 ? -7.950 16.394 31.230 1.00 96.38 344 GLY A N 1
ATOM 2526 C CA . GLY A 1 344 ? -6.832 16.526 32.156 1.00 96.38 344 GLY A CA 1
ATOM 2527 C C . GLY A 1 344 ? -5.612 17.219 31.547 1.00 96.38 344 GLY A C 1
ATOM 2528 O O . GLY A 1 344 ? -5.150 16.832 30.466 1.00 96.38 344 GLY A O 1
ATOM 2529 N N . THR A 1 345 ? -5.066 18.213 32.255 1.00 95.50 345 THR A N 1
ATOM 2530 C CA . THR A 1 345 ? -3.901 19.009 31.841 1.00 95.50 345 THR A CA 1
ATOM 2531 C C . THR A 1 345 ? -2.692 18.917 32.785 1.00 95.50 345 THR A C 1
ATOM 2533 O O . THR A 1 345 ? -1.618 19.405 32.435 1.00 95.50 345 THR A O 1
ATOM 2536 N N . GLY A 1 346 ? -2.804 18.246 33.937 1.00 88.56 346 GLY A N 1
ATOM 2537 C CA . GLY A 1 346 ? -1.799 18.252 35.014 1.00 88.56 346 GLY A CA 1
ATOM 2538 C C . GLY A 1 346 ? -0.489 17.481 34.768 1.00 88.56 346 GLY A C 1
ATOM 2539 O O . GLY A 1 346 ? 0.439 17.581 35.570 1.00 88.56 346 GLY A O 1
ATOM 2540 N N . GLU A 1 347 ? -0.368 16.714 33.679 1.00 87.88 347 GLU A N 1
ATOM 2541 C CA . GLU A 1 347 ? 0.830 15.912 33.366 1.00 87.88 347 GLU A CA 1
ATOM 2542 C C . GLU A 1 347 ? 1.759 16.563 32.318 1.00 87.88 347 GLU A C 1
ATOM 2544 O O . GLU A 1 347 ? 1.514 17.662 31.817 1.00 87.88 347 GLU A O 1
ATOM 2549 N N . HIS A 1 348 ? 2.872 15.893 31.985 1.00 87.69 348 HIS A N 1
ATOM 2550 C CA . HIS A 1 348 ? 3.842 16.341 30.980 1.00 87.69 348 HIS A CA 1
ATOM 2551 C C . HIS A 1 348 ? 3.225 16.486 29.575 1.00 87.69 348 HIS A C 1
ATOM 2553 O O . HIS A 1 348 ? 2.165 15.938 29.269 1.00 87.69 348 HIS A O 1
ATOM 2559 N N . ALA A 1 349 ? 3.927 17.180 28.671 1.00 86.94 349 ALA A N 1
ATOM 2560 C CA . ALA A 1 349 ? 3.418 17.541 27.341 1.00 86.94 349 ALA A CA 1
ATOM 2561 C C . ALA A 1 349 ? 2.843 16.358 26.537 1.00 86.94 349 ALA A C 1
ATOM 2563 O O . ALA A 1 349 ? 1.785 16.497 25.927 1.00 86.94 349 ALA A O 1
ATOM 2564 N N . ALA A 1 350 ? 3.490 15.187 26.575 1.00 81.56 350 ALA A N 1
ATOM 2565 C CA . ALA A 1 350 ? 2.997 14.005 25.863 1.00 81.56 350 ALA A CA 1
ATOM 2566 C C . ALA A 1 350 ? 1.646 13.480 26.394 1.00 81.56 350 ALA A C 1
ATOM 2568 O O . ALA A 1 350 ? 0.777 13.150 25.592 1.00 81.56 350 ALA A O 1
ATOM 2569 N N . ALA A 1 351 ? 1.426 13.472 27.713 1.00 85.81 351 ALA A N 1
ATOM 2570 C CA . ALA A 1 351 ? 0.160 13.048 28.310 1.00 85.81 351 ALA A CA 1
ATOM 2571 C C . ALA A 1 351 ? -0.963 14.046 28.005 1.00 85.81 351 ALA A C 1
ATOM 2573 O O . ALA A 1 351 ? -2.055 13.647 27.613 1.00 85.81 351 ALA A O 1
ATOM 2574 N N . ARG A 1 352 ? -0.669 15.355 28.060 1.00 92.38 352 ARG A N 1
ATOM 2575 C CA . ARG A 1 352 ? -1.623 16.392 27.628 1.00 92.38 352 ARG A CA 1
ATOM 2576 C C . ARG A 1 352 ? -2.038 16.206 26.173 1.00 92.38 352 ARG A C 1
ATOM 2578 O O . ARG A 1 352 ? -3.218 16.319 25.861 1.00 92.38 352 ARG A O 1
ATOM 2585 N N . ARG A 1 353 ? -1.079 15.901 25.289 1.00 89.06 353 ARG A N 1
ATOM 2586 C CA . ARG A 1 353 ? -1.354 15.618 23.874 1.00 89.06 353 ARG A CA 1
ATOM 2587 C C . ARG A 1 353 ? -2.235 14.377 23.714 1.00 89.06 353 ARG A C 1
ATOM 2589 O O . ARG A 1 353 ? -3.200 14.442 22.964 1.00 89.06 353 ARG A O 1
ATOM 2596 N N . ALA A 1 354 ? -1.939 13.289 24.426 1.00 87.69 354 ALA A N 1
ATOM 2597 C CA . ALA A 1 354 ? -2.744 12.066 24.389 1.00 87.69 354 ALA A CA 1
ATOM 2598 C C . ALA A 1 354 ? -4.186 12.309 24.873 1.00 87.69 354 ALA A C 1
ATOM 2600 O O . ALA A 1 354 ? -5.130 11.957 24.169 1.00 87.69 354 ALA A O 1
ATOM 2601 N N . ASN A 1 355 ? -4.360 13.005 26.002 1.00 93.69 355 ASN A N 1
ATOM 2602 C CA . ASN A 1 355 ? -5.677 13.391 26.516 1.00 93.69 355 ASN A CA 1
ATOM 2603 C C . ASN A 1 355 ? -6.447 14.264 25.515 1.00 93.69 355 ASN A C 1
ATOM 2605 O O . ASN A 1 355 ? -7.650 14.089 25.348 1.00 93.69 355 ASN A O 1
ATOM 2609 N N . ARG A 1 356 ? -5.766 15.187 24.822 1.00 94.44 356 ARG A N 1
ATOM 2610 C CA . ARG A 1 356 ? -6.391 16.021 23.785 1.00 94.44 356 ARG A CA 1
ATOM 2611 C C . ARG A 1 356 ? -6.880 15.197 22.600 1.00 94.44 356 ARG A C 1
ATOM 2613 O O . ARG A 1 356 ? -8.035 15.324 22.223 1.00 94.44 356 ARG A O 1
ATOM 2620 N N . LEU A 1 357 ? -6.040 14.302 22.083 1.00 87.50 357 LEU A N 1
ATOM 2621 C CA . LEU A 1 357 ? -6.412 13.401 20.990 1.00 87.50 357 LEU A CA 1
ATOM 2622 C C . LEU A 1 357 ? -7.609 12.513 21.362 1.00 87.50 357 LEU A C 1
ATOM 2624 O O . LEU A 1 357 ? -8.520 12.334 20.558 1.00 87.50 357 LEU A O 1
ATOM 2628 N N . LEU A 1 358 ? -7.633 11.988 22.590 1.00 91.19 358 LEU A N 1
ATOM 2629 C CA . LEU A 1 358 ? -8.750 11.191 23.099 1.00 91.19 358 LEU A CA 1
ATOM 2630 C C . LEU A 1 358 ? -10.036 12.023 23.234 1.00 91.19 358 LEU A C 1
ATOM 2632 O O . LEU A 1 358 ? -11.110 11.564 22.843 1.00 91.19 358 LEU A O 1
ATOM 2636 N N . ALA A 1 359 ? -9.927 13.256 23.735 1.00 93.69 359 ALA A N 1
ATOM 2637 C CA . ALA A 1 359 ? -11.037 14.200 23.819 1.00 93.69 359 ALA A CA 1
ATOM 2638 C C . ALA A 1 359 ? -11.603 14.548 22.432 1.00 93.69 359 ALA A C 1
ATOM 2640 O O . ALA A 1 359 ? -12.817 14.501 22.240 1.00 93.69 359 ALA A O 1
ATOM 2641 N N . ASP A 1 360 ? -10.740 14.832 21.455 1.00 87.31 360 ASP A N 1
ATOM 2642 C CA . ASP A 1 360 ? -11.131 15.148 20.078 1.00 87.31 360 ASP A CA 1
ATOM 2643 C C . ASP A 1 360 ? -11.817 13.952 19.402 1.00 87.31 360 ASP A C 1
ATOM 2645 O O . ASP A 1 360 ? -12.856 14.111 18.753 1.00 87.31 360 ASP A O 1
ATOM 2649 N N . ALA A 1 361 ? -11.296 12.737 19.612 1.00 83.81 361 ALA A N 1
ATOM 2650 C CA . ALA A 1 361 ? -11.912 11.506 19.123 1.00 83.81 361 ALA A CA 1
ATOM 2651 C C . ALA A 1 361 ? -13.310 11.290 19.729 1.00 83.81 361 ALA A C 1
ATOM 2653 O O . ALA A 1 361 ? -14.263 11.013 18.998 1.00 83.81 361 ALA A O 1
ATOM 2654 N N . PHE A 1 362 ? -13.457 11.475 21.046 1.00 88.81 362 PHE A N 1
ATOM 2655 C CA . PHE A 1 362 ? -14.751 11.385 21.726 1.00 88.81 362 PHE A CA 1
ATOM 2656 C C . PHE A 1 362 ? -15.738 12.441 21.211 1.00 88.81 362 PHE A C 1
ATOM 2658 O O . PHE A 1 362 ? -16.878 12.115 20.886 1.00 88.81 362 PHE A O 1
ATOM 2665 N N . ARG A 1 363 ? -15.308 13.703 21.081 1.00 87.00 363 ARG A N 1
ATOM 2666 C CA . ARG A 1 363 ? -16.149 14.802 20.574 1.00 87.00 363 ARG A CA 1
ATOM 2667 C C . ARG A 1 363 ? -16.607 14.563 19.143 1.00 87.00 363 ARG A C 1
ATOM 2669 O O . ARG A 1 363 ? -17.759 14.848 18.835 1.00 87.00 363 ARG A O 1
ATOM 2676 N N . THR A 1 364 ? -15.731 14.033 18.294 1.00 78.50 364 THR A N 1
ATOM 2677 C CA . THR A 1 364 ? -16.058 13.673 16.907 1.00 78.50 364 THR A CA 1
ATOM 2678 C C . THR A 1 364 ? -17.129 12.589 16.874 1.00 78.50 364 THR A C 1
ATOM 2680 O O . THR A 1 364 ? -18.148 12.750 16.202 1.00 78.50 364 THR A O 1
ATOM 2683 N N . ALA A 1 365 ? -16.947 11.523 17.657 1.00 75.50 365 ALA A N 1
ATOM 2684 C CA . ALA A 1 365 ? -17.939 10.461 17.762 1.00 75.50 365 ALA A CA 1
ATOM 2685 C C . ALA A 1 365 ? -19.274 10.980 18.337 1.00 75.50 365 ALA A C 1
ATOM 2687 O O . ALA A 1 365 ? -20.343 10.574 17.882 1.00 75.50 365 ALA A O 1
ATOM 2688 N N . TRP A 1 366 ? -19.234 11.909 19.303 1.00 80.88 366 TRP A N 1
ATOM 2689 C CA . TRP A 1 366 ? -20.437 12.486 19.918 1.00 80.88 366 TRP A CA 1
ATOM 2690 C C . TRP A 1 366 ? -21.183 13.390 18.948 1.00 80.88 366 TRP A C 1
ATOM 2692 O O . TRP A 1 366 ? -22.401 13.291 18.841 1.00 80.88 366 TRP A O 1
ATOM 2702 N N . ALA A 1 367 ? -20.462 14.209 18.185 1.00 72.88 367 ALA A N 1
ATOM 2703 C CA . ALA A 1 367 ? -21.050 15.034 17.142 1.00 72.88 367 ALA A CA 1
ATOM 2704 C C . ALA A 1 367 ? -21.746 14.185 16.072 1.00 72.88 367 ALA A C 1
ATOM 2706 O O . ALA A 1 367 ? -22.852 14.524 15.665 1.00 72.88 367 ALA A O 1
ATOM 2707 N N . ALA A 1 368 ? -21.151 13.060 15.666 1.00 65.25 368 ALA A N 1
ATOM 2708 C CA . ALA A 1 368 ? -21.791 12.131 14.738 1.00 65.25 368 ALA A CA 1
ATOM 2709 C C . ALA A 1 368 ? -23.081 11.525 15.326 1.00 65.25 368 ALA A C 1
ATOM 2711 O O . ALA A 1 368 ? -24.115 11.502 14.659 1.00 65.25 368 ALA A O 1
ATOM 2712 N N . HIS A 1 369 ? -23.033 11.091 16.590 1.00 72.94 369 HIS A N 1
ATOM 2713 C CA . HIS A 1 369 ? -24.150 10.434 17.269 1.00 72.94 369 HIS A CA 1
ATOM 2714 C C . HIS A 1 369 ? -25.310 11.384 17.607 1.00 72.94 369 HIS A C 1
ATOM 2716 O O . HIS A 1 369 ? -26.457 11.115 17.264 1.00 72.94 369 HIS A O 1
ATOM 2722 N N . ALA A 1 370 ? -25.014 12.490 18.289 1.00 72.75 370 ALA A N 1
ATOM 2723 C CA . ALA A 1 370 ? -26.001 13.400 18.865 1.00 72.75 370 ALA A CA 1
ATOM 2724 C C . ALA A 1 370 ? -26.242 14.659 18.020 1.00 72.75 370 ALA A C 1
ATOM 2726 O O . ALA A 1 370 ? -27.056 15.496 18.404 1.00 72.75 370 ALA A O 1
ATOM 2727 N N . GLN A 1 371 ? -25.518 14.828 16.903 1.00 69.94 371 GLN A N 1
ATOM 2728 C CA . GLN A 1 371 ? -25.583 16.023 16.048 1.00 69.94 371 GLN A CA 1
ATOM 2729 C C . GLN A 1 371 ? -25.288 17.326 16.823 1.00 69.94 371 GLN A C 1
ATOM 2731 O O . GLN A 1 371 ? -25.766 18.404 16.473 1.00 69.94 371 GLN A O 1
ATOM 2736 N N . ALA A 1 372 ? -24.493 17.234 17.896 1.00 70.94 372 ALA A N 1
ATOM 2737 C CA . ALA A 1 372 ? -24.168 18.341 18.790 1.00 70.94 372 ALA A CA 1
ATOM 2738 C C . ALA A 1 372 ? -22.725 18.248 19.300 1.00 70.94 372 ALA A C 1
ATOM 2740 O O . ALA A 1 372 ? -22.169 17.162 19.455 1.00 70.94 372 ALA A O 1
ATOM 2741 N N . LEU A 1 373 ? -22.112 19.393 19.607 1.00 76.50 373 LEU A N 1
ATOM 2742 C CA . LEU A 1 373 ? -20.789 19.431 20.232 1.00 76.50 373 LEU A CA 1
ATOM 2743 C C . LEU A 1 373 ? -20.913 19.271 21.750 1.00 76.50 373 LEU A C 1
ATOM 2745 O O . LEU A 1 373 ? -21.677 19.990 22.392 1.00 76.50 373 LEU A O 1
ATOM 2749 N N . ALA A 1 374 ? -20.124 18.364 22.330 1.00 84.56 374 ALA A N 1
ATOM 2750 C CA . ALA A 1 374 ? -20.019 18.246 23.780 1.00 84.56 374 ALA A CA 1
ATOM 2751 C C . ALA A 1 374 ? -19.329 19.498 24.361 1.00 84.56 374 ALA A C 1
ATOM 2753 O O . ALA A 1 374 ? -18.239 19.848 23.889 1.00 84.56 374 ALA A O 1
ATOM 2754 N N . PRO A 1 375 ? -19.921 20.179 25.362 1.00 90.69 375 PRO A N 1
ATOM 2755 C CA . PRO A 1 375 ? -19.280 21.315 26.007 1.00 90.69 375 PRO A CA 1
ATOM 2756 C C . PRO A 1 375 ? -18.061 20.840 26.798 1.00 90.69 375 PRO A C 1
ATOM 2758 O O . PRO A 1 375 ? -18.102 19.803 27.461 1.00 90.69 375 PRO A O 1
ATOM 2761 N N . GLU A 1 376 ? -16.981 21.612 26.735 1.00 95.50 376 GLU A N 1
ATOM 2762 C CA . GLU A 1 376 ? -15.707 21.281 27.366 1.00 95.50 376 GLU A CA 1
ATOM 2763 C C . GLU A 1 376 ? -15.364 22.312 28.444 1.00 95.50 376 GLU A C 1
ATOM 2765 O O . GLU A 1 376 ? -15.508 23.515 28.221 1.00 95.50 376 GLU A O 1
ATOM 2770 N N . LEU A 1 377 ? -14.904 21.843 29.603 1.00 96.75 377 LEU A N 1
ATOM 2771 C CA . LEU A 1 377 ? -14.368 22.672 30.680 1.00 96.75 377 LEU A CA 1
ATOM 2772 C C . LEU A 1 377 ? -12.919 22.269 31.002 1.00 96.75 377 LEU A C 1
ATOM 2774 O O . LEU A 1 377 ? -12.545 21.105 30.818 1.00 96.75 377 LEU A O 1
ATOM 2778 N N . PRO A 1 378 ? -12.089 23.206 31.499 1.00 94.94 378 PRO A N 1
ATOM 2779 C CA . PRO A 1 378 ? -10.758 22.866 31.987 1.00 94.94 378 PRO A CA 1
ATOM 2780 C C . PRO A 1 378 ? -10.851 21.977 33.233 1.00 94.94 378 PRO A C 1
ATOM 2782 O O . PRO A 1 378 ? -11.809 22.055 34.003 1.00 94.94 378 PRO A O 1
ATOM 2785 N N . ASP A 1 379 ? -9.819 21.175 33.493 1.00 96.94 379 ASP A N 1
ATOM 2786 C CA . ASP A 1 379 ? -9.736 20.352 34.706 1.00 96.94 379 ASP A CA 1
ATOM 2787 C C . ASP A 1 379 ? -9.518 21.162 35.997 1.00 96.94 379 ASP A C 1
ATOM 2789 O O . ASP A 1 379 ? -9.519 20.605 37.092 1.00 96.94 379 ASP A O 1
ATOM 2793 N N . THR A 1 380 ? -9.415 22.487 35.886 1.00 96.88 380 THR A N 1
ATOM 2794 C CA . THR A 1 380 ? -9.442 23.439 37.002 1.00 96.88 380 THR A CA 1
ATOM 2795 C C . THR A 1 380 ? -10.847 23.932 37.360 1.00 96.88 380 THR A C 1
ATOM 2797 O O . THR A 1 380 ? -10.986 24.637 38.362 1.00 96.88 380 THR A O 1
ATOM 2800 N N . ALA A 1 381 ? -11.883 23.564 36.593 1.00 96.50 381 ALA A N 1
ATOM 2801 C CA . ALA A 1 381 ? -13.256 24.011 36.821 1.00 96.50 381 ALA A CA 1
ATOM 2802 C C . ALA A 1 381 ? -13.722 23.725 38.259 1.00 96.50 381 ALA A C 1
ATOM 2804 O O . ALA A 1 381 ? -13.479 22.650 38.819 1.00 96.50 381 ALA A O 1
ATOM 2805 N N . GLY A 1 382 ? -14.386 24.694 38.885 1.00 96.88 382 GLY A N 1
ATOM 2806 C CA . GLY A 1 382 ? -14.888 24.603 40.253 1.00 96.88 382 GLY A CA 1
ATOM 2807 C C . GLY A 1 382 ? -16.168 23.761 40.376 1.00 96.88 382 GLY A C 1
ATOM 2808 O O . GLY A 1 382 ? -16.854 23.516 39.385 1.00 96.88 382 GLY A O 1
ATOM 2809 N N . PRO A 1 383 ? -16.559 23.344 41.598 1.00 95.50 383 PRO A N 1
ATOM 2810 C CA . PRO A 1 383 ? -17.798 22.591 41.820 1.00 95.50 383 PRO A CA 1
ATOM 2811 C C . PRO A 1 383 ? -19.060 23.276 41.276 1.00 95.50 383 PRO A C 1
ATOM 2813 O O . PRO A 1 383 ? -19.955 22.594 40.787 1.00 95.50 383 PRO A O 1
ATOM 2816 N N . ALA A 1 384 ? -19.117 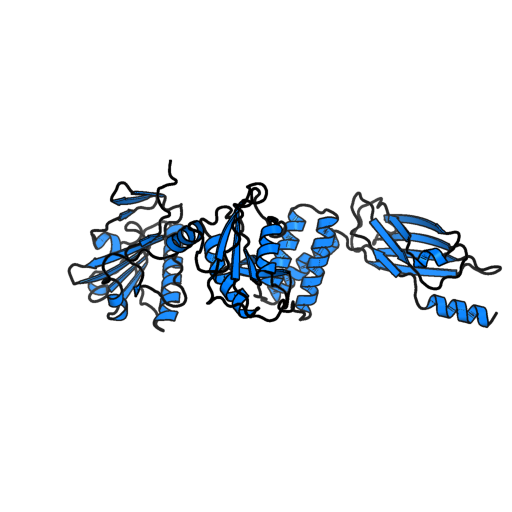24.613 41.317 1.00 95.88 384 ALA A N 1
ATOM 2817 C CA . ALA A 1 384 ? -20.242 25.388 40.796 1.00 95.88 384 ALA A CA 1
ATOM 2818 C C . ALA A 1 384 ? -20.393 25.269 39.268 1.00 95.88 384 ALA A C 1
ATOM 2820 O O . ALA A 1 384 ? -21.509 25.156 38.773 1.00 95.88 384 ALA A O 1
ATOM 2821 N N . GLU A 1 385 ? -19.284 25.234 38.523 1.00 95.62 385 GLU A N 1
ATOM 2822 C CA . GLU A 1 385 ? -19.288 25.089 37.058 1.00 95.62 385 GLU A CA 1
ATOM 2823 C C . GLU A 1 385 ? -19.665 23.667 36.620 1.00 95.62 385 GLU A C 1
ATOM 2825 O O . GLU A 1 385 ? -20.233 23.461 35.548 1.00 95.62 385 GLU A O 1
ATOM 2830 N N . LEU A 1 386 ? -19.356 22.682 37.467 1.00 95.06 386 LEU A N 1
ATOM 2831 C CA . LEU A 1 386 ? -19.655 21.272 37.233 1.00 95.06 386 LEU A CA 1
ATOM 2832 C C . LEU A 1 386 ? -21.066 20.877 37.687 1.00 95.06 386 LEU A C 1
ATOM 2834 O O . LEU A 1 386 ? -21.497 19.769 37.378 1.00 95.06 386 LEU A O 1
ATOM 2838 N N . ALA A 1 387 ? -21.768 21.712 38.456 1.00 93.81 387 ALA A N 1
ATOM 2839 C CA . ALA A 1 387 ? -23.037 21.358 39.086 1.00 93.81 387 ALA A CA 1
ATOM 2840 C C . ALA A 1 387 ? -24.137 21.026 38.060 1.00 93.81 387 ALA A C 1
ATOM 2842 O O . ALA A 1 387 ? -24.248 21.655 37.009 1.00 93.81 387 ALA A O 1
ATOM 2843 N N . GLY A 1 388 ? -24.967 20.024 38.375 1.00 91.19 388 GLY A N 1
ATOM 2844 C CA . GLY A 1 388 ? -26.139 19.656 37.567 1.00 91.19 388 GLY A CA 1
ATOM 2845 C C . GLY A 1 388 ? -25.839 18.965 36.231 1.00 91.19 388 GLY A C 1
ATOM 2846 O O . GLY A 1 388 ? -26.762 18.747 35.453 1.00 91.19 388 GLY A O 1
ATOM 2847 N N . ARG A 1 389 ? -24.577 18.613 35.951 1.00 92.69 389 ARG A N 1
ATOM 2848 C CA . ARG A 1 389 ? -24.164 17.951 34.702 1.00 92.69 389 ARG A CA 1
ATOM 2849 C C . ARG A 1 389 ? -23.503 16.609 34.966 1.00 92.69 389 ARG A C 1
ATOM 2851 O O . ARG A 1 389 ? -22.702 16.493 35.897 1.00 92.69 389 ARG A O 1
ATOM 2858 N N . ASN A 1 390 ? -23.785 15.624 34.120 1.00 94.31 390 ASN A N 1
ATOM 2859 C CA . ASN A 1 390 ? -22.962 14.420 34.054 1.00 94.31 390 ASN A CA 1
ATOM 2860 C C . ASN A 1 390 ? -21.547 14.786 33.578 1.00 94.31 390 ASN A C 1
ATOM 2862 O O . ASN A 1 390 ? -21.339 15.826 32.946 1.00 94.31 390 ASN A O 1
ATOM 2866 N N . LEU A 1 391 ? -20.560 13.948 33.875 1.00 96.00 391 LEU A N 1
ATOM 2867 C CA . LEU A 1 391 ? -19.159 14.262 33.608 1.00 96.00 391 LEU A CA 1
ATOM 2868 C C . LEU A 1 391 ? -18.527 13.206 32.709 1.00 96.00 391 LEU A C 1
ATOM 2870 O O . LEU A 1 391 ? -18.661 12.015 32.969 1.00 96.00 391 LEU A O 1
ATOM 2874 N N . VAL A 1 392 ? -17.800 13.647 31.685 1.00 95.31 392 VAL A N 1
ATOM 2875 C CA . VAL A 1 392 ? -16.862 12.805 30.936 1.00 95.31 392 VAL A CA 1
ATOM 2876 C C . VAL A 1 392 ? -15.459 13.311 31.245 1.00 95.31 392 VAL A C 1
ATOM 2878 O O . VAL A 1 392 ? -15.112 14.433 30.892 1.00 95.31 392 VAL A O 1
ATOM 2881 N N . LEU A 1 393 ? -14.662 12.521 31.952 1.00 97.06 393 LEU A N 1
ATOM 2882 C CA . LEU A 1 393 ? -13.345 12.897 32.453 1.00 97.06 393 LEU A CA 1
ATOM 2883 C C . LEU A 1 393 ? -12.275 12.195 31.616 1.00 97.06 393 LEU A C 1
ATOM 2885 O O . LEU A 1 393 ? -12.221 10.968 31.590 1.00 97.06 393 LEU A O 1
ATOM 2889 N N . ILE A 1 394 ? -11.427 12.966 30.934 1.00 96.19 394 ILE A N 1
ATOM 2890 C CA . ILE A 1 394 ? -10.332 12.434 30.116 1.00 96.19 394 ILE A CA 1
ATOM 2891 C C . ILE A 1 394 ? -9.015 12.493 30.890 1.00 96.19 394 ILE A C 1
ATOM 2893 O O . ILE A 1 394 ? -8.634 13.561 31.386 1.00 96.19 394 ILE A O 1
ATOM 2897 N N . GLY A 1 395 ? -8.317 11.361 30.946 1.00 94.62 395 GLY A N 1
ATOM 2898 C CA . GLY A 1 395 ? -7.037 11.166 31.617 1.00 94.62 395 GLY A CA 1
ATOM 2899 C C . GLY A 1 395 ? -7.149 10.397 32.938 1.00 94.62 395 GLY A C 1
ATOM 2900 O O . GLY A 1 395 ? -8.206 9.910 33.331 1.00 94.62 395 GLY A O 1
ATOM 2901 N N . ASN A 1 396 ? -6.024 10.293 33.640 1.00 93.69 396 ASN A N 1
ATOM 2902 C CA . ASN A 1 396 ? -5.916 9.667 34.962 1.00 93.69 396 ASN A CA 1
ATOM 2903 C C . ASN A 1 396 ? -6.054 10.707 36.105 1.00 93.69 396 ASN A C 1
ATOM 2905 O O . ASN A 1 396 ? -5.986 11.914 35.829 1.00 93.69 396 ASN A O 1
ATOM 2909 N N . PRO A 1 397 ? -6.165 10.287 37.386 1.00 94.31 397 PRO A N 1
ATOM 2910 C CA . PRO A 1 397 ? -6.268 11.209 38.525 1.00 94.31 397 PRO A CA 1
ATOM 2911 C C . PRO A 1 397 ? -5.098 12.197 38.664 1.00 94.31 397 PRO A C 1
ATOM 2913 O O . PRO A 1 397 ? -5.280 13.308 39.147 1.00 94.31 397 PRO A O 1
ATOM 2916 N N . ARG A 1 398 ? -3.889 11.845 38.215 1.00 92.19 398 ARG A N 1
ATOM 2917 C CA . ARG A 1 398 ? -2.732 12.754 38.230 1.00 92.19 398 ARG A CA 1
ATOM 2918 C C . ARG A 1 398 ? -2.827 13.836 37.150 1.00 92.19 398 ARG A C 1
ATOM 2920 O O . ARG A 1 398 ? -2.370 14.956 37.360 1.00 92.19 398 ARG A O 1
ATOM 2927 N N . SER A 1 399 ? -3.399 13.501 35.999 1.00 93.62 399 SER A N 1
ATOM 2928 C CA . SER A 1 399 ? -3.554 14.411 34.867 1.00 93.62 399 SER A CA 1
ATOM 2929 C C . SER A 1 399 ? -4.831 15.242 34.931 1.00 93.62 399 SER A C 1
ATOM 2931 O O . SER A 1 399 ? -4.844 16.301 34.327 1.00 93.62 399 SER A O 1
ATOM 2933 N N . ASN A 1 400 ? -5.880 14.792 35.626 1.00 97.31 400 ASN A N 1
ATOM 2934 C CA . ASN A 1 400 ? -7.194 15.436 35.659 1.00 97.31 400 ASN A CA 1
ATOM 2935 C C . ASN A 1 400 ? -7.576 15.817 37.098 1.00 97.31 400 ASN A C 1
ATOM 2937 O O . ASN A 1 400 ? -7.999 14.972 37.890 1.00 97.31 400 ASN A O 1
ATOM 2941 N N . ALA A 1 401 ? -7.440 17.103 37.438 1.00 97.00 401 ALA A N 1
ATOM 2942 C CA . ALA A 1 401 ? -7.665 17.581 38.805 1.00 97.00 401 ALA A CA 1
ATOM 2943 C C . ALA A 1 401 ? -9.132 17.471 39.269 1.00 97.00 401 ALA A C 1
ATOM 2945 O O . ALA A 1 401 ? -9.380 17.296 40.465 1.00 97.00 401 ALA A O 1
ATOM 2946 N N . VAL A 1 402 ? -10.109 17.492 38.351 1.00 97.75 402 VAL A N 1
ATOM 2947 C CA . VAL A 1 402 ? -11.512 17.191 38.688 1.00 97.75 402 VAL A CA 1
ATOM 2948 C C . VAL A 1 402 ? -11.653 15.737 39.125 1.00 97.75 402 VAL A C 1
ATOM 2950 O O . VAL A 1 402 ? -12.227 15.495 40.183 1.00 97.75 402 VAL A O 1
ATOM 2953 N N . LEU A 1 403 ? -11.097 14.784 38.368 1.00 96.81 403 LEU A N 1
ATOM 2954 C CA . LEU A 1 403 ? -11.143 13.361 38.722 1.00 96.81 403 LEU A CA 1
ATOM 2955 C C . LEU A 1 403 ? -10.516 13.100 40.099 1.00 96.81 403 LEU A C 1
ATOM 2957 O O . LEU A 1 403 ? -11.139 12.443 40.931 1.00 96.81 403 LEU A O 1
ATOM 2961 N N . ALA A 1 404 ? -9.337 13.667 40.373 1.00 95.56 404 ALA A N 1
ATOM 2962 C CA . ALA A 1 404 ? -8.700 13.550 41.686 1.00 95.56 404 ALA A CA 1
ATOM 2963 C C . ALA A 1 404 ? -9.570 14.106 42.821 1.00 95.56 404 ALA A C 1
ATOM 2965 O O . ALA A 1 404 ? -9.693 13.483 43.873 1.00 95.56 404 ALA A O 1
ATOM 2966 N N . ARG A 1 405 ? -10.190 15.274 42.613 1.00 96.75 405 ARG A N 1
ATOM 2967 C CA . ARG A 1 405 ? -10.999 15.950 43.637 1.00 96.75 405 ARG A CA 1
ATOM 2968 C C . ARG A 1 405 ? -12.313 15.231 43.937 1.00 96.75 405 ARG A C 1
ATOM 2970 O O . ARG A 1 405 ? -12.803 15.340 45.056 1.00 96.75 405 ARG A O 1
ATOM 2977 N N . LEU A 1 406 ? -12.895 14.534 42.960 1.00 96.06 406 LEU A N 1
ATOM 2978 C CA . LEU A 1 406 ? -14.155 13.811 43.152 1.00 96.06 406 LEU A CA 1
ATOM 2979 C C . LEU A 1 406 ? -14.022 12.622 44.113 1.00 96.06 406 LEU A C 1
ATOM 2981 O O . LEU A 1 406 ? -15.034 12.219 44.676 1.00 96.06 406 LEU A O 1
ATOM 2985 N N . GLY A 1 407 ? -12.810 12.080 44.307 1.00 93.75 407 GLY A N 1
ATOM 2986 C CA . GLY A 1 407 ? -12.563 11.001 45.269 1.00 93.75 407 GLY A CA 1
ATOM 2987 C C . GLY A 1 407 ? -13.424 9.762 45.016 1.00 93.75 407 GLY A C 1
ATOM 2988 O O . GLY A 1 407 ? -13.944 9.176 45.961 1.00 93.75 407 GLY A O 1
ATOM 2989 N N . LEU A 1 408 ? -13.634 9.418 43.742 1.00 93.38 408 LEU A N 1
ATOM 2990 C CA . LEU A 1 408 ? -14.499 8.309 43.347 1.00 93.38 408 LEU A CA 1
ATOM 2991 C C . LEU A 1 408 ? -13.928 6.980 43.844 1.00 93.38 408 LEU A C 1
ATOM 2993 O O . LEU A 1 408 ? -12.736 6.718 43.679 1.00 93.38 408 LEU A O 1
ATOM 2997 N N . ASP A 1 409 ? -14.798 6.137 44.394 1.00 91.25 409 ASP A N 1
ATOM 2998 C CA . ASP A 1 409 ? -14.470 4.749 44.702 1.00 91.25 409 ASP A CA 1
ATOM 2999 C C . ASP A 1 409 ? -14.512 3.939 43.401 1.00 91.25 409 ASP A C 1
ATOM 3001 O O . ASP A 1 409 ? -15.580 3.592 42.892 1.00 91.25 409 ASP A O 1
ATOM 3005 N N . LEU A 1 410 ? -13.342 3.759 42.787 1.00 89.94 410 LEU A N 1
ATOM 3006 C CA . LEU A 1 410 ? -13.190 3.086 41.502 1.00 89.94 410 LEU A CA 1
ATOM 3007 C C . LEU A 1 410 ? -12.610 1.687 41.711 1.00 89.94 410 LEU A C 1
ATOM 3009 O O . LEU A 1 410 ? -11.693 1.521 42.516 1.00 89.94 410 LEU A O 1
ATOM 3013 N N . PRO A 1 411 ? -13.040 0.690 40.917 1.00 85.12 411 PRO A N 1
ATOM 3014 C CA . PRO A 1 411 ? -12.483 -0.657 41.005 1.00 85.12 411 PRO A CA 1
ATOM 3015 C C . PRO A 1 411 ? -11.005 -0.700 40.595 1.00 85.12 411 PRO A C 1
ATOM 3017 O O . PRO A 1 411 ? -10.310 -1.655 40.904 1.00 85.12 411 PRO A O 1
ATOM 3020 N N . VAL A 1 412 ? -10.494 0.309 39.889 1.00 85.88 412 VAL A N 1
ATOM 3021 C CA . VAL A 1 412 ? -9.104 0.351 39.431 1.00 85.88 412 VAL A CA 1
ATOM 3022 C C . VAL A 1 412 ? -8.451 1.640 39.893 1.00 85.88 412 VAL A C 1
ATOM 3024 O O . VAL A 1 412 ? -9.047 2.713 39.850 1.00 85.88 412 VAL A O 1
ATOM 3027 N N . THR A 1 413 ? -7.193 1.526 40.295 1.00 88.81 413 THR A N 1
ATOM 3028 C CA . THR A 1 413 ? -6.290 2.645 40.555 1.00 88.81 413 THR A CA 1
ATOM 3029 C C . THR A 1 413 ? -5.216 2.639 39.482 1.00 88.81 413 THR A C 1
ATOM 3031 O O . THR A 1 413 ? -4.715 1.584 39.103 1.00 88.81 413 THR A O 1
ATOM 3034 N N . TRP A 1 414 ? -4.867 3.796 38.933 1.00 91.00 414 TRP A N 1
ATOM 3035 C CA . TRP A 1 414 ? -3.821 3.855 37.920 1.00 91.00 414 TRP A CA 1
ATOM 3036 C C . TRP A 1 414 ? -3.074 5.180 37.962 1.00 91.00 414 TRP A C 1
ATOM 3038 O O . TRP A 1 414 ? -3.629 6.221 38.320 1.00 91.00 414 TRP A O 1
ATOM 3048 N N . ASP A 1 415 ? -1.794 5.127 37.606 1.00 83.56 415 ASP A N 1
ATOM 3049 C CA . ASP A 1 415 ? -0.906 6.283 37.546 1.00 83.56 415 ASP A CA 1
ATOM 3050 C C . ASP A 1 415 ? -0.318 6.449 36.132 1.00 83.56 415 ASP A C 1
ATOM 3052 O O . ASP A 1 415 ? -0.902 6.012 35.149 1.00 83.56 415 ASP A O 1
ATOM 3056 N N . HIS A 1 416 ? 0.818 7.125 35.969 1.00 79.19 416 HIS A N 1
ATOM 3057 C CA . HIS A 1 416 ? 1.490 7.253 34.671 1.00 79.19 416 HIS A CA 1
ATOM 3058 C C . HIS A 1 416 ? 2.143 5.956 34.142 1.00 79.19 416 HIS A C 1
ATOM 3060 O O . HIS A 1 416 ? 2.492 5.898 32.964 1.00 79.19 416 HIS A O 1
ATOM 3066 N N . ARG A 1 417 ? 2.323 4.924 34.976 1.00 82.69 417 ARG A N 1
ATOM 3067 C CA . ARG A 1 417 ? 3.052 3.690 34.638 1.00 82.69 417 ARG A CA 1
ATOM 3068 C C . ARG A 1 417 ? 2.177 2.454 34.677 1.00 82.69 417 ARG A C 1
ATOM 3070 O O . ARG A 1 417 ? 2.314 1.613 33.795 1.00 82.69 417 ARG A O 1
ATOM 3077 N N . LEU A 1 418 ? 1.322 2.333 35.683 1.00 86.44 418 LEU A N 1
ATOM 3078 C CA . LEU A 1 418 ? 0.654 1.088 36.027 1.00 86.44 418 LEU A CA 1
ATOM 3079 C C . LEU A 1 418 ? -0.835 1.323 36.272 1.00 86.44 418 LEU A C 1
ATOM 3081 O O . LEU A 1 418 ? -1.219 2.333 36.858 1.00 86.44 418 LEU A O 1
ATOM 3085 N N . ALA A 1 419 ? -1.657 0.377 35.833 1.00 88.06 419 ALA A N 1
ATOM 3086 C CA . ALA A 1 419 ? -3.045 0.242 36.245 1.00 88.06 419 ALA A CA 1
ATOM 3087 C C . ALA A 1 419 ? -3.188 -1.025 37.089 1.00 88.06 419 ALA A C 1
ATOM 3089 O O . ALA A 1 419 ? -2.783 -2.099 36.645 1.00 88.06 419 ALA A O 1
ATOM 3090 N N . SER A 1 420 ? -3.769 -0.885 38.277 1.00 86.75 420 SER A N 1
ATOM 3091 C CA . SER A 1 420 ? -3.951 -1.947 39.261 1.00 86.75 420 SER A CA 1
ATOM 3092 C C . SER A 1 420 ? -5.411 -2.046 39.682 1.00 86.75 420 SER A C 1
ATOM 3094 O O . SER A 1 420 ? -6.044 -1.032 39.977 1.00 86.75 420 SER A O 1
ATOM 3096 N N . GLY A 1 421 ? -5.949 -3.259 39.729 1.00 86.44 421 GLY A N 1
ATOM 3097 C CA . GLY A 1 421 ? -7.365 -3.514 40.006 1.00 86.44 421 GLY A CA 1
ATOM 3098 C C . GLY A 1 421 ? -7.583 -4.618 41.042 1.00 86.44 421 GLY A C 1
ATOM 3099 O O . GLY A 1 421 ? -6.616 -5.083 41.653 1.00 86.44 421 GLY A O 1
ATOM 3100 N N . PRO A 1 422 ? -8.838 -5.055 41.247 1.00 80.69 422 PRO A N 1
ATOM 3101 C CA . PRO A 1 422 ? -9.159 -6.224 42.054 1.00 80.69 422 PRO A CA 1
ATOM 3102 C C . PRO A 1 422 ? -8.430 -7.472 41.543 1.00 80.69 422 PRO A C 1
ATOM 3104 O O . PRO A 1 422 ? -7.919 -7.515 40.423 1.00 80.69 422 PRO A O 1
ATOM 3107 N N . ASP A 1 423 ? -8.362 -8.489 42.400 1.00 83.81 423 ASP A N 1
ATOM 3108 C CA . ASP A 1 423 ? -7.783 -9.803 42.090 1.00 83.81 423 ASP A CA 1
ATOM 3109 C C . ASP A 1 423 ? -6.282 -9.785 41.739 1.00 83.81 423 ASP A C 1
ATOM 3111 O O . ASP A 1 423 ? -5.760 -10.700 41.104 1.00 83.81 423 ASP A O 1
ATOM 3115 N N . GLY A 1 424 ? -5.562 -8.744 42.176 1.00 81.19 424 GLY A N 1
ATOM 3116 C CA . GLY A 1 424 ? -4.125 -8.598 41.929 1.00 81.19 424 GLY A CA 1
ATOM 3117 C C . GLY A 1 424 ? -3.787 -8.206 40.489 1.00 81.19 424 GLY A C 1
ATOM 3118 O O . GLY A 1 424 ? -2.632 -8.332 40.080 1.00 81.19 424 GLY A O 1
ATOM 3119 N N . PHE A 1 425 ? -4.776 -7.732 39.723 1.00 79.06 425 PHE A N 1
ATOM 3120 C CA . PHE A 1 425 ? -4.565 -7.221 38.377 1.00 79.06 425 PHE A CA 1
ATOM 3121 C C . PHE A 1 425 ? -3.548 -6.069 38.379 1.00 79.06 425 PHE A C 1
ATOM 3123 O O . PHE A 1 425 ? -3.649 -5.150 39.193 1.00 79.06 425 PHE A O 1
ATOM 3130 N N . SER A 1 426 ? -2.589 -6.114 37.452 1.00 82.94 426 SER A N 1
ATOM 3131 C CA . SER A 1 426 ? -1.541 -5.108 37.281 1.00 82.94 426 SER A CA 1
ATOM 3132 C C . SER A 1 426 ? -1.053 -5.108 35.829 1.00 82.94 426 SER A C 1
ATOM 3134 O O . SER A 1 426 ? -0.577 -6.134 35.343 1.00 82.94 426 SER A O 1
ATOM 3136 N N . ALA A 1 427 ? -1.168 -3.980 35.123 1.00 80.31 427 ALA A N 1
ATOM 3137 C CA . ALA A 1 427 ? -0.662 -3.828 33.755 1.00 80.31 427 ALA A CA 1
ATOM 3138 C C . ALA A 1 427 ? 0.045 -2.493 33.538 1.00 80.31 427 ALA A C 1
ATOM 3140 O O . ALA A 1 427 ? -0.356 -1.456 34.072 1.00 80.31 427 ALA A O 1
ATOM 3141 N N . LEU A 1 428 ? 1.081 -2.509 32.696 1.00 81.50 428 LEU A N 1
ATOM 3142 C CA . LEU A 1 428 ? 1.757 -1.292 32.263 1.00 81.50 428 LEU A CA 1
ATOM 3143 C C . LEU A 1 428 ? 0.828 -0.470 31.367 1.00 81.50 428 LEU A C 1
ATOM 3145 O O . LEU A 1 428 ? 0.346 -0.954 30.351 1.00 81.50 428 LEU A O 1
ATOM 3149 N N . ARG A 1 429 ? 0.640 0.817 31.655 1.00 81.31 429 ARG A N 1
ATOM 3150 C CA . ARG A 1 429 ? -0.139 1.699 30.766 1.00 81.31 429 ARG A CA 1
ATOM 3151 C C . ARG A 1 429 ? 0.496 1.873 29.391 1.00 81.31 429 ARG A C 1
ATOM 3153 O O . ARG A 1 429 ? -0.204 2.130 28.417 1.00 81.31 429 ARG A O 1
ATOM 3160 N N . SER A 1 430 ? 1.813 1.701 29.287 1.00 71.75 430 SER A N 1
ATOM 3161 C CA . SER A 1 430 ? 2.517 1.742 28.004 1.00 71.75 430 SER A CA 1
ATOM 3162 C C . SER A 1 430 ? 2.173 0.571 27.084 1.00 71.75 430 SER A C 1
ATOM 3164 O O . SER A 1 430 ? 2.421 0.681 25.889 1.00 71.75 430 SER A O 1
ATOM 3166 N N . SER A 1 431 ? 1.597 -0.527 27.595 1.00 69.00 431 SER A N 1
ATOM 3167 C CA . SER A 1 431 ? 1.107 -1.626 26.751 1.00 69.00 431 SER A CA 1
ATOM 3168 C C . SER A 1 431 ? -0.255 -1.323 26.111 1.00 69.00 431 SER A C 1
ATOM 3170 O O . SER A 1 431 ? -0.862 -2.207 25.519 1.00 69.00 431 SER A O 1
ATOM 3172 N N . GLY A 1 432 ? -0.741 -0.082 26.231 1.00 62.28 432 GLY A N 1
ATOM 3173 C CA . GLY A 1 432 ? -1.906 0.424 25.512 1.00 62.28 432 GLY A CA 1
ATOM 3174 C C . GLY A 1 432 ? -3.301 0.045 26.028 1.00 62.28 432 GLY A C 1
ATOM 3175 O O . GLY A 1 432 ? -4.221 0.139 25.214 1.00 62.28 432 GLY A O 1
ATOM 3176 N N . PRO A 1 433 ? -3.541 -0.347 27.301 1.00 66.94 433 PRO A N 1
ATOM 3177 C CA . PRO A 1 433 ? -4.910 -0.571 27.744 1.00 66.94 433 PRO A CA 1
ATOM 3178 C C . PRO A 1 433 ? -5.699 0.742 27.706 1.00 66.94 433 PRO A C 1
ATOM 3180 O O . PRO A 1 433 ? -5.299 1.745 28.304 1.00 66.94 433 PRO A O 1
ATOM 3183 N N . ALA A 1 434 ? -6.829 0.733 27.004 1.00 80.69 434 ALA A N 1
ATOM 3184 C CA . ALA A 1 434 ? -7.816 1.796 27.114 1.00 80.69 434 ALA A CA 1
ATOM 3185 C C . ALA A 1 434 ? -8.628 1.567 28.397 1.00 80.69 434 ALA A C 1
ATOM 3187 O O . ALA A 1 434 ? -9.181 0.486 28.618 1.00 80.69 434 ALA A O 1
ATOM 3188 N N . ILE A 1 435 ? -8.693 2.577 29.257 1.00 85.38 435 ILE A N 1
ATOM 3189 C CA . ILE A 1 435 ? -9.478 2.544 30.490 1.00 85.38 435 ILE A CA 1
ATOM 3190 C C . ILE A 1 435 ? -10.781 3.286 30.216 1.00 85.38 435 ILE A C 1
ATOM 3192 O O . ILE A 1 435 ? -10.756 4.467 29.873 1.00 85.38 435 ILE A O 1
ATOM 3196 N N . ALA A 1 436 ? -11.907 2.591 30.372 1.00 87.75 436 ALA A N 1
ATOM 3197 C CA . ALA A 1 436 ? -13.242 3.169 30.324 1.00 87.75 436 ALA A CA 1
ATOM 3198 C C . ALA A 1 436 ? -14.033 2.720 31.561 1.00 87.75 436 ALA A C 1
ATOM 3200 O O . ALA A 1 436 ? -14.435 1.559 31.661 1.00 87.75 436 ALA A O 1
ATOM 3201 N N . LEU A 1 437 ? -14.232 3.635 32.511 1.00 86.94 437 LEU A N 1
ATOM 3202 C CA . LEU A 1 437 ? -14.934 3.362 33.771 1.00 86.94 437 LEU A CA 1
ATOM 3203 C C . LEU A 1 437 ? -16.172 4.240 33.891 1.00 86.94 437 LEU A C 1
ATOM 3205 O O . LEU A 1 437 ? -16.124 5.425 33.562 1.00 86.94 437 LEU A O 1
ATOM 3209 N N . SER A 1 438 ? -17.258 3.679 34.410 1.00 87.69 438 SER A N 1
ATOM 3210 C CA . SER A 1 438 ? -18.436 4.435 34.808 1.00 87.69 438 SER A CA 1
ATOM 3211 C C . SER A 1 438 ? -18.545 4.501 36.331 1.00 87.69 438 SER A C 1
ATOM 3213 O O . SER A 1 438 ? -18.178 3.575 37.049 1.00 87.69 438 SER A O 1
ATOM 3215 N N . ALA A 1 439 ? -19.023 5.630 36.837 1.00 90.19 439 ALA A N 1
ATOM 3216 C CA . ALA A 1 439 ? -19.284 5.840 38.253 1.00 90.19 439 ALA A CA 1
ATOM 3217 C C . ALA A 1 439 ? -20.509 6.741 38.439 1.00 90.19 439 ALA A C 1
ATOM 3219 O O . ALA A 1 439 ? -21.033 7.339 37.491 1.00 90.19 439 ALA A O 1
ATOM 3220 N N . ARG A 1 440 ? -20.971 6.850 39.684 1.00 91.75 440 ARG A N 1
ATOM 3221 C CA . ARG A 1 440 ? -22.034 7.772 40.086 1.00 91.75 440 ARG A CA 1
ATOM 3222 C C . ARG A 1 440 ? -21.528 8.670 41.203 1.00 91.75 440 ARG A C 1
ATOM 3224 O O . ARG A 1 440 ? -20.874 8.202 42.130 1.00 91.75 440 ARG A O 1
ATOM 3231 N N . LEU A 1 441 ? -21.838 9.957 41.107 1.00 93.31 441 LEU A N 1
ATOM 3232 C CA . LEU A 1 441 ? -21.654 10.890 42.213 1.00 93.31 441 LEU A CA 1
ATOM 3233 C C . LEU A 1 441 ? -22.722 10.654 43.285 1.00 93.31 441 LEU A C 1
ATOM 3235 O O . LEU A 1 441 ? -23.778 10.085 43.009 1.00 93.31 441 LEU A O 1
ATOM 3239 N N . ALA A 1 442 ? -22.475 11.152 44.498 1.00 92.50 442 ALA A N 1
ATOM 3240 C CA . ALA A 1 442 ? -23.436 11.073 45.601 1.00 92.50 442 ALA A CA 1
ATOM 3241 C C . ALA A 1 442 ? -24.789 11.744 45.278 1.00 92.50 442 ALA A C 1
ATOM 3243 O O . ALA A 1 442 ? -25.814 11.359 45.828 1.00 92.50 442 ALA A O 1
ATOM 3244 N N . ASP A 1 443 ? -24.800 12.717 44.361 1.00 91.81 443 ASP A N 1
ATOM 3245 C CA . ASP A 1 443 ? -26.005 13.396 43.863 1.00 91.81 443 ASP A CA 1
ATOM 3246 C C . ASP A 1 443 ? -26.672 12.682 42.666 1.00 91.81 443 ASP A C 1
ATOM 3248 O O . ASP A 1 443 ? -27.577 13.225 42.037 1.00 91.81 443 ASP A O 1
ATOM 3252 N N . GLY A 1 444 ? -26.231 11.463 42.338 1.00 90.44 444 GLY A N 1
ATOM 3253 C CA . GLY A 1 444 ? -26.808 10.612 41.295 1.00 90.44 444 GLY A CA 1
ATOM 3254 C C . GLY A 1 444 ? -26.301 10.886 39.877 1.00 90.44 444 GLY A C 1
ATOM 3255 O O . GLY A 1 444 ? -26.604 10.108 38.963 1.00 90.44 444 GLY A O 1
ATOM 3256 N N . ARG A 1 445 ? -25.502 11.938 39.659 1.00 93.00 445 ARG A N 1
ATOM 3257 C CA . ARG A 1 445 ? -24.943 12.246 38.333 1.00 93.00 445 ARG A CA 1
ATOM 3258 C C . ARG A 1 445 ? -23.984 11.159 37.866 1.00 93.00 445 ARG A C 1
ATOM 3260 O O . ARG A 1 445 ? -23.243 10.578 38.659 1.00 93.00 445 ARG A O 1
ATOM 3267 N N . ALA A 1 446 ? -24.009 10.880 36.569 1.00 91.06 446 ALA A N 1
ATOM 3268 C CA . ALA A 1 446 ? -23.129 9.906 35.945 1.00 91.06 446 ALA A CA 1
ATOM 3269 C C . ALA A 1 446 ? -21.742 10.503 35.684 1.00 91.06 446 ALA A C 1
ATOM 3271 O O . ALA A 1 446 ? -21.609 11.670 35.304 1.00 91.06 446 ALA A O 1
ATOM 3272 N N . VAL A 1 447 ? -20.714 9.678 35.860 1.00 93.19 447 VAL A N 1
ATOM 3273 C CA . VAL A 1 447 ? -19.331 9.987 35.503 1.00 93.19 447 VAL A CA 1
ATOM 3274 C C . VAL A 1 447 ? -18.819 8.894 34.576 1.00 93.19 447 VAL A C 1
ATOM 3276 O O . VAL A 1 447 ? -18.939 7.716 34.895 1.00 93.19 447 VAL A O 1
ATOM 3279 N N . LEU A 1 448 ? -18.251 9.283 33.440 1.00 92.25 448 LEU A N 1
ATOM 3280 C CA . LEU A 1 448 ? -17.518 8.420 32.522 1.00 92.25 448 LEU A CA 1
ATOM 3281 C C . LEU A 1 448 ? -16.054 8.851 32.546 1.00 92.25 448 LEU A C 1
ATOM 3283 O O . LEU A 1 448 ? -15.757 10.022 32.340 1.00 92.25 448 LEU A O 1
ATOM 3287 N N . ILE A 1 449 ? -15.140 7.923 32.790 1.00 93.56 449 ILE A N 1
ATOM 3288 C CA . ILE A 1 449 ? -13.700 8.178 32.833 1.00 93.56 449 ILE A CA 1
ATOM 3289 C C . ILE A 1 449 ? -13.065 7.462 31.653 1.00 93.56 449 ILE A C 1
ATOM 3291 O O . ILE A 1 449 ? -13.287 6.264 31.485 1.00 93.56 449 ILE A O 1
ATOM 3295 N N . LEU A 1 450 ? -12.283 8.188 30.857 1.00 93.06 450 LEU A N 1
ATOM 3296 C CA . LEU A 1 450 ? -11.587 7.666 29.687 1.00 93.06 450 LEU A CA 1
ATOM 3297 C C . LEU A 1 450 ? -10.098 7.984 29.780 1.00 93.06 450 LEU A C 1
ATOM 3299 O O . LEU A 1 450 ? -9.718 9.141 29.944 1.00 93.06 450 LEU A O 1
ATOM 3303 N N . ASP A 1 451 ? -9.247 6.980 29.618 1.00 91.88 451 ASP A N 1
ATOM 3304 C CA . ASP A 1 451 ? -7.796 7.155 29.610 1.00 91.88 451 ASP A CA 1
ATOM 3305 C C . ASP A 1 451 ? -7.118 6.160 28.654 1.00 91.88 451 ASP A C 1
ATOM 3307 O O . ASP A 1 451 ? -7.615 5.057 28.430 1.00 91.88 451 ASP A O 1
ATOM 3311 N N . GLY A 1 452 ? -5.977 6.545 28.079 1.00 89.25 452 GLY A N 1
ATOM 3312 C CA . GLY A 1 452 ? -5.239 5.738 27.103 1.00 89.25 452 GLY A CA 1
ATOM 3313 C C . GLY A 1 452 ? -5.669 5.961 25.649 1.00 89.25 452 GLY A C 1
ATOM 3314 O O . GLY A 1 452 ? -5.934 7.086 25.224 1.00 89.25 452 GLY A O 1
ATOM 3315 N N . VAL A 1 453 ? -5.657 4.892 24.848 1.00 81.38 453 VAL A N 1
ATOM 3316 C CA . VAL A 1 453 ? -6.012 4.952 23.420 1.00 81.38 453 VAL A CA 1
ATOM 3317 C C . VAL A 1 453 ? -7.528 5.054 23.276 1.00 81.38 453 VAL A C 1
ATOM 3319 O O . VAL A 1 453 ? -8.268 4.373 23.981 1.00 81.38 453 VAL A O 1
ATOM 3322 N N . ALA A 1 454 ? -8.002 5.886 22.346 1.00 77.50 454 ALA A N 1
ATOM 3323 C CA . ALA A 1 454 ? -9.426 5.964 22.046 1.00 77.50 454 ALA A CA 1
ATOM 3324 C C . ALA A 1 454 ? -9.952 4.578 21.638 1.00 77.50 454 ALA A C 1
ATOM 3326 O O . ALA A 1 454 ? -9.442 4.004 20.670 1.00 77.50 454 ALA A O 1
ATOM 3327 N N . PRO A 1 455 ? -10.948 4.016 22.346 1.00 68.31 455 PRO A N 1
ATOM 3328 C CA . PRO A 1 455 ? -11.559 2.778 21.907 1.00 68.31 455 PRO A CA 1
ATOM 3329 C C . PRO A 1 455 ? -12.212 2.999 20.535 1.00 68.31 455 PRO A C 1
ATOM 3331 O O . PRO A 1 455 ? -12.639 4.113 20.227 1.00 68.31 455 PRO A O 1
ATOM 3334 N N . PRO A 1 456 ? -12.341 1.954 19.702 1.00 63.66 456 PRO A N 1
ATOM 3335 C CA . PRO A 1 456 ? -13.097 2.064 18.465 1.00 63.66 456 PRO A CA 1
ATOM 3336 C C . PRO A 1 456 ? -14.553 2.378 18.823 1.00 63.66 456 PRO A C 1
ATOM 3338 O O . PRO A 1 456 ? -15.264 1.523 19.366 1.00 63.66 456 PRO A O 1
ATOM 3341 N N . TRP A 1 457 ? -14.962 3.625 18.591 1.00 62.34 457 TRP A N 1
ATOM 3342 C CA . TRP A 1 457 ? -16.305 4.105 18.899 1.00 62.34 457 TRP A CA 1
ATOM 3343 C C . TRP A 1 457 ? -17.328 3.550 17.890 1.00 62.34 457 TRP A C 1
ATOM 3345 O O . TRP A 1 457 ? -18.402 3.157 18.301 1.00 62.34 457 TRP A O 1
ATOM 3355 N N . GLY A 1 458 ? -16.981 3.361 16.613 1.00 57.31 458 GLY A N 1
ATOM 3356 C CA . GLY A 1 458 ? -17.954 2.969 15.576 1.00 57.31 458 GLY A CA 1
ATOM 3357 C C . GLY A 1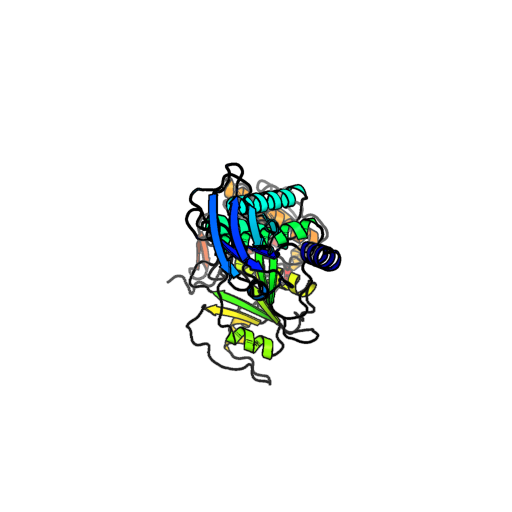 458 ? -18.857 4.136 15.140 1.00 57.31 458 GLY A C 1
ATOM 3358 O O . GLY A 1 458 ? -18.648 5.264 15.583 1.00 57.31 458 GLY A O 1
ATOM 3359 N N . ASP A 1 459 ? -19.844 3.872 14.272 1.00 43.69 459 ASP A N 1
ATOM 3360 C CA . ASP A 1 459 ? -20.700 4.901 13.629 1.00 43.69 459 ASP A CA 1
ATOM 3361 C C . ASP A 1 459 ? -21.743 5.548 14.561 1.00 43.69 459 ASP A C 1
ATOM 3363 O O . ASP A 1 459 ? -22.427 6.504 14.204 1.00 43.69 459 ASP A O 1
ATOM 3367 N N . GLY A 1 460 ? -21.835 5.073 15.795 1.00 48.50 460 GLY A N 1
ATOM 3368 C CA . GLY A 1 460 ? -22.496 5.761 16.891 1.00 48.50 460 GLY A CA 1
ATOM 3369 C C . GLY A 1 460 ? -21.720 5.428 18.146 1.00 48.50 460 GLY A C 1
ATOM 3370 O O . GLY A 1 460 ? -21.298 4.289 18.282 1.00 48.50 460 GLY A O 1
ATOM 3371 N N . LEU A 1 461 ? -21.504 6.395 19.042 1.00 52.16 461 LEU A N 1
ATOM 3372 C CA . LEU A 1 461 ? -20.994 6.134 20.389 1.00 52.16 461 LEU A CA 1
ATOM 3373 C C . LEU A 1 461 ? -21.881 5.051 21.024 1.00 52.16 461 LEU A C 1
ATOM 3375 O O . LEU A 1 461 ? -22.957 5.382 21.524 1.00 52.16 461 LEU A O 1
ATOM 3379 N N . PRO A 1 462 ? -21.486 3.762 21.041 1.00 49.62 462 PRO A N 1
ATOM 3380 C CA . PRO A 1 462 ? -22.279 2.681 21.579 1.00 49.62 462 PRO A CA 1
ATOM 3381 C C . PRO A 1 462 ? -21.930 2.676 23.060 1.00 49.62 462 PRO A C 1
ATOM 3383 O O . PRO A 1 462 ? -21.343 1.741 23.599 1.00 49.62 462 PRO A O 1
ATOM 3386 N N . LEU A 1 463 ? -22.184 3.821 23.693 1.00 48.91 463 LEU A N 1
ATOM 3387 C CA . LEU A 1 463 ? -22.065 3.986 25.119 1.00 48.91 463 LEU A CA 1
ATOM 3388 C C . LEU A 1 463 ? -23.118 3.097 25.773 1.00 48.91 463 LEU A C 1
ATOM 3390 O O . LEU A 1 463 ? -22.824 2.515 26.792 1.00 48.91 463 LEU A O 1
ATOM 3394 N N . ALA A 1 464 ? -24.286 2.872 25.166 1.00 39.31 464 ALA A N 1
ATOM 3395 C CA . ALA A 1 464 ? -25.337 2.031 25.743 1.00 39.31 464 ALA A CA 1
ATOM 3396 C C . ALA A 1 464 ? -24.903 0.580 26.065 1.00 39.31 464 ALA A C 1
ATOM 3398 O O . ALA A 1 464 ? -25.349 0.034 27.074 1.00 39.31 464 ALA A O 1
ATOM 3399 N N . ASP A 1 465 ? -23.982 -0.004 25.284 1.00 40.91 465 ASP A N 1
ATOM 3400 C CA . ASP A 1 465 ? -23.662 -1.442 25.353 1.00 40.91 465 ASP A CA 1
ATOM 3401 C C . ASP A 1 465 ? -22.312 -1.761 26.025 1.00 40.91 465 ASP A C 1
ATOM 3403 O O . ASP A 1 465 ? -21.913 -2.927 26.130 1.00 40.91 465 ASP A O 1
ATOM 3407 N N . ARG A 1 466 ? -21.567 -0.747 26.489 1.00 45.41 466 ARG A N 1
ATOM 3408 C CA . ARG A 1 466 ? -20.205 -0.927 27.022 1.00 45.41 466 ARG A CA 1
ATOM 3409 C C . ARG A 1 466 ? -20.154 -0.717 28.534 1.00 45.41 466 ARG A C 1
ATOM 3411 O O . ARG A 1 466 ? -19.936 0.386 29.013 1.00 45.41 466 ARG A O 1
ATOM 3418 N N . ARG A 1 467 ? -20.327 -1.818 29.274 1.00 46.50 467 ARG A N 1
ATOM 3419 C CA . ARG A 1 467 ? -20.070 -1.928 30.729 1.00 46.50 467 ARG A CA 1
ATOM 3420 C C . ARG A 1 467 ? -18.662 -1.444 31.094 1.00 46.50 467 ARG A C 1
ATOM 3422 O O . ARG A 1 467 ? -17.824 -1.370 30.198 1.00 46.50 467 ARG A O 1
ATOM 3429 N N . ASP A 1 468 ? -18.407 -1.215 32.387 1.00 42.50 468 ASP A N 1
ATOM 3430 C CA . ASP A 1 468 ? -17.073 -0.964 32.959 1.00 42.50 468 ASP A CA 1
ATOM 3431 C C . ASP A 1 468 ? -16.050 -1.929 32.351 1.00 42.50 468 ASP A C 1
ATOM 3433 O O . ASP A 1 468 ? -15.976 -3.109 32.698 1.00 42.50 468 ASP A O 1
ATOM 3437 N N . ARG A 1 469 ? -15.317 -1.446 31.352 1.00 47.38 469 ARG A N 1
ATOM 3438 C CA . ARG A 1 469 ? -14.376 -2.243 30.581 1.00 47.38 469 ARG A CA 1
ATOM 3439 C C . ARG A 1 469 ? -13.022 -1.617 30.800 1.00 47.38 469 ARG A C 1
ATOM 3441 O O . ARG A 1 469 ? -12.644 -0.634 30.167 1.00 47.38 469 ARG A O 1
ATOM 3448 N N . LEU A 1 470 ? -12.259 -2.274 31.658 1.00 41.94 470 LEU A N 1
ATOM 3449 C CA . LEU A 1 470 ? -10.839 -2.390 31.409 1.00 41.94 470 LEU A CA 1
ATOM 3450 C C . LEU A 1 470 ? -10.693 -3.111 30.059 1.00 41.94 470 LEU A C 1
ATOM 3452 O O . LEU A 1 470 ? -10.889 -4.322 29.979 1.00 41.94 470 LEU A O 1
ATOM 3456 N N . LEU A 1 471 ? -10.427 -2.373 28.976 1.00 46.62 471 LEU A N 1
ATOM 3457 C CA . LEU A 1 471 ? -10.023 -2.980 27.707 1.00 46.62 471 LEU A CA 1
ATOM 3458 C C . LEU A 1 471 ? -8.561 -3.382 27.866 1.00 46.62 471 LEU A C 1
ATOM 3460 O O . LEU A 1 471 ? -7.653 -2.673 27.437 1.00 46.62 471 LEU A O 1
ATOM 3464 N N . ILE A 1 472 ? -8.347 -4.484 28.580 1.00 41.81 472 ILE A N 1
ATOM 3465 C CA . ILE A 1 472 ? -7.024 -5.040 28.831 1.00 41.81 472 ILE A CA 1
ATOM 3466 C C . ILE A 1 472 ? -7.020 -6.469 28.297 1.00 41.81 472 ILE A C 1
ATOM 3468 O O . ILE A 1 472 ? -7.932 -7.229 28.633 1.00 41.81 472 ILE A O 1
ATOM 3472 N N . PRO A 1 473 ? -6.046 -6.844 27.448 1.00 34.12 473 PRO A N 1
ATOM 3473 C CA . PRO A 1 473 ? -5.891 -8.233 27.037 1.00 34.12 473 PRO A CA 1
ATOM 3474 C C . PRO A 1 473 ? -5.737 -9.136 28.282 1.00 34.12 473 PRO A C 1
ATOM 3476 O O . PRO A 1 473 ? -5.127 -8.715 29.268 1.00 34.12 473 PRO A O 1
ATOM 3479 N N . PRO A 1 474 ? -6.329 -10.346 28.297 1.00 32.62 474 PRO A N 1
ATOM 3480 C CA . PRO A 1 474 ? -6.380 -11.193 29.488 1.00 32.62 474 PRO A CA 1
ATOM 3481 C C . PRO A 1 474 ? -4.983 -11.555 30.018 1.00 32.62 474 PRO A C 1
ATOM 3483 O O . PRO A 1 474 ? -4.065 -11.851 29.260 1.00 32.62 474 PRO A O 1
ATOM 3486 N N . ALA A 1 475 ? -4.847 -11.595 31.349 1.00 33.81 475 ALA A N 1
ATOM 3487 C CA . ALA A 1 475 ? -3.594 -11.817 32.084 1.00 33.81 475 ALA A CA 1
ATOM 3488 C C . ALA A 1 475 ? -2.946 -13.211 31.905 1.00 33.81 475 ALA A C 1
ATOM 3490 O O . ALA A 1 475 ? -1.938 -13.505 32.548 1.00 33.81 475 ALA A O 1
ATOM 3491 N N . SER A 1 476 ? -3.482 -14.082 31.045 1.00 36.12 476 SER A N 1
ATOM 3492 C CA . SER A 1 476 ? -2.957 -15.439 30.834 1.00 36.12 476 SER A CA 1
ATOM 3493 C C . SER A 1 476 ? -1.609 -15.496 30.103 1.00 36.12 476 SER A C 1
ATOM 3495 O O . SER A 1 476 ? -1.097 -16.591 29.900 1.00 36.12 476 SER A O 1
ATOM 3497 N N . GLU A 1 477 ? -1.013 -14.358 29.739 1.00 36.00 477 GLU A N 1
ATOM 3498 C CA . GLU A 1 477 ? 0.253 -14.295 28.988 1.00 36.00 477 GLU A CA 1
ATOM 3499 C C . GLU A 1 477 ? 1.402 -13.579 29.727 1.00 36.00 477 GLU A C 1
ATOM 3501 O O . GLU A 1 477 ? 2.431 -13.278 29.130 1.00 36.00 477 GLU A O 1
ATOM 3506 N N . ALA A 1 478 ? 1.270 -13.326 31.036 1.00 31.52 478 ALA A N 1
ATOM 3507 C CA . ALA A 1 478 ? 2.322 -12.697 31.850 1.00 31.52 478 ALA A CA 1
ATOM 3508 C C . ALA A 1 478 ? 3.042 -13.671 32.812 1.00 31.52 478 ALA A C 1
ATOM 3510 O O . ALA A 1 478 ? 3.345 -13.308 33.953 1.00 31.52 478 ALA A O 1
ATOM 3511 N N . ARG A 1 479 ? 3.324 -14.904 32.370 1.00 32.72 479 ARG A N 1
ATOM 3512 C CA . ARG A 1 479 ? 4.290 -15.806 33.022 1.00 32.72 479 ARG A CA 1
ATOM 3513 C C . ARG A 1 479 ? 5.238 -16.436 32.022 1.00 32.72 479 ARG A C 1
ATOM 3515 O O . ARG A 1 479 ? 4.735 -16.946 30.999 1.00 32.72 479 ARG A O 1
#

pLDDT: mean 78.82, std 19.02, range [25.75, 97.81]

Radius of gyration: 32.42 Å; chains: 1; bounding box: 63×56×106 Å

Sequence (479 aa):
MFGELILASLLAADGPEIRVLGPARQEGLLRVAVSQAGLPAEPVQILAELQDAGGTAAEASAELADASALTRGIVLVLAPTRTGNGAMQVLVTLTQPVPGGAPLITSQRCPVATPDAVLAAAVAAAEQLRRSGERDPQPWLWAEQAAELLAGGASSASASEVEAIADRLRRWQEGWRPAAPATGRSELAVRDPIDDSVHPWRLHLPPGPGPHPLAVILATPEQPPTKVRWPDWDGRLLADALAAGMAVIEIHPAGDRRWDGAAWRRIPLVLAQASRISGLDTSRGVTICAVPTAGTPYPRQPPSAAGSQPDWWRKVVDQAQPSSAVAHAGLAAFADAPFTLVVGTGEHAAARRANRLLADAFRTAWAAHAQALAPELPDTAGPAELAGRNLVLIGNPRSNAVLARLGLDLPVTWDHRLASGPDGFSALRSSGPAIALSARLADGRAVLILDGVAPPWGDGLPLADRRDRLLIPPASEAR

Secondary structure (DSSP, 8-state):
-HHHHHHHHHHTSSPPEEEE-S--BTTBPEEEEEE-SS--SS-EEEEEEEEETTEEEEEEEEEES-GGGGGG-EEEEE--SS---S-EEEEEEEEEPPTTSPPEEEEEEEEE--HHHHHHHHHHHHHHHHHHT---HHHHHHHHHHHHHHHT---HHHHHHHHHHHHHHHHHHTT--PPPPSSEEEEEEEE-TTT--EEEEEEEE-SSSSPBPEEEEEEE-SSPP-SS-PPP--HHHHHHHHHTT-EEEEE--TT-TTSSSTTTTHHHHHHHHHHHHS-B-GGG-EEEEEEESSSS--------SSS---HHHHHHHHHHS----S---SSTHHHHS-EEEEE--SS-HHHHHHHHHHHHHHHHHHHHHHSSPPPEEETT--HHHHTTSEEEEES-TTT-HHHHHHT---S-EE-SSEEE-GGG-EEEGGG-PEEEEEEE-TTS-EEEEEESSPP---SS---TT--SEEE---GGG--